Protein AF-0000000083319170 (afdb_homodimer)

Nearest PDB structures (foldseek):
  4gqa-assembly1_A-2  TM=8.552E-01  e=6.208E-28  Klebsiella pneumoniae 342
  4gqa-assembly2_C-3  TM=8.480E-01  e=1.986E-27  Klebsiella pneumoniae 342
  4gqa-assembly2_D  TM=8.342E-01  e=1.013E-27  Klebsiella pneumoniae 342
  6ktk-assembly1_A  TM=8.543E-01  e=5.975E-27  Paracoccus laeviglucosivorans
  5yab-assembly1_A  TM=8.602E-01  e=2.934E-26  Paracoccus laeviglucosivorans

Organism: Saccharibacillus brassicae (NCBI:txid2583377)

Structure (mmCIF, N/CA/C/O backbone):
data_AF-0000000083319170-model_v1
#
loop_
_entity.id
_entity.type
_entity.pdbx_description
1 polymer 'Gfo/Idh/MocA family oxidoreductase'
#
loop_
_atom_site.group_PDB
_atom_site.id
_atom_site.type_symbol
_atom_site.label_atom_id
_atom_site.label_alt_id
_atom_site.label_comp_id
_atom_site.label_asym_id
_atom_site.label_entity_id
_atom_site.label_seq_id
_atom_site.pdbx_PDB_ins_code
_atom_site.Cartn_x
_atom_site.Cartn_y
_atom_site.Cartn_z
_atom_site.occupancy
_atom_site.B_iso_or_equiv
_atom_site.auth_seq_id
_atom_site.auth_comp_id
_atom_site.auth_asym_id
_atom_site.auth_atom_id
_atom_site.pdbx_PDB_model_num
ATOM 1 N N . MET A 1 1 ? 14.461 -34.844 -33.906 1 46.66 1 MET A N 1
ATOM 2 C CA . MET A 1 1 ? 13.711 -34.281 -32.781 1 46.66 1 MET A CA 1
ATOM 3 C C . MET A 1 1 ? 13.539 -35.312 -31.688 1 46.66 1 MET A C 1
ATOM 5 O O . MET A 1 1 ? 13.281 -36.469 -31.969 1 46.66 1 MET A O 1
ATOM 9 N N . GLY A 1 2 ? 14.148 -35.031 -30.531 1 64.25 2 GLY A N 1
ATOM 10 C CA . GLY A 1 2 ? 14.102 -36.062 -29.531 1 64.25 2 GLY A CA 1
ATOM 11 C C . GLY A 1 2 ? 12.695 -36.562 -29.25 1 64.25 2 GLY A C 1
ATOM 12 O O . GLY A 1 2 ? 11.719 -36 -29.719 1 64.25 2 GLY A O 1
ATOM 13 N N . ARG A 1 3 ? 12.438 -37.719 -28.688 1 88.62 3 ARG A N 1
ATOM 14 C CA . ARG A 1 3 ? 11.148 -38.344 -28.375 1 88.62 3 ARG A CA 1
ATOM 15 C C . ARG A 1 3 ? 10.305 -37.406 -27.5 1 88.62 3 ARG A C 1
ATOM 17 O O . ARG A 1 3 ? 10.797 -36.812 -26.531 1 88.62 3 ARG A O 1
ATOM 24 N N . LYS A 1 4 ? 9.047 -37.156 -27.969 1 96.44 4 LYS A N 1
ATOM 25 C CA . LYS A 1 4 ? 8.117 -36.312 -27.234 1 96.44 4 LYS A CA 1
ATOM 26 C C . LYS A 1 4 ? 7.801 -36.906 -25.859 1 96.44 4 LYS A C 1
ATOM 28 O O . LYS A 1 4 ? 7.789 -38.125 -25.688 1 96.44 4 LYS A O 1
ATOM 33 N N . ILE A 1 5 ? 7.656 -36.062 -24.953 1 98.56 5 ILE A N 1
ATOM 34 C CA . ILE A 1 5 ? 7.199 -36.469 -23.625 1 98.56 5 ILE A CA 1
ATOM 35 C C . ILE A 1 5 ? 5.699 -36.781 -23.672 1 98.56 5 ILE A C 1
ATOM 37 O O . ILE A 1 5 ? 4.887 -35.844 -23.828 1 98.56 5 ILE A O 1
ATOM 41 N N . ARG A 1 6 ? 5.328 -38.031 -23.625 1 98.75 6 ARG A N 1
ATOM 42 C CA . ARG A 1 6 ? 3.922 -38.406 -23.594 1 98.75 6 ARG A CA 1
ATOM 43 C C . ARG A 1 6 ? 3.287 -38.031 -22.25 1 98.75 6 ARG A C 1
ATOM 45 O O . ARG A 1 6 ? 3.699 -38.531 -21.203 1 98.75 6 ARG A O 1
ATOM 52 N N . THR A 1 7 ? 2.262 -37.188 -22.375 1 98.81 7 THR A N 1
ATOM 53 C CA . THR A 1 7 ? 1.771 -36.531 -21.172 1 98.81 7 THR A CA 1
ATOM 54 C C . THR A 1 7 ? 0.342 -36.938 -20.859 1 98.81 7 THR A C 1
ATOM 56 O O . THR A 1 7 ? -0.513 -36.969 -21.734 1 98.81 7 THR A O 1
ATOM 59 N N . GLY A 1 8 ? 0.132 -37.344 -19.656 1 98.75 8 GLY A N 1
ATOM 60 C CA . GLY A 1 8 ? -1.208 -37.531 -19.125 1 98.75 8 GLY A CA 1
ATOM 61 C C . GLY A 1 8 ? -1.643 -36.438 -18.172 1 98.75 8 GLY A C 1
ATOM 62 O O . GLY A 1 8 ? -0.885 -36.031 -17.281 1 98.75 8 GLY A O 1
ATOM 63 N N . ILE A 1 9 ? -2.902 -35.969 -18.297 1 98.69 9 ILE A N 1
ATOM 64 C CA . ILE A 1 9 ? -3.402 -34.875 -17.453 1 98.69 9 ILE A CA 1
ATOM 65 C C . ILE A 1 9 ? -4.555 -35.406 -16.594 1 98.69 9 ILE A C 1
ATOM 67 O O . ILE A 1 9 ? -5.551 -35.906 -17.109 1 98.69 9 ILE A O 1
ATOM 71 N N . ILE A 1 10 ? -4.312 -35.375 -15.289 1 98.19 10 ILE A N 1
ATOM 72 C CA . ILE A 1 10 ? -5.375 -35.594 -14.32 1 98.19 10 ILE A CA 1
ATOM 73 C C . ILE A 1 10 ? -6.145 -34.281 -14.086 1 98.19 10 ILE A C 1
ATOM 75 O O . ILE A 1 10 ? -5.582 -33.312 -13.609 1 98.19 10 ILE A O 1
ATOM 79 N N . GLY A 1 11 ? -7.418 -34.281 -14.359 1 97.12 11 GLY A N 1
ATOM 80 C CA . GLY A 1 11 ? -8.211 -33.062 -14.375 1 97.12 11 GLY A CA 1
ATOM 81 C C . GLY A 1 11 ? -8.383 -32.469 -15.766 1 97.12 11 GLY A C 1
ATOM 82 O O . GLY A 1 11 ? -8.594 -31.281 -15.914 1 97.12 11 GLY A O 1
ATOM 83 N N . GLY A 1 12 ? -8.273 -33.281 -16.766 1 95.94 12 GLY A N 1
ATOM 84 C CA . GLY A 1 12 ? -8.375 -32.844 -18.141 1 95.94 12 GLY A CA 1
ATOM 85 C C . GLY A 1 12 ? -9.789 -32.906 -18.688 1 95.94 12 GLY A C 1
ATOM 86 O O . GLY A 1 12 ? -10 -33.312 -19.828 1 95.94 12 GLY A O 1
ATOM 87 N N . SER A 1 13 ? -10.742 -32.594 -17.828 1 94.12 13 SER A N 1
ATOM 88 C CA . SER A 1 13 ? -12.133 -32.625 -18.281 1 94.12 13 SER A CA 1
ATOM 89 C C . SER A 1 13 ? -12.43 -31.422 -19.172 1 94.12 13 SER A C 1
ATOM 91 O O . SER A 1 13 ? -11.945 -30.312 -18.938 1 94.12 13 SER A O 1
ATOM 93 N N . ILE A 1 14 ? -13.312 -31.609 -20.125 1 92.81 14 ILE A N 1
ATOM 94 C CA . ILE A 1 14 ? -13.781 -30.531 -21 1 92.81 14 ILE A CA 1
ATOM 95 C C . ILE A 1 14 ? -14.492 -29.469 -20.172 1 92.81 14 ILE A C 1
ATOM 97 O O . ILE A 1 14 ? -14.641 -28.312 -20.609 1 92.81 14 ILE A O 1
ATOM 101 N N . ASN A 1 15 ? -14.875 -29.844 -19 1 88.19 15 ASN A N 1
ATOM 102 C CA . ASN A 1 15 ? -15.594 -28.938 -18.109 1 88.19 15 ASN A CA 1
ATOM 103 C C . ASN A 1 15 ? -14.641 -28.203 -17.172 1 88.19 15 ASN A C 1
ATOM 105 O O . ASN A 1 15 ? -15.047 -27.281 -16.453 1 88.19 15 ASN A O 1
ATOM 109 N N . ASN A 1 16 ? -13.422 -28.719 -17.125 1 85.94 16 ASN A N 1
ATOM 110 C CA . ASN A 1 16 ? -12.414 -28 -16.344 1 85.94 16 ASN A CA 1
ATOM 111 C C . ASN A 1 16 ? -11.844 -26.812 -17.109 1 85.94 16 ASN A C 1
ATOM 113 O O . ASN A 1 16 ? -11.031 -27 -18.031 1 85.94 16 ASN A O 1
ATOM 117 N N . GLY A 1 17 ? -12.148 -25.609 -16.656 1 88.06 17 GLY A N 1
ATOM 118 C CA . GLY A 1 17 ? -11.82 -24.406 -17.391 1 88.06 17 GLY A CA 1
ATOM 119 C C . GLY A 1 17 ? -10.328 -24.109 -17.422 1 88.06 17 GLY A C 1
ATOM 120 O O . GLY A 1 17 ? -9.797 -23.672 -18.453 1 88.06 17 GLY A O 1
ATOM 121 N N . TRP A 1 18 ? -9.625 -24.438 -16.328 1 92.81 18 TRP A N 1
ATOM 122 C CA . TRP A 1 18 ? -8.211 -24.094 -16.25 1 92.81 18 TRP A CA 1
ATOM 123 C C . TRP A 1 18 ? -7.371 -24.984 -17.156 1 92.81 18 TRP A C 1
ATOM 125 O O . TRP A 1 18 ? -6.633 -24.484 -18.016 1 92.81 18 TRP A O 1
ATOM 135 N N . ALA A 1 19 ? -7.535 -26.281 -17.031 1 94.81 19 ALA A N 1
ATOM 136 C CA . ALA A 1 19 ? -6.75 -27.203 -17.859 1 94.81 19 ALA A CA 1
ATOM 137 C C . ALA A 1 19 ? -7.062 -27.016 -19.328 1 94.81 19 ALA A C 1
ATOM 139 O O . ALA A 1 19 ? -6.152 -26.984 -20.172 1 94.81 19 ALA A O 1
ATOM 140 N N . ARG A 1 20 ? -8.32 -26.875 -19.625 1 93.94 20 ARG A N 1
ATOM 141 C CA . ARG A 1 20 ? -8.766 -26.719 -21 1 93.94 20 ARG A CA 1
ATOM 142 C C . ARG A 1 20 ? -8.211 -25.438 -21.609 1 93.94 20 ARG A C 1
ATOM 144 O O . ARG A 1 20 ? -7.863 -25.391 -22.797 1 93.94 20 ARG A O 1
ATOM 151 N N . GLY A 1 21 ? -8.086 -24.453 -20.75 1 93.94 21 GLY A N 1
ATOM 152 C CA . GLY A 1 21 ? -7.738 -23.125 -21.25 1 93.94 21 GLY A CA 1
ATOM 153 C C . GLY A 1 21 ? -6.246 -22.859 -21.234 1 93.94 21 GLY A C 1
ATOM 154 O O . GLY A 1 21 ? -5.777 -21.891 -21.828 1 93.94 21 GLY A O 1
ATOM 155 N N . THR A 1 22 ? -5.473 -23.703 -20.531 1 95.81 22 THR A N 1
ATOM 156 C CA . THR A 1 22 ? -4.059 -23.375 -20.359 1 95.81 22 THR A CA 1
ATOM 157 C C . THR A 1 22 ? -3.184 -24.578 -20.672 1 95.81 22 THR A C 1
ATOM 159 O O . THR A 1 22 ? -2.523 -24.625 -21.703 1 95.81 22 THR A O 1
ATOM 162 N N . HIS A 1 23 ? -3.365 -25.703 -20.016 1 97.56 23 HIS A N 1
ATOM 163 C CA . HIS A 1 23 ? -2.492 -26.859 -20.141 1 97.56 23 HIS A CA 1
ATOM 164 C C . HIS A 1 23 ? -2.668 -27.547 -21.5 1 97.56 23 HIS A C 1
ATOM 166 O O . HIS A 1 23 ? -1.686 -27.859 -22.172 1 97.56 23 HIS A O 1
ATOM 172 N N . ILE A 1 24 ? -3.91 -27.766 -21.891 1 96.44 24 ILE A N 1
ATOM 173 C CA . ILE A 1 24 ? -4.191 -28.531 -23.094 1 96.44 24 ILE A CA 1
ATOM 174 C C . ILE A 1 24 ? -3.639 -27.797 -24.312 1 96.44 24 ILE A C 1
ATOM 176 O O . ILE A 1 24 ? -2.828 -28.359 -25.062 1 96.44 24 ILE A O 1
ATOM 180 N N . PRO A 1 25 ? -3.979 -26.547 -24.469 1 95.25 25 PRO A N 1
ATOM 181 C CA . PRO A 1 25 ? -3.41 -25.859 -25.625 1 95.25 25 PRO A CA 1
ATOM 182 C C . PRO A 1 25 ? -1.889 -25.75 -25.562 1 95.25 25 PRO A C 1
ATOM 184 O O . PRO A 1 25 ? -1.216 -25.812 -26.594 1 95.25 25 PRO A O 1
ATOM 187 N N . ALA A 1 26 ? -1.278 -25.578 -24.406 1 96.5 26 ALA A N 1
ATOM 188 C CA . ALA A 1 26 ? 0.175 -25.516 -24.281 1 96.5 26 ALA A CA 1
ATOM 189 C C . ALA A 1 26 ? 0.814 -26.828 -24.734 1 96.5 26 ALA A C 1
ATOM 191 O O . ALA A 1 26 ? 1.734 -26.812 -25.562 1 96.5 26 ALA A O 1
ATOM 192 N N . LEU A 1 27 ? 0.281 -27.953 -24.281 1 96.62 27 LEU A N 1
ATOM 193 C CA . LEU A 1 27 ? 0.817 -29.266 -24.609 1 96.62 27 LEU A CA 1
ATOM 194 C C . LEU A 1 27 ? 0.673 -29.562 -26.094 1 96.62 27 LEU A C 1
ATOM 196 O O . LEU A 1 27 ? 1.542 -30.203 -26.688 1 96.62 27 LEU A O 1
ATOM 200 N N . GLN A 1 28 ? -0.372 -29.047 -26.641 1 94.69 28 GLN A N 1
ATOM 201 C CA . GLN A 1 28 ? -0.668 -29.344 -28.047 1 94.69 28 GLN A CA 1
ATOM 202 C C . GLN A 1 28 ? 0.205 -28.5 -28.969 1 94.69 28 GLN A C 1
ATOM 204 O O . GLN A 1 28 ? 0.434 -28.875 -30.125 1 94.69 28 GLN A O 1
ATOM 209 N N . GLN A 1 29 ? 0.731 -27.438 -28.469 1 94.62 29 GLN A N 1
ATOM 210 C CA . GLN A 1 29 ? 1.466 -26.516 -29.328 1 94.62 29 GLN A CA 1
ATOM 211 C C . GLN A 1 29 ? 2.973 -26.656 -29.125 1 94.62 29 GLN A C 1
ATOM 213 O O . GLN A 1 29 ? 3.762 -26.156 -29.922 1 94.62 29 GLN A O 1
ATOM 218 N N . LEU A 1 30 ? 3.369 -27.312 -28.109 1 96.25 30 LEU A N 1
ATOM 219 C CA . LEU A 1 30 ? 4.785 -27.531 -27.844 1 96.25 30 LEU A CA 1
ATOM 220 C C . LEU A 1 30 ? 5.273 -28.812 -28.5 1 96.25 30 LEU A C 1
ATOM 222 O O . LEU A 1 30 ? 4.648 -29.859 -28.375 1 96.25 30 LEU A O 1
ATOM 226 N N . GLU A 1 31 ? 6.383 -28.75 -29.172 1 95.12 31 GLU A N 1
ATOM 227 C CA . GLU A 1 31 ? 6.91 -29.875 -29.922 1 95.12 31 GLU A CA 1
ATOM 228 C C . GLU A 1 31 ? 7.488 -30.938 -28.984 1 95.12 31 GLU A C 1
ATOM 230 O O . GLU A 1 31 ? 7.629 -32.094 -29.359 1 95.12 31 GLU A O 1
ATOM 235 N N . GLU A 1 32 ? 7.816 -30.516 -27.75 1 96.69 32 GLU A N 1
ATOM 236 C CA . GLU A 1 32 ? 8.445 -31.406 -26.797 1 96.69 32 GLU A CA 1
ATOM 237 C C . GLU A 1 32 ? 7.422 -32.375 -26.188 1 96.69 32 GLU A C 1
ATOM 239 O O . GLU A 1 32 ? 7.793 -33.375 -25.562 1 96.69 32 GLU A O 1
ATOM 244 N N . TYR A 1 33 ? 6.121 -32.031 -26.422 1 98.06 33 TYR A N 1
ATOM 245 C CA . TYR A 1 33 ? 5.113 -32.781 -25.672 1 98.06 33 TYR A CA 1
ATOM 246 C C . TYR A 1 33 ? 4.078 -33.375 -26.609 1 98.06 33 TYR A C 1
ATOM 248 O O . TYR A 1 33 ? 3.92 -32.938 -27.75 1 98.06 33 TYR A O 1
ATOM 256 N N . GLU A 1 34 ? 3.434 -34.406 -26.109 1 98.06 34 GLU A N 1
ATOM 257 C CA . GLU A 1 34 ? 2.252 -35.031 -26.719 1 98.06 34 GLU A CA 1
ATOM 258 C C . GLU A 1 34 ? 1.229 -35.406 -25.656 1 98.06 34 GLU A C 1
ATOM 260 O O . GLU A 1 34 ? 1.561 -36.094 -24.688 1 98.06 34 GLU A O 1
ATOM 265 N N . LEU A 1 35 ? 0.024 -34.906 -25.812 1 98.31 35 LEU A N 1
ATOM 266 C CA . LEU A 1 35 ? -1.045 -35.312 -24.906 1 98.31 35 LEU A CA 1
ATOM 267 C C . LEU A 1 35 ? -1.526 -36.719 -25.266 1 98.31 35 LEU A C 1
ATOM 269 O O . LEU A 1 35 ? -2.182 -36.938 -26.281 1 98.31 35 LEU A O 1
ATOM 273 N N . THR A 1 36 ? -1.273 -37.688 -24.391 1 98.56 36 THR A N 1
ATOM 274 C CA . THR A 1 36 ? -1.595 -39.062 -24.734 1 98.56 36 THR A CA 1
ATOM 275 C C . THR A 1 36 ? -2.727 -39.594 -23.859 1 98.56 36 THR A C 1
ATOM 277 O O . THR A 1 36 ? -3.363 -40.594 -24.203 1 98.56 36 THR A O 1
ATOM 280 N N . ALA A 1 37 ? -2.959 -38.938 -22.719 1 98.69 37 ALA A N 1
ATOM 281 C CA . ALA A 1 37 ? -3.953 -39.469 -21.797 1 98.69 37 ALA A CA 1
ATOM 282 C C . ALA A 1 37 ? -4.66 -38.344 -21.031 1 98.69 37 ALA A C 1
ATOM 284 O O . ALA A 1 37 ? -4.047 -37.312 -20.703 1 98.69 37 ALA A O 1
ATOM 285 N N . VAL A 1 38 ? -5.949 -38.625 -20.75 1 98.31 38 VAL A N 1
ATOM 286 C CA . VAL A 1 38 ? -6.777 -37.719 -19.953 1 98.31 38 VAL A CA 1
ATOM 287 C C . VAL A 1 38 ? -7.426 -38.469 -18.797 1 98.31 38 VAL A C 1
ATOM 289 O O . VAL A 1 38 ? -7.914 -39.594 -18.984 1 98.31 38 VAL A O 1
ATOM 292 N N . GLY A 1 39 ? -7.316 -37.875 -17.625 1 97.94 39 GLY A N 1
ATOM 293 C CA . GLY A 1 39 ? -7.961 -38.438 -16.453 1 97.94 39 GLY A CA 1
ATOM 294 C C . GLY A 1 39 ? -9.008 -37.531 -15.852 1 97.94 39 GLY A C 1
ATOM 295 O O . GLY A 1 39 ? -8.789 -36.312 -15.727 1 97.94 39 GLY A O 1
ATOM 296 N N . THR A 1 40 ? -10.211 -38.031 -15.562 1 96.81 40 THR A N 1
ATOM 297 C CA . THR A 1 40 ? -11.258 -37.375 -14.797 1 96.81 40 THR A CA 1
ATOM 298 C C . THR A 1 40 ? -11.805 -38.312 -13.719 1 96.81 40 THR A C 1
ATOM 300 O O . THR A 1 40 ? -11.297 -39.406 -13.531 1 96.81 40 THR A O 1
ATOM 303 N N . SER A 1 41 ? -12.734 -37.781 -12.938 1 94.5 41 SER A N 1
ATOM 304 C CA . SER A 1 41 ? -13.273 -38.594 -11.836 1 94.5 41 SER A CA 1
ATOM 305 C C . SER A 1 41 ? -14.203 -39.688 -12.352 1 94.5 41 SER A C 1
ATOM 307 O O . SER A 1 41 ? -14.539 -40.625 -11.617 1 94.5 41 SER A O 1
ATOM 309 N N . ARG A 1 42 ? -14.711 -39.562 -13.625 1 96.44 42 ARG A N 1
ATOM 310 C CA . ARG A 1 42 ? -15.609 -40.562 -14.211 1 96.44 42 ARG A CA 1
ATOM 311 C C . ARG A 1 42 ? -15.125 -41 -15.594 1 96.44 42 ARG A C 1
ATOM 313 O O . ARG A 1 42 ? -14.719 -40.156 -16.406 1 96.44 42 ARG A O 1
ATOM 320 N N . MET A 1 43 ? -15.195 -42.312 -15.867 1 97.62 43 MET A N 1
ATOM 321 C CA . MET A 1 43 ? -14.68 -42.844 -17.109 1 97.62 43 MET A CA 1
ATOM 322 C C . MET A 1 43 ? -15.398 -42.25 -18.312 1 97.62 43 MET A C 1
ATOM 324 O O . MET A 1 43 ? -14.773 -41.938 -19.328 1 97.62 43 MET A O 1
ATOM 328 N N . GLU A 1 44 ? -16.656 -42.031 -18.172 1 97.5 44 GLU A N 1
ATOM 329 C CA . GLU A 1 44 ? -17.438 -41.438 -19.266 1 97.5 44 GLU A CA 1
ATOM 330 C C . GLU A 1 44 ? -16.922 -40.062 -19.625 1 97.5 44 GLU A C 1
ATOM 332 O O . GLU A 1 44 ? -16.672 -39.781 -20.797 1 97.5 44 GLU A O 1
ATOM 337 N N . SER A 1 45 ? -16.734 -39.219 -18.641 1 96.75 45 SER A N 1
ATOM 338 C CA . SER A 1 45 ? -16.219 -37.875 -18.875 1 96.75 45 SER A CA 1
ATOM 339 C C . SER A 1 45 ? -14.781 -37.906 -19.406 1 96.75 45 SER A C 1
ATOM 341 O O . SER A 1 45 ? -14.398 -37.062 -20.234 1 96.75 45 SER A O 1
ATOM 343 N N . ALA A 1 46 ? -13.992 -38.906 -18.922 1 98 46 ALA A N 1
ATOM 344 C CA . ALA A 1 46 ? -12.617 -39.062 -19.375 1 98 46 ALA A CA 1
ATOM 345 C C . ALA A 1 46 ? -12.562 -39.406 -20.859 1 98 46 ALA A C 1
ATOM 347 O O . ALA A 1 46 ? -11.773 -38.812 -21.609 1 98 46 ALA A O 1
ATOM 348 N N . ARG A 1 47 ? -13.43 -40.281 -21.25 1 98.19 47 ARG A N 1
ATOM 349 C CA . ARG A 1 47 ? -13.477 -40.688 -22.641 1 98.19 47 ARG A CA 1
ATOM 350 C C . ARG A 1 47 ? -13.906 -39.531 -23.547 1 98.19 47 ARG A C 1
ATOM 352 O O . ARG A 1 47 ? -13.297 -39.312 -24.594 1 98.19 47 ARG A O 1
ATOM 359 N N . GLN A 1 48 ? -14.914 -38.875 -23.125 1 98 48 GLN A N 1
ATOM 360 C CA . GLN A 1 48 ? -15.383 -37.719 -23.891 1 98 48 GLN A CA 1
ATOM 361 C C . GLN A 1 48 ? -14.281 -36.656 -24.016 1 98 48 GLN A C 1
ATOM 363 O O . GLN A 1 48 ? -14.086 -36.094 -25.094 1 98 48 GLN A O 1
ATOM 368 N N . SER A 1 49 ? -13.609 -36.438 -22.953 1 98.19 49 SER A N 1
ATOM 369 C CA . SER A 1 49 ? -12.547 -35.438 -22.938 1 98.19 49 SER A CA 1
ATOM 370 C C . SER A 1 49 ? -11.367 -35.875 -23.797 1 98.19 49 SER A C 1
ATOM 372 O O . SER A 1 49 ? -10.812 -35.062 -24.562 1 98.19 49 SER A O 1
ATOM 374 N N . ALA A 1 50 ? -10.977 -37.125 -23.656 1 98.12 50 ALA A N 1
ATOM 375 C CA . ALA A 1 50 ? -9.883 -37.656 -24.469 1 98.12 50 ALA A CA 1
ATOM 376 C C . ALA A 1 50 ? -10.18 -37.5 -25.953 1 98.12 50 ALA A C 1
ATOM 378 O O . ALA A 1 50 ? -9.312 -37.094 -26.734 1 98.12 50 ALA A O 1
ATOM 379 N N . GLU A 1 51 ? -11.383 -37.844 -26.297 1 97.88 51 GLU A N 1
ATOM 380 C CA . GLU A 1 51 ? -11.805 -37.688 -27.688 1 97.88 51 GLU A CA 1
ATOM 381 C C . GLU A 1 51 ? -11.742 -36.219 -28.125 1 97.88 51 GLU A C 1
ATOM 383 O O . GLU A 1 51 ? -11.211 -35.906 -29.203 1 97.88 51 GLU A O 1
ATOM 388 N N . ALA A 1 52 ? -12.25 -35.406 -27.328 1 97.44 52 ALA A N 1
ATOM 389 C CA . ALA A 1 52 ? -12.312 -34 -27.641 1 97.44 52 ALA A CA 1
ATOM 390 C C . ALA A 1 52 ? -10.914 -33.406 -27.812 1 97.44 52 ALA A C 1
ATOM 392 O O . ALA A 1 52 ? -10.703 -32.531 -28.656 1 97.44 52 ALA A O 1
ATOM 393 N N . PHE A 1 53 ? -9.938 -33.875 -27.016 1 97.75 53 PHE A N 1
ATOM 394 C CA . PHE A 1 53 ? -8.617 -33.281 -27 1 97.75 53 PHE A CA 1
ATOM 395 C C . PHE A 1 53 ? -7.625 -34.094 -27.812 1 97.75 53 PHE A C 1
ATOM 397 O O . PHE A 1 53 ? -6.449 -33.719 -27.906 1 97.75 53 PHE A O 1
ATOM 404 N N . GLY A 1 54 ? -8.055 -35.188 -28.375 1 97.25 54 GLY A N 1
ATOM 405 C CA . GLY A 1 54 ? -7.211 -36 -29.234 1 97.25 54 GLY A CA 1
ATOM 406 C C . GLY A 1 54 ? -6.219 -36.844 -28.469 1 97.25 54 GLY A C 1
ATOM 407 O O . GLY A 1 54 ? -5.105 -37.094 -28.938 1 97.25 54 GLY A O 1
ATOM 408 N N . ALA A 1 55 ? -6.543 -37.25 -27.266 1 98.25 55 ALA A N 1
ATOM 409 C CA . ALA A 1 55 ? -5.711 -38.156 -26.469 1 98.25 55 ALA A CA 1
ATOM 410 C C . ALA A 1 55 ? -6.09 -39.594 -26.703 1 98.25 55 ALA A C 1
ATOM 412 O O . ALA A 1 55 ? -7.273 -39.938 -26.828 1 98.25 55 ALA A O 1
ATOM 413 N N . ALA A 1 56 ? -5.18 -40.469 -26.703 1 98.38 56 ALA A N 1
ATOM 414 C CA . ALA A 1 56 ? -5.379 -41.844 -27.047 1 98.38 56 ALA A CA 1
ATOM 415 C C . ALA A 1 56 ? -6.027 -42.625 -25.891 1 98.38 56 ALA A C 1
ATOM 417 O O . ALA A 1 56 ? -6.73 -43.594 -26.109 1 98.38 56 ALA A O 1
ATOM 418 N N . HIS A 1 57 ? -5.816 -42.156 -24.688 1 98.69 57 HIS A N 1
ATOM 419 C CA . HIS A 1 57 ? -6.227 -42.938 -23.531 1 98.69 57 HIS A CA 1
ATOM 420 C C . HIS A 1 57 ? -7.055 -42.094 -22.547 1 98.69 57 HIS A C 1
ATOM 422 O O . HIS A 1 57 ? -6.832 -40.906 -22.406 1 98.69 57 HIS A O 1
ATOM 428 N N . ALA A 1 58 ? -8 -42.719 -21.922 1 98.69 58 ALA A N 1
ATOM 429 C CA . ALA A 1 58 ? -8.852 -42.156 -20.891 1 98.69 58 ALA A CA 1
ATOM 430 C C . ALA A 1 58 ? -8.789 -42.969 -19.594 1 98.69 58 ALA A C 1
ATOM 432 O O . ALA A 1 58 ? -8.766 -44.188 -19.641 1 98.69 58 ALA A O 1
ATOM 433 N N . PHE A 1 59 ? -8.734 -42.281 -18.484 1 98.62 59 PHE A N 1
ATOM 434 C CA . PHE A 1 59 ? -8.656 -42.969 -17.203 1 98.62 59 PHE A CA 1
ATOM 435 C C . PHE A 1 59 ? -9.57 -42.312 -16.188 1 98.62 59 PHE A C 1
ATOM 437 O O . PHE A 1 59 ? -9.883 -41.125 -16.297 1 98.62 59 PHE A O 1
ATOM 444 N N . ASP A 1 60 ? -9.977 -43.031 -15.148 1 97.88 60 ASP A N 1
ATOM 445 C CA . ASP A 1 60 ? -10.734 -42.438 -14.039 1 97.88 60 ASP A CA 1
ATOM 446 C C . ASP A 1 60 ? -10.008 -42.656 -12.711 1 97.88 60 ASP A C 1
ATOM 448 O O . ASP A 1 60 ? -10.57 -42.375 -11.648 1 97.88 60 ASP A O 1
ATOM 452 N N . ARG A 1 61 ? -8.805 -43.219 -12.812 1 97.44 61 ARG A N 1
ATOM 453 C CA . ARG A 1 61 ? -7.922 -43.344 -11.656 1 97.44 61 ARG A CA 1
ATOM 454 C C . ARG A 1 61 ? -6.539 -42.781 -11.969 1 97.44 61 ARG A C 1
ATOM 456 O O . ARG A 1 61 ? -5.922 -43.156 -12.961 1 97.44 61 ARG A O 1
ATOM 463 N N . ALA A 1 62 ? -6.043 -41.938 -11.062 1 97.88 62 ALA A N 1
ATOM 464 C CA . ALA A 1 62 ? -4.766 -41.281 -11.242 1 97.88 62 ALA A CA 1
ATOM 465 C C . ALA A 1 62 ? -3.621 -42.281 -11.352 1 97.88 62 ALA A C 1
ATOM 467 O O . ALA A 1 62 ? -2.721 -42.125 -12.18 1 97.88 62 ALA A O 1
ATOM 468 N N . ALA A 1 63 ? -3.633 -43.312 -10.57 1 98.12 63 ALA A N 1
ATOM 469 C CA . ALA A 1 63 ? -2.576 -44.344 -10.547 1 98.12 63 ALA A CA 1
ATOM 470 C C . ALA A 1 63 ? -2.471 -45.062 -11.891 1 98.12 63 ALA A C 1
ATOM 472 O O . ALA A 1 63 ? -1.368 -45.312 -12.375 1 98.12 63 ALA A O 1
ATOM 473 N N . ASP A 1 64 ? -3.656 -45.344 -12.5 1 98.56 64 ASP A N 1
ATOM 474 C CA . ASP A 1 64 ? -3.676 -46.031 -13.789 1 98.56 64 ASP A CA 1
ATOM 475 C C . ASP A 1 64 ? -3.115 -45.156 -14.891 1 98.56 64 ASP A C 1
ATOM 477 O O . ASP A 1 64 ? -2.373 -45.625 -15.758 1 98.56 64 ASP A O 1
ATOM 481 N N . LEU A 1 65 ? -3.535 -43.906 -14.844 1 98.62 65 LEU A N 1
ATOM 482 C CA . LEU A 1 65 ? -3.016 -42.938 -15.828 1 98.62 65 LEU A CA 1
ATOM 483 C C . LEU A 1 65 ? -1.496 -42.844 -15.727 1 98.62 65 LEU A C 1
ATOM 485 O O . LEU A 1 65 ? -0.794 -43 -16.734 1 98.62 65 LEU A O 1
ATOM 489 N N . ALA A 1 66 ? -0.982 -42.656 -14.523 1 98 66 ALA A N 1
ATOM 490 C CA . ALA A 1 66 ? 0.447 -42.438 -14.305 1 98 66 ALA A CA 1
ATOM 491 C C . ALA A 1 66 ? 1.241 -43.688 -14.641 1 98 66 ALA A C 1
ATOM 493 O O . ALA A 1 66 ? 2.379 -43.625 -15.109 1 98 66 ALA A O 1
ATOM 494 N N . GLY A 1 67 ? 0.652 -44.844 -14.445 1 98.06 67 GLY A N 1
ATOM 495 C CA . GLY A 1 67 ? 1.354 -46.094 -14.641 1 98.06 67 GLY A CA 1
ATOM 496 C C . GLY A 1 67 ? 1.333 -46.594 -16.078 1 98.06 67 GLY A C 1
ATOM 497 O O . GLY A 1 67 ? 2.035 -47.531 -16.438 1 98.06 67 GLY A O 1
ATOM 498 N N . HIS A 1 68 ? 0.541 -45.969 -16.891 1 98.5 68 HIS A N 1
ATOM 499 C CA . HIS A 1 68 ? 0.391 -46.438 -18.266 1 98.5 68 HIS A CA 1
ATOM 500 C C . HIS A 1 68 ? 1.689 -46.25 -19.047 1 98.5 68 HIS A C 1
ATOM 502 O O . HIS A 1 68 ? 2.379 -45.25 -18.906 1 98.5 68 HIS A O 1
ATOM 508 N N . PRO A 1 69 ? 2.057 -47.188 -19.938 1 98.19 69 PRO A N 1
ATOM 509 C CA . PRO A 1 69 ? 3.33 -47.125 -20.656 1 98.19 69 PRO A CA 1
ATOM 510 C C . PRO A 1 69 ? 3.406 -45.969 -21.641 1 98.19 69 PRO A C 1
ATOM 512 O O . PRO A 1 69 ? 4.5 -45.531 -21.984 1 98.19 69 PRO A O 1
ATOM 515 N N . ASP A 1 70 ? 2.234 -45.438 -22.031 1 98.38 70 ASP A N 1
ATOM 516 C CA . ASP A 1 70 ? 2.207 -44.344 -23 1 98.38 70 ASP A CA 1
ATOM 517 C C . ASP A 1 70 ? 2.182 -43 -22.297 1 98.38 70 ASP A C 1
ATOM 519 O O . ASP A 1 70 ? 1.838 -41.969 -22.906 1 98.38 70 ASP A O 1
ATOM 523 N N . VAL A 1 71 ? 2.484 -42.969 -21.016 1 98.62 71 VAL A N 1
ATOM 524 C CA . VAL A 1 71 ? 2.576 -41.75 -20.266 1 98.62 71 VAL A CA 1
ATOM 525 C C . VAL A 1 71 ? 3.969 -41.625 -19.641 1 98.62 71 VAL A C 1
ATOM 527 O O . VAL A 1 71 ? 4.422 -42.5 -18.922 1 98.62 71 VAL A O 1
ATOM 530 N N . ASP A 1 72 ? 4.609 -40.5 -19.969 1 98.44 72 ASP A N 1
ATOM 531 C CA . ASP A 1 72 ? 5.941 -40.219 -19.438 1 98.44 72 ASP A CA 1
ATOM 532 C C . ASP A 1 72 ? 5.883 -39.188 -18.328 1 98.44 72 ASP A C 1
ATOM 534 O O . ASP A 1 72 ? 6.785 -39.094 -17.5 1 98.44 72 ASP A O 1
ATOM 538 N N . LEU A 1 73 ? 4.879 -38.344 -18.312 1 98.75 73 LEU A N 1
ATOM 539 C CA . LEU A 1 73 ? 4.672 -37.25 -17.391 1 98.75 73 LEU A CA 1
ATOM 540 C C . LEU A 1 73 ? 3.217 -37.156 -16.953 1 98.75 73 LEU A C 1
ATOM 542 O O . LEU A 1 73 ? 2.305 -37.25 -17.766 1 98.75 73 LEU A O 1
ATOM 546 N N . ALA A 1 74 ? 3.029 -37.062 -15.695 1 98.81 74 ALA A N 1
ATOM 547 C CA . ALA A 1 74 ? 1.687 -36.844 -15.156 1 98.81 74 ALA A CA 1
ATOM 548 C C . ALA A 1 74 ? 1.495 -35.406 -14.711 1 98.81 74 ALA A C 1
ATOM 550 O O . ALA A 1 74 ? 2.312 -34.844 -13.953 1 98.81 74 ALA A O 1
ATOM 551 N N . VAL A 1 75 ? 0.439 -34.719 -15.156 1 98.81 75 VAL A N 1
ATOM 552 C CA . VAL A 1 75 ? 0.059 -33.375 -14.773 1 98.81 75 VAL A CA 1
ATOM 553 C C . VAL A 1 75 ? -1.172 -33.438 -13.867 1 98.81 75 VAL A C 1
ATOM 555 O O . VAL A 1 75 ? -2.166 -34.062 -14.195 1 98.81 75 VAL A O 1
ATOM 558 N N . VAL A 1 76 ? -1.065 -32.812 -12.727 1 98.75 76 VAL A N 1
ATOM 559 C CA . VAL A 1 76 ? -2.172 -32.75 -11.781 1 98.75 76 VAL A CA 1
ATOM 560 C C . VAL A 1 76 ? -2.826 -31.375 -11.836 1 98.75 76 VAL A C 1
ATOM 562 O O . VAL A 1 76 ? -2.273 -30.391 -11.32 1 98.75 76 VAL A O 1
ATOM 565 N N . SER A 1 77 ? -3.986 -31.25 -12.422 1 97.94 77 SER A N 1
ATOM 566 C CA . SER A 1 77 ? -4.746 -30.016 -12.586 1 97.94 77 SER A CA 1
ATOM 567 C C . SER A 1 77 ? -6.195 -30.203 -12.148 1 97.94 77 SER A C 1
ATOM 569 O O . SER A 1 77 ? -7.113 -30.094 -12.961 1 97.94 77 SER A O 1
ATOM 571 N N . ILE A 1 78 ? -6.395 -30.484 -10.875 1 96.94 78 ILE A N 1
ATOM 572 C CA . ILE A 1 78 ? -7.695 -30.656 -10.234 1 96.94 78 ILE A CA 1
ATOM 573 C C . ILE A 1 78 ? -7.797 -29.734 -9.016 1 96.94 78 ILE A C 1
ATOM 575 O O . ILE A 1 78 ? -6.898 -28.922 -8.773 1 96.94 78 ILE A O 1
ATOM 579 N N . ASN A 1 79 ? -8.938 -29.812 -8.328 1 95.88 79 ASN A N 1
ATOM 580 C CA . ASN A 1 79 ? -9.109 -29 -7.133 1 95.88 79 ASN A CA 1
ATOM 581 C C . ASN A 1 79 ? -8.023 -29.281 -6.098 1 95.88 79 ASN A C 1
ATOM 583 O O . ASN A 1 79 ? -7.664 -30.438 -5.875 1 95.88 79 ASN A O 1
ATOM 587 N N . VAL A 1 80 ? -7.543 -28.297 -5.457 1 98 80 VAL A N 1
ATOM 588 C CA . VAL A 1 80 ? -6.391 -28.375 -4.566 1 98 80 VAL A CA 1
ATOM 589 C C . VAL A 1 80 ? -6.645 -29.422 -3.486 1 98 80 VAL A C 1
ATOM 591 O O . VAL A 1 80 ? -5.719 -30.109 -3.059 1 98 80 VAL A O 1
ATOM 594 N N . LYS A 1 81 ? -7.848 -29.594 -3.064 1 97.12 81 LYS A N 1
ATOM 595 C CA . LYS A 1 81 ? -8.156 -30.531 -1.986 1 97.12 81 LYS A CA 1
ATOM 596 C C . LYS A 1 81 ? -7.832 -31.969 -2.389 1 97.12 81 LYS A C 1
ATOM 598 O O . LYS A 1 81 ? -7.738 -32.844 -1.536 1 97.12 81 LYS A O 1
ATOM 603 N N . GLU A 1 82 ? -7.668 -32.156 -3.729 1 97.62 82 GLU A N 1
ATOM 604 C CA . GLU A 1 82 ? -7.441 -33.5 -4.242 1 97.62 82 GLU A CA 1
ATOM 605 C C . GLU A 1 82 ? -5.973 -33.719 -4.605 1 97.62 82 GLU A C 1
ATOM 607 O O . GLU A 1 82 ? -5.578 -34.812 -5 1 97.62 82 GLU A O 1
ATOM 612 N N . HIS A 1 83 ? -5.133 -32.719 -4.5 1 98.81 83 HIS A N 1
ATOM 613 C CA . HIS A 1 83 ? -3.746 -32.781 -4.945 1 98.81 83 HIS A CA 1
ATOM 614 C C . HIS A 1 83 ? -2.973 -33.844 -4.168 1 98.81 83 HIS A C 1
ATOM 616 O O . HIS A 1 83 ? -2.232 -34.625 -4.758 1 98.81 83 HIS A O 1
ATOM 622 N N . HIS A 1 84 ? -3.17 -33.844 -2.877 1 98.81 84 HIS A N 1
ATOM 623 C CA . HIS A 1 84 ? -2.43 -34.75 -2.016 1 98.81 84 HIS A CA 1
ATOM 624 C C . HIS A 1 84 ? -2.67 -36.188 -2.422 1 98.81 84 HIS A C 1
ATOM 626 O O . HIS A 1 84 ? -1.718 -36.938 -2.654 1 98.81 84 HIS A O 1
ATOM 632 N N . ALA A 1 85 ? -3.926 -36.562 -2.551 1 98.5 85 ALA A N 1
ATOM 633 C CA . ALA A 1 85 ? -4.301 -37.906 -2.922 1 98.5 85 ALA A CA 1
ATOM 634 C C . ALA A 1 85 ? -3.797 -38.281 -4.32 1 98.5 85 ALA A C 1
ATOM 636 O O . ALA A 1 85 ? -3.324 -39.375 -4.555 1 98.5 85 ALA A O 1
ATOM 637 N N . ALA A 1 86 ? -3.9 -37.312 -5.234 1 98.62 86 ALA A N 1
ATOM 638 C CA . ALA A 1 86 ? -3.461 -37.531 -6.605 1 98.62 86 ALA A CA 1
ATOM 639 C C . ALA A 1 86 ? -1.956 -37.781 -6.668 1 98.62 86 ALA A C 1
ATOM 641 O O . ALA A 1 86 ? -1.505 -38.75 -7.293 1 98.62 86 ALA A O 1
ATOM 642 N N . VAL A 1 87 ? -1.188 -36.969 -6.008 1 98.81 87 VAL A N 1
ATOM 643 C CA . VAL A 1 87 ? 0.265 -37.094 -6.031 1 98.81 87 VAL A CA 1
ATOM 644 C C . VAL A 1 87 ? 0.684 -38.375 -5.363 1 98.81 87 VAL A C 1
ATOM 646 O O . VAL A 1 87 ? 1.572 -39.094 -5.855 1 98.81 87 VAL A O 1
ATOM 649 N N . ARG A 1 88 ? 0.017 -38.719 -4.277 1 98.38 88 ARG A N 1
ATOM 650 C CA . ARG A 1 88 ? 0.3 -39.969 -3.611 1 98.38 88 ARG A CA 1
ATOM 651 C C . ARG A 1 88 ? 0.106 -41.156 -4.562 1 98.38 88 ARG A C 1
ATOM 653 O O . ARG A 1 88 ? 0.9 -42.094 -4.562 1 98.38 88 ARG A O 1
ATOM 660 N N . ALA A 1 89 ? -0.909 -41.062 -5.332 1 97.94 89 ALA A N 1
ATOM 661 C CA . ALA A 1 89 ? -1.289 -42.156 -6.234 1 97.94 89 ALA A CA 1
ATOM 662 C C . ALA A 1 89 ? -0.312 -42.25 -7.402 1 97.94 89 ALA A C 1
ATOM 664 O O . ALA A 1 89 ? -0.12 -43.344 -7.957 1 97.94 89 ALA A O 1
ATOM 665 N N . ILE A 1 90 ? 0.348 -41.188 -7.789 1 97.44 90 ILE A N 1
ATOM 666 C CA . ILE A 1 90 ? 1.088 -41.219 -9.047 1 97.44 90 ILE A CA 1
ATOM 667 C C . ILE A 1 90 ? 2.574 -41.438 -8.766 1 97.44 90 ILE A C 1
ATOM 669 O O . ILE A 1 90 ? 3.314 -41.875 -9.641 1 97.44 90 ILE A O 1
ATOM 673 N N . VAL A 1 91 ? 3.057 -41.188 -7.555 1 98.19 91 VAL A N 1
ATOM 674 C CA . VAL A 1 91 ? 4.469 -41.188 -7.195 1 98.19 91 VAL A CA 1
ATOM 675 C C . VAL A 1 91 ? 5.055 -42.594 -7.434 1 98.19 91 VAL A C 1
ATOM 677 O O . VAL A 1 91 ? 6.164 -42.719 -7.953 1 98.19 91 VAL A O 1
ATOM 680 N N . PRO A 1 92 ? 4.301 -43.688 -7.172 1 97.5 92 PRO A N 1
ATOM 681 C CA . PRO A 1 92 ? 4.855 -45.031 -7.344 1 97.5 92 PRO A CA 1
ATOM 682 C C . PRO A 1 92 ? 5.207 -45.344 -8.797 1 97.5 92 PRO A C 1
ATOM 684 O O . PRO A 1 92 ? 6.035 -46.219 -9.062 1 97.5 92 PRO A O 1
ATOM 687 N N . ALA A 1 93 ? 4.566 -44.625 -9.734 1 97.88 93 ALA A N 1
ATOM 688 C CA . ALA A 1 93 ? 4.848 -44.844 -11.156 1 97.88 93 ALA A CA 1
ATOM 689 C C . ALA A 1 93 ? 6.27 -44.438 -11.5 1 97.88 93 ALA A C 1
ATOM 691 O O . ALA A 1 93 ? 6.797 -44.812 -12.555 1 97.88 93 ALA A O 1
ATOM 692 N N . GLY A 1 94 ? 6.883 -43.531 -10.656 1 98 94 GLY A N 1
ATOM 693 C CA . GLY A 1 94 ? 8.266 -43.125 -10.828 1 98 94 GLY A CA 1
ATOM 694 C C . GLY A 1 94 ? 8.469 -42.156 -11.984 1 98 94 GLY A C 1
ATOM 695 O O . GLY A 1 94 ? 9.57 -42.094 -12.539 1 98 94 GLY A O 1
ATOM 696 N N . LYS A 1 95 ? 7.473 -41.5 -12.383 1 98 95 LYS A N 1
ATOM 697 C CA . LYS A 1 95 ? 7.516 -40.625 -13.539 1 98 95 LYS A CA 1
ATOM 698 C C . LYS A 1 95 ? 7.445 -39.156 -13.102 1 98 95 LYS A C 1
ATOM 700 O O . LYS A 1 95 ? 6.949 -38.844 -12.016 1 98 95 LYS A O 1
ATOM 705 N N . PRO A 1 96 ? 7.961 -38.219 -13.922 1 98.62 96 PRO A N 1
ATOM 706 C CA . PRO A 1 96 ? 7.879 -36.781 -13.625 1 98.62 96 PRO A CA 1
ATOM 707 C C . PRO A 1 96 ? 6.453 -36.312 -13.328 1 98.62 96 PRO A C 1
ATOM 709 O O . PRO A 1 96 ? 5.496 -36.844 -13.898 1 98.62 96 PRO A O 1
ATOM 712 N N . ILE A 1 97 ? 6.352 -35.312 -12.438 1 98.81 97 ILE A N 1
ATOM 713 C CA . ILE A 1 97 ? 5.055 -34.781 -12.023 1 98.81 97 ILE A CA 1
ATOM 714 C C . ILE A 1 97 ? 5.043 -33.25 -12.18 1 98.81 97 ILE A C 1
ATOM 716 O O . ILE A 1 97 ? 5.992 -32.594 -11.781 1 98.81 97 ILE A O 1
ATOM 720 N N . TYR A 1 98 ? 4.059 -32.688 -12.82 1 98.81 98 TYR A N 1
ATOM 721 C CA . TYR A 1 98 ? 3.68 -31.281 -12.758 1 98.81 98 TYR A CA 1
ATOM 722 C C . TYR A 1 98 ? 2.393 -31.094 -11.961 1 98.81 98 TYR A C 1
ATOM 724 O O . TYR A 1 98 ? 1.341 -31.609 -12.344 1 98.81 98 TYR A O 1
ATOM 732 N N . CYS A 1 99 ? 2.447 -30.438 -10.867 1 98.88 99 CYS A N 1
ATOM 733 C CA . CYS A 1 99 ? 1.259 -30.188 -10.055 1 98.88 99 CYS A CA 1
ATOM 734 C C . CYS A 1 99 ? 0.905 -28.719 -10.023 1 98.88 99 CYS A C 1
ATOM 736 O O . CYS A 1 99 ? 1.787 -27.859 -9.891 1 98.88 99 CYS A O 1
ATOM 738 N N . GLU A 1 100 ? -0.32 -28.406 -10.094 1 98.5 100 GLU A N 1
ATOM 739 C CA . GLU A 1 100 ? -0.797 -27.031 -9.992 1 98.5 100 GLU A CA 1
ATOM 740 C C . GLU A 1 100 ? -0.59 -26.484 -8.586 1 98.5 100 GLU A C 1
ATOM 742 O O . GLU A 1 100 ? -0.567 -27.234 -7.613 1 98.5 100 GLU A O 1
ATOM 747 N N . TRP A 1 101 ? -0.392 -25.203 -8.57 1 98.69 101 TRP A N 1
ATOM 748 C CA . TRP A 1 101 ? -0.427 -24.484 -7.305 1 98.69 101 TRP A CA 1
ATOM 749 C C . TRP A 1 101 ? -1.863 -24.234 -6.852 1 98.69 101 TRP A C 1
ATOM 751 O O . TRP A 1 101 ? -2.717 -23.859 -7.648 1 98.69 101 TRP A O 1
ATOM 761 N N . PRO A 1 102 ? -2.121 -24.344 -5.547 1 98.75 102 PRO A N 1
ATOM 762 C CA . PRO A 1 102 ? -1.282 -24.719 -4.41 1 98.75 102 PRO A CA 1
ATOM 763 C C . PRO A 1 102 ? -0.923 -26.203 -4.41 1 98.75 102 PRO A C 1
ATOM 765 O O . PRO A 1 102 ? -1.692 -27.031 -4.914 1 98.75 102 PRO A O 1
ATOM 768 N N . LEU A 1 103 ? 0.239 -26.5 -3.795 1 98.88 103 LEU A N 1
ATOM 769 C CA . LEU A 1 103 ? 0.675 -27.891 -3.84 1 98.88 103 LEU A CA 1
ATOM 770 C C . LEU A 1 103 ? -0.283 -28.797 -3.062 1 98.88 103 LEU A C 1
ATOM 772 O O . LEU A 1 103 ? -0.631 -29.875 -3.521 1 98.88 103 LEU A O 1
ATOM 776 N N . GLY A 1 104 ? -0.702 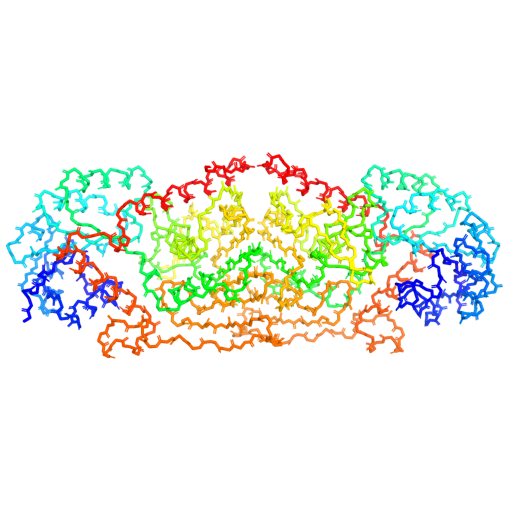-28.391 -1.925 1 98.81 104 GLY A N 1
ATOM 777 C CA . GLY A 1 104 ? -1.688 -29.047 -1.082 1 98.81 104 GLY A CA 1
ATOM 778 C C . GLY A 1 104 ? -2.592 -28.078 -0.352 1 98.81 104 GLY A C 1
ATOM 779 O O . GLY A 1 104 ? -2.469 -26.859 -0.519 1 98.81 104 GLY A O 1
ATOM 780 N N . SER A 1 105 ? -3.479 -28.609 0.465 1 98.62 105 SER A N 1
ATOM 781 C CA . SER A 1 105 ? -4.441 -27.781 1.18 1 98.62 105 SER A CA 1
ATOM 782 C C . SER A 1 105 ? -3.77 -26.984 2.301 1 98.62 105 SER A C 1
ATOM 784 O O . SER A 1 105 ? -4.336 -26.031 2.82 1 98.62 105 SER A O 1
ATOM 786 N N . ASN A 1 106 ? -2.639 -27.453 2.744 1 98.5 106 ASN A N 1
ATOM 787 C CA . ASN A 1 106 ? -1.864 -26.812 3.801 1 98.5 106 ASN A CA 1
ATOM 788 C C . ASN A 1 106 ? -0.392 -27.219 3.736 1 98.5 106 ASN A C 1
ATOM 790 O O . ASN A 1 106 ? 0.001 -28.031 2.9 1 98.5 106 ASN A O 1
ATOM 794 N N . THR A 1 107 ? 0.367 -26.656 4.609 1 98.81 107 THR A N 1
ATOM 795 C CA . THR A 1 107 ? 1.812 -26.859 4.594 1 98.81 107 THR A CA 1
ATOM 796 C C . THR A 1 107 ? 2.164 -28.297 4.934 1 98.81 107 THR A C 1
ATOM 798 O O . THR A 1 107 ? 3.123 -28.859 4.395 1 98.81 107 THR A O 1
ATOM 801 N N . ALA A 1 108 ? 1.426 -28.906 5.797 1 98.81 108 ALA A N 1
ATOM 802 C CA . ALA A 1 108 ? 1.686 -30.297 6.152 1 98.81 108 ALA A CA 1
ATOM 803 C C . ALA A 1 108 ? 1.578 -31.219 4.93 1 98.81 108 ALA A C 1
ATOM 805 O O . ALA A 1 108 ? 2.461 -32.031 4.684 1 98.81 108 ALA A O 1
ATOM 806 N N . GLU A 1 109 ? 0.521 -31.047 4.145 1 98.88 109 GLU A N 1
ATOM 807 C CA . GLU A 1 109 ? 0.363 -31.812 2.92 1 98.88 109 GLU A CA 1
ATOM 808 C C . GLU A 1 109 ? 1.492 -31.531 1.935 1 98.88 109 GLU A C 1
ATOM 810 O O . GLU A 1 109 ? 2.027 -32.438 1.309 1 98.88 109 GLU A O 1
ATOM 815 N N . ALA A 1 110 ? 1.822 -30.266 1.812 1 98.94 110 ALA A N 1
ATOM 816 C CA . ALA A 1 110 ? 2.895 -29.875 0.9 1 98.94 110 ALA A CA 1
ATOM 817 C C . ALA A 1 110 ? 4.211 -30.562 1.279 1 98.94 110 ALA A C 1
ATOM 819 O O . ALA A 1 110 ? 4.934 -31.047 0.411 1 98.94 110 ALA A O 1
ATOM 820 N N . LEU A 1 111 ? 4.508 -30.562 2.557 1 98.88 111 LEU A N 1
ATOM 821 C CA . LEU A 1 111 ? 5.734 -31.188 3.055 1 98.88 111 LEU A CA 1
ATOM 822 C C . LEU A 1 111 ? 5.75 -32.688 2.762 1 98.88 111 LEU A C 1
ATOM 824 O O . LEU A 1 111 ? 6.781 -33.219 2.361 1 98.88 111 LEU A O 1
ATOM 828 N N . GLU A 1 112 ? 4.668 -33.344 2.947 1 98.88 112 GLU A N 1
ATOM 829 C CA . GLU A 1 112 ? 4.574 -34.781 2.65 1 98.88 112 GLU A CA 1
ATOM 830 C C . GLU A 1 112 ? 4.816 -35.031 1.169 1 98.88 112 GLU A C 1
ATOM 832 O O . GLU A 1 112 ? 5.602 -35.938 0.816 1 98.88 112 GLU A O 1
ATOM 837 N N . MET A 1 113 ? 4.156 -34.312 0.356 1 98.94 113 MET A N 1
ATOM 838 C CA . MET A 1 113 ? 4.285 -34.5 -1.086 1 98.94 113 MET A CA 1
ATOM 839 C C . MET A 1 113 ? 5.715 -34.219 -1.544 1 98.94 113 MET A C 1
ATOM 841 O O . MET A 1 113 ? 6.242 -34.969 -2.395 1 98.94 113 MET A O 1
ATOM 845 N N . ARG A 1 114 ? 6.309 -33.156 -0.988 1 98.88 114 ARG A N 1
ATOM 846 C CA . ARG A 1 114 ? 7.711 -32.875 -1.283 1 98.88 114 ARG A CA 1
ATOM 847 C C . ARG A 1 114 ? 8.594 -34.062 -0.86 1 98.88 114 ARG A C 1
ATOM 849 O O . ARG A 1 114 ? 9.523 -34.406 -1.578 1 98.88 114 ARG A O 1
ATOM 856 N N . GLN A 1 115 ? 8.328 -34.594 0.272 1 98.69 115 GLN A N 1
ATOM 857 C CA . GLN A 1 115 ? 9.102 -35.75 0.763 1 98.69 115 GLN A CA 1
ATOM 858 C C . GLN A 1 115 ? 8.984 -36.938 -0.187 1 98.69 115 GLN A C 1
ATOM 860 O O . GLN A 1 115 ? 9.984 -37.594 -0.501 1 98.69 115 GLN A O 1
ATOM 865 N N . TRP A 1 116 ? 7.754 -37.25 -0.667 1 98.62 116 TRP A N 1
ATOM 866 C CA . TRP A 1 116 ? 7.527 -38.375 -1.564 1 98.62 116 TRP A CA 1
ATOM 867 C C . TRP A 1 116 ? 8.359 -38.25 -2.832 1 98.62 116 TRP A C 1
ATOM 869 O O . TRP A 1 116 ? 9.008 -39.188 -3.262 1 98.62 116 TRP A O 1
ATOM 879 N N . VAL A 1 117 ? 8.391 -37.031 -3.424 1 98.12 117 VAL A N 1
ATOM 880 C CA . VAL A 1 117 ? 9.086 -36.875 -4.695 1 98.12 117 VAL A CA 1
ATOM 881 C C . VAL A 1 117 ? 10.594 -36.844 -4.457 1 98.12 117 VAL A C 1
ATOM 883 O O . VAL A 1 117 ? 11.367 -37.312 -5.305 1 98.12 117 VAL A O 1
ATOM 886 N N . THR A 1 118 ? 11.031 -36.312 -3.311 1 97.44 118 THR A N 1
ATOM 887 C CA . THR A 1 118 ? 12.453 -36.312 -2.969 1 97.44 118 THR A CA 1
ATOM 888 C C . THR A 1 118 ? 12.977 -37.719 -2.787 1 97.44 118 THR A C 1
ATOM 890 O O . THR A 1 118 ? 14.031 -38.062 -3.328 1 97.44 118 THR A O 1
ATOM 893 N N . GLU A 1 119 ? 12.25 -38.531 -2.146 1 97.62 119 GLU A N 1
ATOM 894 C CA . GLU A 1 119 ? 12.648 -39.906 -1.88 1 97.62 119 GLU A CA 1
ATOM 895 C C . GLU A 1 119 ? 12.672 -40.75 -3.162 1 97.62 119 GLU A C 1
ATOM 897 O O . GLU A 1 119 ? 13.523 -41.625 -3.326 1 97.62 119 GLU A O 1
ATOM 902 N N . SER A 1 120 ? 11.797 -40.469 -4.074 1 96.44 120 SER A N 1
ATOM 903 C CA . SER A 1 120 ? 11.688 -41.25 -5.312 1 96.44 120 SER A CA 1
ATOM 904 C C . SER A 1 120 ? 12.641 -40.719 -6.375 1 96.44 120 SER A C 1
ATOM 906 O O . SER A 1 120 ? 12.891 -41.375 -7.379 1 96.44 120 SER A O 1
ATOM 908 N N . GLY A 1 121 ? 13.078 -39.5 -6.16 1 96.38 121 GLY A N 1
ATOM 909 C CA . GLY A 1 121 ? 13.992 -38.875 -7.105 1 96.38 121 GLY A CA 1
ATOM 910 C C . GLY A 1 121 ? 13.328 -38.469 -8.406 1 96.38 121 GLY A C 1
ATOM 911 O O . GLY A 1 121 ? 13.992 -38.344 -9.438 1 96.38 121 GLY A O 1
ATOM 912 N N . ILE A 1 122 ? 12.023 -38.312 -8.414 1 96.56 122 ILE A N 1
ATOM 913 C CA . ILE A 1 122 ? 11.266 -38 -9.625 1 96.56 122 ILE A CA 1
ATOM 914 C C . ILE A 1 122 ? 11.344 -36.5 -9.906 1 96.56 122 ILE A C 1
ATOM 916 O O . ILE A 1 122 ? 11.203 -35.688 -8.992 1 96.56 122 ILE A O 1
ATOM 920 N N . PRO A 1 123 ? 11.617 -36.094 -11.203 1 98.12 123 PRO A N 1
ATOM 921 C CA . PRO A 1 123 ? 11.492 -34.688 -11.539 1 98.12 123 PRO A CA 1
ATOM 922 C C . PRO A 1 123 ? 10.094 -34.125 -11.25 1 98.12 123 PRO A C 1
ATOM 924 O O . PRO A 1 123 ? 9.094 -34.844 -11.445 1 98.12 123 PRO A O 1
ATOM 927 N N . ASN A 1 124 ? 10.039 -32.969 -10.719 1 98.75 124 ASN A N 1
ATOM 928 C CA . ASN A 1 124 ? 8.758 -32.375 -10.367 1 98.75 124 ASN A CA 1
ATOM 929 C C . ASN A 1 124 ? 8.742 -30.875 -10.617 1 98.75 124 ASN A C 1
ATOM 931 O O . ASN A 1 124 ? 9.789 -30.234 -10.562 1 98.75 124 ASN A O 1
ATOM 935 N N . ALA A 1 125 ? 7.582 -30.359 -10.914 1 98.81 125 ALA A N 1
ATOM 936 C CA . ALA A 1 125 ? 7.348 -28.938 -11.141 1 98.81 125 ALA A CA 1
ATOM 937 C C . ALA A 1 125 ? 6.039 -28.484 -10.5 1 98.81 125 ALA A C 1
ATOM 939 O O . ALA A 1 125 ? 5.121 -29.297 -10.312 1 98.81 125 ALA A O 1
ATOM 940 N N . ILE A 1 126 ? 5.988 -27.266 -10.047 1 98.88 126 ILE A N 1
ATOM 941 C CA . ILE A 1 126 ? 4.805 -26.641 -9.461 1 98.88 126 ILE A CA 1
ATOM 942 C C . ILE A 1 126 ? 4.316 -25.516 -10.352 1 98.88 126 ILE A C 1
ATOM 944 O O . ILE A 1 126 ? 5.121 -24.766 -10.922 1 98.88 126 ILE A O 1
ATOM 948 N N . GLY A 1 127 ? 3.012 -25.406 -10.484 1 98.44 127 GLY A N 1
ATOM 949 C CA . GLY A 1 127 ? 2.381 -24.438 -11.367 1 98.44 127 GLY A CA 1
ATOM 950 C C . GLY A 1 127 ? 2.492 -23.016 -10.867 1 98.44 127 GLY A C 1
ATOM 951 O O . GLY A 1 127 ? 1.479 -22.344 -10.648 1 98.44 127 GLY A O 1
ATOM 952 N N . LEU A 1 128 ? 3.654 -22.453 -10.719 1 98.5 128 LEU A N 1
ATOM 953 C CA . LEU A 1 128 ? 3.951 -21.047 -10.438 1 98.5 128 LEU A CA 1
ATOM 954 C C . LEU A 1 128 ? 4.41 -20.328 -11.695 1 98.5 128 LEU A C 1
ATOM 956 O O . LEU A 1 128 ? 5.516 -19.781 -11.742 1 98.5 128 LEU A O 1
ATOM 960 N N . GLN A 1 129 ? 3.467 -20.25 -12.633 1 96.94 129 GLN A N 1
ATOM 961 C CA . GLN A 1 129 ? 3.764 -19.891 -14.016 1 96.94 129 GLN A CA 1
ATOM 962 C C . GLN A 1 129 ? 4.066 -18.391 -14.133 1 96.94 129 GLN A C 1
ATOM 964 O O . GLN A 1 129 ? 4.57 -17.938 -15.164 1 96.94 129 GLN A O 1
ATOM 969 N N . ALA A 1 130 ? 3.824 -17.641 -13.086 1 97.69 130 ALA A N 1
ATOM 970 C CA . ALA A 1 130 ? 4.172 -16.219 -13.125 1 97.69 130 ALA A CA 1
ATOM 971 C C . ALA A 1 130 ? 5.672 -16.016 -13.305 1 97.69 130 ALA A C 1
ATOM 973 O O . ALA A 1 130 ? 6.109 -15.062 -13.945 1 97.69 130 ALA A O 1
ATOM 974 N N . ARG A 1 131 ? 6.457 -16.953 -12.773 1 97.88 131 ARG A N 1
ATOM 975 C CA . ARG A 1 131 ? 7.91 -16.875 -12.898 1 97.88 131 ARG A CA 1
ATOM 976 C C . ARG A 1 131 ? 8.336 -16.969 -14.359 1 97.88 131 ARG A C 1
ATOM 978 O O . ARG A 1 131 ? 9.477 -16.641 -14.695 1 97.88 131 ARG A O 1
ATOM 985 N N . GLN A 1 132 ? 7.41 -17.453 -15.172 1 96.69 132 GLN A N 1
ATOM 986 C CA . GLN A 1 132 ? 7.766 -17.672 -16.562 1 96.69 132 GLN A CA 1
ATOM 987 C C . GLN A 1 132 ? 7.32 -16.5 -17.438 1 96.69 132 GLN A C 1
ATOM 989 O O . GLN A 1 132 ? 7.602 -16.484 -18.641 1 96.69 132 GLN A O 1
ATOM 994 N N . ALA A 1 133 ? 6.559 -15.578 -16.906 1 96.88 133 ALA A N 1
ATOM 995 C CA . ALA A 1 133 ? 6.09 -14.422 -17.672 1 96.88 133 ALA A CA 1
ATOM 996 C C . ALA A 1 133 ? 7.266 -13.594 -18.188 1 96.88 133 ALA A C 1
ATOM 998 O O . ALA A 1 133 ? 8.141 -13.203 -17.406 1 96.88 133 ALA A O 1
ATOM 999 N N . PRO A 1 134 ? 7.277 -13.266 -19.469 1 96.69 134 PRO A N 1
ATOM 1000 C CA . PRO A 1 134 ? 8.375 -12.469 -20.031 1 96.69 134 PRO A CA 1
ATOM 1001 C C . PRO A 1 134 ? 8.609 -11.164 -19.266 1 96.69 134 PRO A C 1
ATOM 1003 O O . PRO A 1 134 ? 9.75 -10.82 -18.969 1 96.69 134 PRO A O 1
ATOM 1006 N N . ALA A 1 135 ? 7.59 -10.477 -18.938 1 97.44 135 ALA A N 1
ATOM 1007 C CA . ALA A 1 135 ? 7.711 -9.195 -18.25 1 97.44 135 ALA A CA 1
ATOM 1008 C C . ALA A 1 135 ? 8.328 -9.375 -16.859 1 97.44 135 ALA A C 1
ATOM 1010 O O . ALA A 1 135 ? 9.141 -8.562 -16.438 1 97.44 135 ALA A O 1
ATOM 1011 N N . VAL A 1 136 ? 7.949 -10.422 -16.109 1 98.31 136 VAL A N 1
ATOM 1012 C CA . VAL A 1 136 ? 8.461 -10.703 -14.773 1 98.31 136 VAL A CA 1
ATOM 1013 C C . VAL A 1 136 ? 9.961 -10.977 -14.836 1 98.31 136 VAL A C 1
ATOM 1015 O O . VAL A 1 136 ? 10.734 -10.438 -14.039 1 98.31 136 VAL A O 1
ATOM 1018 N N . ASN A 1 137 ? 10.359 -11.781 -15.82 1 98.38 137 ASN A N 1
ATOM 1019 C CA . ASN A 1 137 ? 11.773 -12.086 -15.984 1 98.38 137 ASN A CA 1
ATOM 1020 C C . ASN A 1 137 ? 12.562 -10.859 -16.438 1 98.38 137 ASN A C 1
ATOM 1022 O O . ASN A 1 137 ? 13.719 -10.68 -16.047 1 98.38 137 ASN A O 1
ATOM 1026 N N . TYR A 1 138 ? 11.914 -10.055 -17.297 1 98.69 138 TYR A N 1
ATOM 1027 C CA . TYR A 1 138 ? 12.57 -8.82 -17.734 1 98.69 138 TYR A CA 1
ATOM 1028 C C . TYR A 1 138 ? 12.781 -7.879 -16.547 1 98.69 138 TYR A C 1
ATOM 1030 O O . TYR A 1 138 ? 13.867 -7.32 -16.375 1 98.69 138 TYR A O 1
ATOM 1038 N N . VAL A 1 139 ? 11.82 -7.695 -15.695 1 98.88 139 VAL A N 1
ATOM 1039 C CA . VAL A 1 139 ? 11.953 -6.871 -14.5 1 98.88 139 VAL A CA 1
ATOM 1040 C C . VAL A 1 139 ? 13.086 -7.402 -13.625 1 98.88 139 VAL A C 1
ATOM 1042 O O . VAL A 1 139 ? 13.922 -6.633 -13.156 1 98.88 139 VAL A O 1
ATOM 1045 N N . LYS A 1 140 ? 13.078 -8.711 -13.398 1 98.81 140 LYS A N 1
ATOM 1046 C CA . LYS A 1 140 ? 14.125 -9.328 -12.586 1 98.81 140 LYS A CA 1
ATOM 1047 C C . LYS A 1 140 ? 15.516 -8.984 -13.125 1 98.81 140 LYS A C 1
ATOM 1049 O O . LYS A 1 140 ? 16.422 -8.641 -12.359 1 98.81 140 LYS A O 1
ATOM 1054 N N . ASP A 1 141 ? 15.656 -9.086 -14.445 1 98.81 141 ASP A N 1
ATOM 1055 C CA . ASP A 1 141 ? 16.938 -8.789 -15.07 1 98.81 141 ASP A CA 1
ATOM 1056 C C . ASP A 1 141 ? 17.281 -7.301 -14.945 1 98.81 141 ASP A C 1
ATOM 1058 O O . ASP A 1 141 ? 18.438 -6.941 -14.719 1 98.81 141 ASP A O 1
ATOM 1062 N N . LEU A 1 142 ? 16.281 -6.43 -15.164 1 98.75 142 LEU A N 1
ATOM 1063 C CA . LEU A 1 142 ? 16.5 -4.996 -15.016 1 98.75 142 LEU A CA 1
ATOM 1064 C C . LEU A 1 142 ? 17 -4.664 -13.617 1 98.75 142 LEU A C 1
ATOM 1066 O O . LEU A 1 142 ? 17.906 -3.836 -13.453 1 98.75 142 LEU A O 1
ATOM 1070 N N . LEU A 1 143 ? 16.453 -5.281 -12.609 1 98.81 143 LEU A N 1
ATOM 1071 C CA . LEU A 1 143 ? 16.859 -5.066 -11.227 1 98.81 143 LEU A CA 1
ATOM 1072 C C . LEU A 1 143 ? 18.281 -5.555 -11.008 1 98.81 143 LEU A C 1
ATOM 1074 O O . LEU A 1 143 ? 19.094 -4.863 -10.375 1 98.81 143 LEU A O 1
ATOM 1078 N N . LYS A 1 144 ? 18.578 -6.711 -11.523 1 98.31 144 LYS A N 1
ATOM 1079 C CA . LYS A 1 144 ? 19.922 -7.273 -11.406 1 98.31 144 LYS A CA 1
ATOM 1080 C C . LYS A 1 144 ? 20.953 -6.371 -12.07 1 98.31 144 LYS A C 1
ATOM 1082 O O . LYS A 1 144 ? 22.094 -6.25 -11.586 1 98.31 144 LYS A O 1
ATOM 1087 N N . GLN A 1 145 ? 20.547 -5.762 -13.172 1 98 145 GLN A N 1
ATOM 1088 C CA . GLN A 1 145 ? 21.453 -4.902 -13.938 1 98 145 GLN A CA 1
ATOM 1089 C C . GLN A 1 145 ? 21.547 -3.516 -13.312 1 98 145 GLN A C 1
ATOM 1091 O O . GLN A 1 145 ? 22.312 -2.67 -13.789 1 98 145 GLN A O 1
ATOM 1096 N N . GLY A 1 146 ? 20.781 -3.25 -12.297 1 98 146 GLY A N 1
ATOM 1097 C CA . GLY A 1 146 ? 20.891 -2.004 -11.555 1 98 146 GLY A CA 1
ATOM 1098 C C . GLY A 1 146 ? 20.078 -0.875 -12.164 1 98 146 GLY A C 1
ATOM 1099 O O . GLY A 1 146 ? 20.406 0.298 -12 1 98 146 GLY A O 1
ATOM 1100 N N . PHE A 1 147 ? 19.016 -1.201 -12.922 1 98.12 147 PHE A N 1
ATOM 1101 C CA . PHE A 1 147 ? 18.203 -0.207 -13.617 1 98.12 147 PHE A CA 1
ATOM 1102 C C . PHE A 1 147 ? 17.688 0.843 -12.641 1 98.12 147 PHE A C 1
ATOM 1104 O O . PHE A 1 147 ? 17.625 2.027 -12.977 1 98.12 147 PHE A O 1
ATOM 1111 N N . VAL A 1 148 ? 17.375 0.427 -11.383 1 98.38 148 VAL A N 1
ATOM 1112 C CA . VAL A 1 148 ? 16.812 1.368 -10.422 1 98.38 148 VAL A CA 1
ATOM 1113 C C . VAL A 1 148 ? 17.812 1.636 -9.312 1 98.38 148 VAL A C 1
ATOM 1115 O O . VAL A 1 148 ? 17.469 2.197 -8.266 1 98.38 148 VAL A O 1
ATOM 1118 N N . GLY A 1 149 ? 19.031 1.217 -9.438 1 97.88 149 GLY A N 1
ATOM 1119 C CA . GLY A 1 149 ? 19.984 1.282 -8.352 1 97.88 149 GLY A CA 1
ATOM 1120 C C . GLY A 1 149 ? 19.641 0.37 -7.188 1 97.88 149 GLY A C 1
ATOM 1121 O O . GLY A 1 149 ? 19.25 -0.78 -7.395 1 97.88 149 GLY A O 1
ATOM 1122 N N . LYS A 1 150 ? 19.922 0.894 -5.996 1 97.69 150 LYS A N 1
ATOM 1123 C CA . LYS A 1 150 ? 19.5 0.164 -4.805 1 97.69 150 LYS A CA 1
ATOM 1124 C C . LYS A 1 150 ? 17.984 0.197 -4.645 1 97.69 150 LYS A C 1
ATOM 1126 O O . LYS A 1 150 ? 17.391 1.271 -4.613 1 97.69 150 LYS A O 1
ATOM 1131 N N . VAL A 1 151 ? 17.375 -0.978 -4.559 1 98.75 151 VAL A N 1
ATOM 1132 C CA . VAL A 1 151 ? 15.93 -1.018 -4.305 1 98.75 151 VAL A CA 1
ATOM 1133 C C . VAL A 1 151 ? 15.641 -0.542 -2.885 1 98.75 151 VAL A C 1
ATOM 1135 O O . VAL A 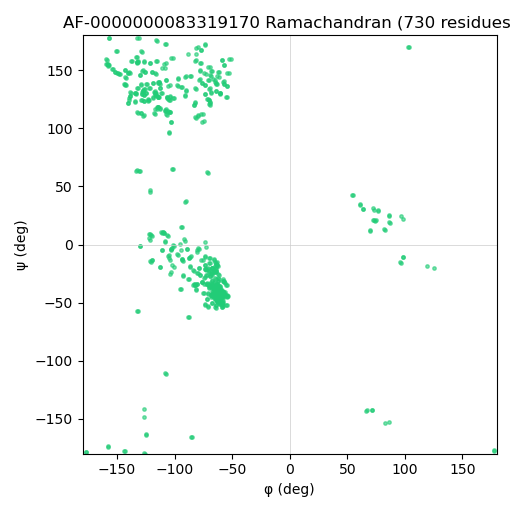1 151 ? 16.188 -1.09 -1.919 1 98.75 151 VAL A O 1
ATOM 1138 N N . LEU A 1 152 ? 14.82 0.499 -2.771 1 98.69 152 LEU A N 1
ATOM 1139 C CA . LEU A 1 152 ? 14.469 1.067 -1.474 1 98.69 152 LEU A CA 1
ATOM 1140 C C . LEU A 1 152 ? 13.156 0.482 -0.96 1 98.69 152 LEU A C 1
ATOM 1142 O O . LEU A 1 152 ? 13 0.263 0.243 1 98.69 152 LEU A O 1
ATOM 1146 N N . SER A 1 153 ? 12.25 0.285 -1.877 1 98.81 153 SER A N 1
ATOM 1147 C CA . SER A 1 153 ? 10.953 -0.272 -1.504 1 98.81 153 SER A CA 1
ATOM 1148 C C . SER A 1 153 ? 10.25 -0.893 -2.707 1 98.81 153 SER A C 1
ATOM 1150 O O . SER A 1 153 ? 10.602 -0.603 -3.854 1 98.81 153 SER A O 1
ATOM 1152 N N . ALA A 1 154 ? 9.344 -1.759 -2.451 1 98.88 154 ALA A N 1
ATOM 1153 C CA . ALA A 1 154 ? 8.461 -2.344 -3.451 1 98.88 154 ALA A CA 1
ATOM 1154 C C . ALA A 1 154 ? 7.051 -2.531 -2.893 1 98.88 154 ALA A C 1
ATOM 1156 O O . ALA A 1 154 ? 6.883 -2.941 -1.743 1 98.88 154 ALA A O 1
ATOM 1157 N N . LYS A 1 155 ? 6.059 -2.195 -3.693 1 98.44 155 LYS A N 1
ATOM 1158 C CA . LYS A 1 155 ? 4.656 -2.283 -3.299 1 98.44 155 LYS A CA 1
ATOM 1159 C C . LYS A 1 155 ? 3.859 -3.133 -4.285 1 98.44 155 LYS A C 1
ATOM 1161 O O . LYS A 1 155 ? 3.943 -2.93 -5.496 1 98.44 155 LYS A O 1
ATOM 1166 N N . LEU A 1 156 ? 3.121 -4.059 -3.771 1 98.81 156 LEU A N 1
ATOM 1167 C CA . LEU A 1 156 ? 2.205 -4.875 -4.559 1 98.81 156 LEU A CA 1
ATOM 1168 C C . LEU A 1 156 ? 0.757 -4.598 -4.168 1 98.81 156 LEU A C 1
ATOM 1170 O O . LEU A 1 156 ? 0.374 -4.781 -3.012 1 98.81 156 LEU A O 1
ATOM 1174 N N . ASN A 1 157 ? -0.036 -4.109 -5.105 1 98.5 157 ASN A N 1
ATOM 1175 C CA . ASN A 1 157 ? -1.468 -3.891 -4.93 1 98.5 157 ASN A CA 1
ATOM 1176 C C . ASN A 1 157 ? -2.289 -4.719 -5.914 1 98.5 157 ASN A C 1
ATOM 1178 O O . ASN A 1 157 ? -2.035 -4.684 -7.121 1 98.5 157 ASN A O 1
ATOM 1182 N N . LEU A 1 158 ? -3.18 -5.441 -5.379 1 98.62 158 LEU A N 1
ATOM 1183 C CA . LEU A 1 158 ? -4.098 -6.199 -6.219 1 98.62 158 LEU A CA 1
ATOM 1184 C C . LEU A 1 158 ? -5.535 -6.055 -5.723 1 98.62 158 LEU A C 1
ATOM 1186 O O . LEU A 1 158 ? -5.824 -6.344 -4.559 1 98.62 158 LEU A O 1
ATOM 1190 N N . SER A 1 159 ? -6.426 -5.602 -6.566 1 98 159 SER A N 1
ATOM 1191 C CA . SER A 1 159 ? -7.844 -5.465 -6.258 1 98 159 SER A CA 1
ATOM 1192 C C . SER A 1 159 ? -8.711 -6.117 -7.332 1 98 159 SER A C 1
ATOM 1194 O O . SER A 1 159 ? -8.602 -5.781 -8.516 1 98 159 SER A O 1
ATOM 1196 N N . ILE A 1 160 ? -9.547 -7.008 -6.93 1 96.19 160 ILE A N 1
ATOM 1197 C CA . ILE A 1 160 ? -10.406 -7.684 -7.895 1 96.19 160 ILE A CA 1
ATOM 1198 C C . ILE A 1 160 ? -11.844 -7.691 -7.383 1 96.19 160 ILE A C 1
ATOM 1200 O O . ILE A 1 160 ? -12.078 -7.59 -6.176 1 96.19 160 ILE A O 1
ATOM 1204 N N . GLU A 1 161 ? -12.75 -7.824 -8.281 1 94.19 161 GLU A N 1
ATOM 1205 C CA . GLU A 1 161 ? -14.164 -7.832 -7.926 1 94.19 161 GLU A CA 1
ATOM 1206 C C . GLU A 1 161 ? -14.57 -9.172 -7.305 1 94.19 161 GLU A C 1
ATOM 1208 O O . GLU A 1 161 ? -15.445 -9.219 -6.438 1 94.19 161 GLU A O 1
ATOM 1213 N N . GLY A 1 162 ? -13.945 -10.203 -7.746 1 95.38 162 GLY A N 1
ATOM 1214 C CA . GLY A 1 162 ? -14.258 -11.531 -7.238 1 95.38 162 GLY A CA 1
ATOM 1215 C C . GLY A 1 162 ? -13.727 -11.773 -5.836 1 95.38 162 GLY A C 1
ATOM 1216 O O . GLY A 1 162 ? -13.117 -10.891 -5.234 1 95.38 162 GLY A O 1
ATOM 1217 N N . MET A 1 163 ? -14.156 -12.953 -5.293 1 96.75 163 MET A N 1
ATOM 1218 C CA . MET A 1 163 ? -13.68 -13.461 -4.012 1 96.75 163 MET A CA 1
ATOM 1219 C C . MET A 1 163 ? -14.07 -12.531 -2.873 1 96.75 163 MET A C 1
ATOM 1221 O O . MET A 1 163 ? -13.297 -12.32 -1.941 1 96.75 163 MET A O 1
ATOM 1225 N N . GLY A 1 164 ? -15.148 -11.891 -3.049 1 96.75 164 GLY A N 1
ATOM 1226 C CA . GLY A 1 164 ? -15.82 -11.117 -2.018 1 96.75 164 GLY A CA 1
ATOM 1227 C C . GLY A 1 164 ? -17.094 -11.766 -1.517 1 96.75 164 GLY A C 1
ATOM 1228 O O . GLY A 1 164 ? -17.062 -12.867 -0.972 1 96.75 164 GLY A O 1
ATOM 1229 N N . GLY A 1 165 ? -18.234 -11.133 -1.843 1 96.62 165 GLY A N 1
ATOM 1230 C CA . GLY A 1 165 ? -19.484 -11.578 -1.276 1 96.62 165 GLY A CA 1
ATOM 1231 C C . GLY A 1 165 ? -20.359 -12.32 -2.271 1 96.62 165 GLY A C 1
ATOM 1232 O O . GLY A 1 165 ? -21.516 -12.656 -1.972 1 96.62 165 GLY A O 1
ATOM 1233 N N . GLU A 1 166 ? -19.797 -12.594 -3.445 1 96.56 166 GLU A N 1
ATOM 1234 C CA . GLU A 1 166 ? -20.562 -13.32 -4.461 1 96.56 166 GLU A CA 1
ATOM 1235 C C . GLU A 1 166 ? -19.672 -14.328 -5.191 1 96.56 166 GLU A C 1
ATOM 1237 O O . GLU A 1 166 ? -18.469 -14.141 -5.301 1 96.56 166 GLU A O 1
ATOM 1242 N N . SER A 1 167 ? -20.328 -15.414 -5.582 1 96.94 167 SER A N 1
ATOM 1243 C CA . SER A 1 167 ? -19.641 -16.438 -6.359 1 96.94 167 SER A CA 1
ATOM 1244 C C . SER A 1 167 ? -20.625 -17.297 -7.145 1 96.94 167 SER A C 1
ATOM 1246 O O . SER A 1 167 ? -21.812 -17.312 -6.824 1 96.94 167 SER A O 1
ATOM 1248 N N . ASP A 1 168 ? -20.188 -17.875 -8.25 1 95.38 168 ASP A N 1
ATOM 1249 C CA . ASP A 1 168 ? -20.969 -18.969 -8.844 1 95.38 168 ASP A CA 1
ATOM 1250 C C . ASP A 1 168 ? -20.719 -20.281 -8.117 1 95.38 168 ASP A C 1
ATOM 1252 O O . ASP A 1 168 ? -19.812 -20.375 -7.277 1 95.38 168 ASP A O 1
ATOM 1256 N N . LYS A 1 169 ? -21.453 -21.234 -8.383 1 93.69 169 LYS A N 1
ATOM 1257 C CA . LYS A 1 169 ? -21.391 -22.531 -7.691 1 93.69 169 LYS A CA 1
ATOM 1258 C C . LYS A 1 169 ? -20.047 -23.203 -7.934 1 93.69 169 LYS A C 1
ATOM 1260 O O . LYS A 1 169 ? -19.453 -23.781 -7.016 1 93.69 169 LYS A O 1
ATOM 1265 N N . ALA A 1 170 ? -19.516 -23.188 -9.102 1 91.12 170 ALA A N 1
ATOM 1266 C CA . ALA A 1 170 ? -18.297 -23.891 -9.5 1 91.12 170 ALA A CA 1
ATOM 1267 C C . ALA A 1 170 ? -17.094 -23.375 -8.703 1 91.12 170 ALA A C 1
ATOM 1269 O O . ALA A 1 170 ? -16.156 -24.125 -8.453 1 91.12 170 ALA A O 1
ATOM 1270 N N . ASN A 1 171 ? -17.156 -22.141 -8.219 1 94.44 171 ASN A N 1
ATOM 1271 C CA . ASN A 1 171 ? -16.031 -21.516 -7.527 1 94.44 171 ASN A CA 1
ATOM 1272 C C . ASN A 1 171 ? -16.328 -21.344 -6.035 1 94.44 171 ASN A C 1
ATOM 1274 O O . ASN A 1 171 ? -15.562 -20.688 -5.324 1 94.44 171 ASN A O 1
ATOM 1278 N N . SER A 1 172 ? -17.375 -21.938 -5.574 1 95.12 172 SER A N 1
ATOM 1279 C CA . SER A 1 172 ? -17.797 -21.766 -4.191 1 95.12 172 SER A CA 1
ATOM 1280 C C . SER A 1 172 ? -16.781 -22.344 -3.215 1 95.12 172 SER A C 1
ATOM 1282 O O . SER A 1 172 ? -16.703 -21.906 -2.064 1 95.12 172 SER A O 1
ATOM 1284 N N . TYR A 1 173 ? -15.977 -23.297 -3.695 1 94.31 173 TYR A N 1
ATOM 1285 C CA . TYR A 1 173 ? -14.984 -23.938 -2.834 1 94.31 173 TYR A CA 1
ATOM 1286 C C . TYR A 1 173 ? -13.938 -22.938 -2.367 1 94.31 173 TYR A C 1
ATOM 1288 O O . TYR A 1 173 ? -13.273 -23.156 -1.354 1 94.31 173 TYR A O 1
ATOM 1296 N N . LEU A 1 174 ? -13.789 -21.828 -3.023 1 97.38 174 LEU A N 1
ATOM 1297 C CA . LEU A 1 174 ? -12.773 -20.812 -2.762 1 97.38 174 LEU A CA 1
ATOM 1298 C C . LEU A 1 174 ? -13.039 -20.109 -1.438 1 97.38 174 LEU A C 1
ATOM 1300 O O . LEU A 1 174 ? -12.18 -19.375 -0.94 1 97.38 174 LEU A O 1
ATOM 1304 N N . PHE A 1 175 ? -14.219 -20.328 -0.878 1 98 175 PHE A N 1
ATOM 1305 C CA . PHE A 1 175 ? -14.633 -19.547 0.285 1 98 175 PHE A CA 1
ATOM 1306 C C . PHE A 1 175 ? -14.625 -20.406 1.541 1 98 175 PHE A C 1
ATOM 1308 O O . PHE A 1 175 ? -15.008 -19.953 2.619 1 98 175 PHE A O 1
ATOM 1315 N N . ASP A 1 176 ? -14.203 -21.656 1.399 1 97.31 176 ASP A N 1
ATOM 1316 C CA . ASP A 1 176 ? -14.008 -22.578 2.508 1 97.31 176 ASP A CA 1
ATOM 1317 C C . ASP A 1 176 ? -12.516 -22.766 2.801 1 97.31 176 ASP A C 1
ATOM 1319 O O . ASP A 1 176 ? -11.805 -23.406 2.029 1 97.31 176 ASP A O 1
ATOM 1323 N N . ARG A 1 177 ? -12.07 -22.359 3.932 1 96.81 177 ARG A N 1
ATOM 1324 C CA . ARG A 1 177 ? -10.656 -22.344 4.293 1 96.81 177 ARG A CA 1
ATOM 1325 C C . ARG A 1 177 ? -10.078 -23.766 4.305 1 96.81 177 ARG A C 1
ATOM 1327 O O . ARG A 1 177 ? -8.898 -23.953 4.027 1 96.81 177 ARG A O 1
ATOM 1334 N N . GLU A 1 178 ? -10.875 -24.734 4.57 1 96.31 178 GLU A N 1
ATOM 1335 C CA . GLU A 1 178 ? -10.414 -26.109 4.707 1 96.31 178 GLU A CA 1
ATOM 1336 C C . GLU A 1 178 ? -10.008 -26.688 3.357 1 96.31 178 GLU A C 1
ATOM 1338 O O . GLU A 1 178 ? -9.219 -27.641 3.293 1 96.31 178 GLU A O 1
ATOM 1343 N N . VAL A 1 179 ? -10.516 -26.094 2.281 1 96.88 179 VAL A N 1
ATOM 1344 C CA . VAL A 1 179 ? -10.227 -26.578 0.936 1 96.88 179 VAL A CA 1
ATOM 1345 C C . VAL A 1 179 ? -8.781 -26.25 0.569 1 96.88 179 VAL A C 1
ATOM 1347 O O . VAL A 1 179 ? -8.148 -27 -0.189 1 96.88 179 VAL A O 1
ATOM 1350 N N . GLY A 1 180 ? -8.281 -25.141 1.068 1 97.75 180 GLY A N 1
ATOM 1351 C CA . GLY A 1 180 ? -6.895 -24.781 0.826 1 97.75 180 GLY A CA 1
ATOM 1352 C C . GLY A 1 180 ? -6.719 -23.828 -0.345 1 97.75 180 GLY A C 1
ATOM 1353 O O . GLY A 1 180 ? -5.645 -23.25 -0.528 1 97.75 180 GLY A O 1
ATOM 1354 N N . GLY A 1 181 ? -7.762 -23.719 -1.143 1 97.81 181 GLY A N 1
ATOM 1355 C CA . GLY A 1 181 ? -7.754 -22.734 -2.215 1 97.81 181 GLY A CA 1
ATOM 1356 C C . GLY A 1 181 ? -8.609 -21.516 -1.915 1 97.81 181 GLY A C 1
ATOM 1357 O O . GLY A 1 181 ? -9.828 -21.625 -1.761 1 97.81 181 GLY A O 1
ATOM 1358 N N . ASN A 1 182 ? -8.039 -20.391 -1.777 1 98.25 182 ASN A N 1
ATOM 1359 C CA . ASN A 1 182 ? -8.703 -19.156 -1.425 1 98.25 182 ASN A CA 1
ATOM 1360 C C . ASN A 1 182 ? -7.891 -17.938 -1.856 1 98.25 182 ASN A C 1
ATOM 1362 O O . ASN A 1 182 ? -6.902 -18.078 -2.578 1 98.25 182 ASN A O 1
ATOM 1366 N N . LEU A 1 183 ? -8.289 -16.734 -1.498 1 98.5 183 LEU A N 1
ATOM 1367 C CA . LEU A 1 183 ? -7.602 -15.516 -1.896 1 98.5 183 LEU A CA 1
ATOM 1368 C C . LEU A 1 183 ? -6.156 -15.516 -1.404 1 98.5 183 LEU A C 1
ATOM 1370 O O . LEU A 1 183 ? -5.25 -15.094 -2.125 1 98.5 183 LEU A O 1
ATOM 1374 N N . LEU A 1 184 ? -5.906 -15.945 -0.232 1 98.69 184 LEU A N 1
ATOM 1375 C CA . LEU A 1 184 ? -4.559 -15.969 0.329 1 98.69 184 LEU A CA 1
ATOM 1376 C C . LEU A 1 184 ? -3.682 -16.984 -0.403 1 98.69 184 LEU A C 1
ATOM 1378 O O . LEU A 1 184 ? -2.609 -16.625 -0.903 1 98.69 184 LEU A O 1
ATOM 1382 N N . THR A 1 185 ? -4.188 -18.188 -0.543 1 98.75 185 THR A N 1
ATOM 1383 C CA . THR A 1 185 ? -3.309 -19.25 -1.001 1 98.75 185 THR A CA 1
ATOM 1384 C C . THR A 1 185 ? -3.156 -19.219 -2.52 1 98.75 185 THR A C 1
ATOM 1386 O O . THR A 1 185 ? -2.064 -19.438 -3.043 1 98.75 185 THR A O 1
ATOM 1389 N N . ILE A 1 186 ? -4.195 -18.938 -3.24 1 98.44 186 ILE A N 1
ATOM 1390 C CA . ILE A 1 186 ? -4.102 -18.984 -4.695 1 98.44 186 ILE A CA 1
ATOM 1391 C C . ILE A 1 186 ? -3.633 -17.625 -5.219 1 98.44 186 ILE A C 1
ATOM 1393 O O . ILE A 1 186 ? -2.508 -17.5 -5.703 1 98.44 186 ILE A O 1
ATOM 1397 N N . VAL A 1 187 ? -4.445 -16.578 -4.973 1 98.31 187 VAL A N 1
ATOM 1398 C CA . VAL A 1 187 ? -4.191 -15.281 -5.598 1 98.31 187 VAL A CA 1
ATOM 1399 C C . VAL A 1 187 ? -2.949 -14.648 -4.977 1 98.31 187 VAL A C 1
ATOM 1401 O O . VAL A 1 187 ? -2 -14.305 -5.684 1 98.31 187 VAL A O 1
ATOM 1404 N N . THR A 1 188 ? -2.959 -14.547 -3.674 1 98.81 188 THR A N 1
ATOM 1405 C CA . THR A 1 188 ? -1.809 -13.961 -2.994 1 98.81 188 THR A CA 1
ATOM 1406 C C . THR A 1 188 ? -0.569 -14.828 -3.184 1 98.81 188 THR A C 1
ATOM 1408 O O . THR A 1 188 ? 0.535 -14.312 -3.367 1 98.81 188 THR A O 1
ATOM 1411 N N . GLY A 1 189 ? -0.754 -16.109 -3.137 1 98.88 189 GLY A N 1
ATOM 1412 C CA . GLY A 1 189 ? 0.36 -17.016 -3.35 1 98.88 189 GLY A CA 1
ATOM 1413 C C . GLY A 1 189 ? 1.085 -16.781 -4.66 1 98.88 189 GLY A C 1
ATOM 1414 O O . GLY A 1 189 ? 2.305 -16.609 -4.68 1 98.88 189 GLY A O 1
ATOM 1415 N N . HIS A 1 190 ? 0.35 -16.734 -5.793 1 98.75 190 HIS A N 1
ATOM 1416 C CA . HIS A 1 190 ? 0.96 -16.469 -7.094 1 98.75 190 HIS A CA 1
ATOM 1417 C C . HIS A 1 190 ? 1.688 -15.125 -7.094 1 98.75 190 HIS A C 1
ATOM 1419 O O . HIS A 1 190 ? 2.793 -15.008 -7.629 1 98.75 190 HIS A O 1
ATOM 1425 N N . ASN A 1 191 ? 1.114 -14.156 -6.496 1 98.81 191 ASN A N 1
ATOM 1426 C CA . ASN A 1 191 ? 1.67 -12.805 -6.539 1 98.81 191 ASN A CA 1
ATOM 1427 C C . ASN A 1 191 ? 2.893 -12.672 -5.637 1 98.81 191 ASN A C 1
ATOM 1429 O O . ASN A 1 191 ? 3.887 -12.055 -6.016 1 98.81 191 ASN A O 1
ATOM 1433 N N . LEU A 1 192 ? 2.828 -13.25 -4.445 1 98.88 192 LEU A N 1
ATOM 1434 C CA . LEU A 1 192 ? 3.977 -13.203 -3.549 1 98.88 192 LEU A CA 1
ATOM 1435 C C . LEU A 1 192 ? 5.152 -13.992 -4.121 1 98.88 192 LEU A C 1
ATOM 1437 O O . LEU A 1 192 ? 6.309 -13.594 -3.951 1 98.88 192 LEU A O 1
ATOM 1441 N N . ASP A 1 193 ? 4.852 -15.086 -4.746 1 98.88 193 ASP A N 1
ATOM 1442 C CA . ASP A 1 193 ? 5.906 -15.867 -5.379 1 98.88 193 ASP A CA 1
ATOM 1443 C C . ASP A 1 193 ? 6.652 -15.039 -6.422 1 98.88 193 ASP A C 1
ATOM 1445 O O . ASP A 1 193 ? 7.883 -14.953 -6.391 1 98.88 193 ASP A O 1
ATOM 1449 N N . ALA A 1 194 ? 5.895 -14.453 -7.363 1 98.75 194 ALA A N 1
ATOM 1450 C CA . ALA A 1 194 ? 6.512 -13.617 -8.391 1 98.75 194 ALA A CA 1
ATOM 1451 C C . ALA A 1 194 ? 7.246 -12.438 -7.77 1 98.75 194 ALA A C 1
ATOM 1453 O O . ALA A 1 194 ? 8.328 -12.062 -8.227 1 98.75 194 ALA A O 1
ATOM 1454 N N . PHE A 1 195 ? 6.656 -11.875 -6.734 1 98.88 195 PHE A N 1
ATOM 1455 C CA . PHE A 1 195 ? 7.215 -10.727 -6.031 1 98.88 195 PHE A CA 1
ATOM 1456 C C . PHE A 1 195 ? 8.578 -11.062 -5.441 1 98.88 195 PHE A C 1
ATOM 1458 O O . PHE A 1 195 ? 9.562 -10.367 -5.703 1 98.88 195 PHE A O 1
ATOM 1465 N N . THR A 1 196 ? 8.68 -12.148 -4.711 1 98.88 196 THR A N 1
ATOM 1466 C CA . THR A 1 196 ? 9.938 -12.523 -4.082 1 98.88 196 THR A CA 1
ATOM 1467 C C . THR A 1 196 ? 10.922 -13.07 -5.113 1 98.88 196 THR A C 1
ATOM 1469 O O . THR A 1 196 ? 12.141 -12.93 -4.957 1 98.88 196 THR A O 1
ATOM 1472 N N . TYR A 1 197 ? 10.375 -13.672 -6.191 1 98.81 197 TYR A N 1
ATOM 1473 C CA . TYR A 1 197 ? 11.219 -14.117 -7.293 1 98.81 197 TYR A CA 1
ATOM 1474 C C . TYR A 1 197 ? 11.977 -12.945 -7.91 1 98.81 197 TYR A C 1
ATOM 1476 O O . TYR A 1 197 ? 13.156 -13.07 -8.242 1 98.81 197 TYR A O 1
ATOM 1484 N N . MET A 1 198 ? 11.32 -11.844 -8.039 1 98.81 198 MET A N 1
ATOM 1485 C CA . MET A 1 198 ? 11.93 -10.664 -8.648 1 98.81 198 MET A CA 1
ATOM 1486 C C . MET A 1 198 ? 12.812 -9.922 -7.648 1 98.81 198 MET A C 1
ATOM 1488 O O . MET A 1 198 ? 13.875 -9.422 -8.008 1 98.81 198 MET A O 1
ATOM 1492 N N . LEU A 1 199 ? 12.414 -9.914 -6.312 1 98.81 199 LEU A N 1
ATOM 1493 C CA . LEU A 1 199 ? 12.938 -8.875 -5.43 1 98.81 199 LEU A CA 1
ATOM 1494 C C . LEU A 1 199 ? 13.719 -9.492 -4.273 1 98.81 199 LEU A C 1
ATOM 1496 O O . LEU A 1 199 ? 14.438 -8.789 -3.564 1 98.81 199 LEU A O 1
ATOM 1500 N N . GLY A 1 200 ? 13.586 -10.789 -4.078 1 98.69 200 GLY A N 1
ATOM 1501 C CA . GLY A 1 200 ? 14.211 -11.453 -2.947 1 98.69 200 GLY A CA 1
ATOM 1502 C C . GLY A 1 200 ? 13.227 -11.781 -1.834 1 98.69 200 GLY A C 1
ATOM 1503 O O . GLY A 1 200 ? 12.109 -11.273 -1.819 1 98.69 200 GLY A O 1
ATOM 1504 N N . GLU A 1 201 ? 13.656 -12.547 -0.876 1 98.69 201 GLU A N 1
ATOM 1505 C CA . GLU A 1 201 ? 12.797 -13.094 0.168 1 98.69 201 GLU A CA 1
ATOM 1506 C C . GLU A 1 201 ? 12.562 -12.078 1.28 1 98.69 201 GLU A C 1
ATOM 1508 O O . GLU A 1 201 ? 13.359 -11.156 1.468 1 98.69 201 GLU A O 1
ATOM 1513 N N . PHE A 1 202 ? 11.5 -12.281 2.004 1 98.88 202 PHE A N 1
ATOM 1514 C CA . PHE A 1 202 ? 11.25 -11.5 3.211 1 98.88 202 PHE A CA 1
ATOM 1515 C C . PHE A 1 202 ? 12.242 -11.867 4.309 1 98.88 202 PHE A C 1
ATOM 1517 O O . PHE A 1 202 ? 12.539 -13.047 4.52 1 98.88 202 PHE A O 1
ATOM 1524 N N . LYS A 1 203 ? 12.805 -10.891 4.953 1 98.81 203 LYS A N 1
ATOM 1525 C CA . LYS A 1 203 ? 13.531 -11.078 6.203 1 98.81 203 LYS A CA 1
ATOM 1526 C C . LYS A 1 203 ? 12.586 -11.117 7.398 1 98.81 203 LYS A C 1
ATOM 1528 O O . LYS A 1 203 ? 12.805 -11.867 8.352 1 98.81 203 LYS A O 1
ATOM 1533 N N . GLU A 1 204 ? 11.555 -10.344 7.301 1 98.88 204 GLU A N 1
ATOM 1534 C CA . GLU A 1 204 ? 10.523 -10.219 8.328 1 98.88 204 GLU A CA 1
ATOM 1535 C C . GLU A 1 204 ? 9.227 -9.656 7.742 1 98.88 204 GLU A C 1
ATOM 1537 O O . GLU A 1 204 ? 9.25 -8.961 6.727 1 98.88 204 GLU A O 1
ATOM 1542 N N . LEU A 1 205 ? 8.062 -9.953 8.398 1 98.81 205 LEU A N 1
ATOM 1543 C CA . LEU A 1 205 ? 6.797 -9.398 7.934 1 98.81 205 LEU A CA 1
ATOM 1544 C C . LEU A 1 205 ? 5.797 -9.297 9.078 1 98.81 205 LEU A C 1
ATOM 1546 O O . LEU A 1 205 ? 5.934 -9.992 10.094 1 98.81 205 LEU A O 1
ATOM 1550 N N . SER A 1 206 ? 4.918 -8.359 9.008 1 98.75 206 SER A N 1
ATOM 1551 C CA . SER A 1 206 ? 3.699 -8.219 9.797 1 98.75 206 SER A CA 1
ATOM 1552 C C . SER A 1 206 ? 2.463 -8.164 8.906 1 98.75 206 SER A C 1
ATOM 1554 O O . SER A 1 206 ? 2.475 -7.512 7.863 1 98.75 206 SER A O 1
ATOM 1556 N N . ALA A 1 207 ? 1.461 -8.93 9.336 1 98.81 207 ALA A N 1
ATOM 1557 C CA . ALA A 1 207 ? 0.296 -9.031 8.453 1 98.81 207 ALA A CA 1
ATOM 1558 C C . ALA A 1 207 ? -0.99 -8.719 9.219 1 98.81 207 ALA A C 1
ATOM 1560 O O . ALA A 1 207 ? -1.054 -8.883 10.438 1 98.81 207 ALA A O 1
ATOM 1561 N N . VAL A 1 208 ? -1.929 -8.188 8.516 1 98.56 208 VAL A N 1
ATOM 1562 C CA . VAL A 1 208 ? -3.322 -8.039 8.914 1 98.56 208 VAL A CA 1
ATOM 1563 C C . VAL A 1 208 ? -4.238 -8.648 7.859 1 98.56 208 VAL A C 1
ATOM 1565 O O . VAL A 1 208 ? -4.055 -8.414 6.66 1 98.56 208 VAL A O 1
ATOM 1568 N N . THR A 1 209 ? -5.133 -9.484 8.266 1 98.44 209 THR A N 1
ATOM 1569 C CA . THR A 1 209 ? -6.16 -10 7.367 1 98.44 209 THR A CA 1
ATOM 1570 C C . THR A 1 209 ? -7.555 -9.664 7.895 1 98.44 209 THR A C 1
ATOM 1572 O O . THR A 1 209 ? -7.723 -9.359 9.078 1 98.44 209 THR A O 1
ATOM 1575 N N . ALA A 1 210 ? -8.5 -9.625 7.012 1 98.5 210 ALA A N 1
ATOM 1576 C CA . ALA A 1 210 ? -9.875 -9.359 7.43 1 98.5 210 ALA A CA 1
ATOM 1577 C C . ALA A 1 210 ? -10.875 -10.047 6.504 1 98.5 210 ALA A C 1
ATOM 1579 O O . ALA A 1 210 ? -10.578 -10.281 5.332 1 98.5 210 ALA A O 1
ATOM 1580 N N . GLN A 1 211 ? -11.945 -10.438 7.047 1 98.19 211 GLN A N 1
ATOM 1581 C CA . GLN A 1 211 ? -13.109 -10.953 6.34 1 98.19 211 GLN A CA 1
ATOM 1582 C C . GLN A 1 211 ? -14.234 -9.922 6.301 1 98.19 211 GLN A C 1
ATOM 1584 O O . GLN A 1 211 ? -15.055 -9.859 7.215 1 98.19 211 GLN A O 1
ATOM 1589 N N . GLN A 1 212 ? -14.305 -9.18 5.195 1 98.19 212 GLN A N 1
ATOM 1590 C CA . GLN A 1 212 ? -15.273 -8.094 5.098 1 98.19 212 GLN A CA 1
ATOM 1591 C C . GLN A 1 212 ? -16.672 -8.625 4.75 1 98.19 212 GLN A C 1
ATOM 1593 O O . GLN A 1 212 ? -17.672 -7.949 4.98 1 98.19 212 GLN A O 1
ATOM 1598 N N . PHE A 1 213 ? -16.688 -9.773 4.125 1 97.94 213 PHE A N 1
ATOM 1599 C CA . PHE A 1 213 ? -17.938 -10.469 3.785 1 97.94 213 PHE A CA 1
ATOM 1600 C C . PHE A 1 213 ? -18.062 -11.758 4.582 1 97.94 213 PHE A C 1
ATOM 1602 O O . PHE A 1 213 ? -17.281 -12.695 4.391 1 97.94 213 PHE A O 1
ATOM 1609 N N . ALA A 1 214 ? -19.047 -11.875 5.406 1 96.81 214 ALA A N 1
ATOM 1610 C CA . ALA A 1 214 ? -19.234 -13.062 6.242 1 96.81 214 ALA A CA 1
ATOM 1611 C C . ALA A 1 214 ? -19.938 -14.172 5.477 1 96.81 214 ALA A C 1
ATOM 1613 O O . ALA A 1 214 ? -19.859 -15.344 5.848 1 96.81 214 ALA A O 1
ATOM 1614 N N . GLU A 1 215 ? -20.656 -13.75 4.434 1 97.75 215 GLU A N 1
ATOM 1615 C CA . GLU A 1 215 ? -21.406 -14.688 3.605 1 97.75 215 GLU A CA 1
ATOM 1616 C C . GLU A 1 215 ? -21.156 -14.445 2.121 1 97.75 215 GLU A C 1
ATOM 1618 O O . GLU A 1 215 ? -20.75 -13.344 1.73 1 97.75 215 GLU A O 1
ATOM 1623 N N . VAL A 1 216 ? -21.391 -15.461 1.369 1 97.88 216 VAL A N 1
ATOM 1624 C CA . VAL A 1 216 ? -21.281 -15.398 -0.084 1 97.88 216 VAL A CA 1
ATOM 1625 C C . VAL A 1 216 ? -22.594 -15.805 -0.727 1 97.88 216 VAL A C 1
ATOM 1627 O O . VAL A 1 216 ? -23.188 -16.828 -0.37 1 97.88 216 VAL A O 1
ATOM 1630 N N . ARG A 1 217 ? -23.094 -14.977 -1.531 1 97.62 217 ARG A N 1
ATOM 1631 C CA . ARG A 1 217 ? -24.266 -15.32 -2.322 1 97.62 217 ARG A CA 1
ATOM 1632 C C . ARG A 1 217 ? -23.875 -16.109 -3.568 1 97.62 217 ARG A C 1
ATOM 1634 O O . ARG A 1 217 ? -23.078 -15.648 -4.379 1 97.62 217 ARG A O 1
ATOM 1641 N N . ILE A 1 218 ? -24.391 -17.25 -3.707 1 97.44 218 ILE A N 1
ATOM 1642 C CA . ILE A 1 218 ? -24.188 -18.062 -4.898 1 97.44 218 ILE A CA 1
ATOM 1643 C C . ILE A 1 218 ? -25.141 -17.609 -6.008 1 97.44 218 ILE A C 1
ATOM 1645 O O . ILE A 1 218 ? -26.344 -17.875 -5.945 1 97.44 218 ILE A O 1
ATOM 1649 N N . THR A 1 219 ? -24.594 -17 -7.004 1 95.56 219 THR A N 1
ATOM 1650 C CA . THR A 1 219 ? -25.375 -16.25 -7.996 1 95.56 219 THR A CA 1
ATOM 1651 C C . THR A 1 219 ? -26.234 -17.203 -8.82 1 95.56 219 THR A C 1
ATOM 1653 O O . THR A 1 219 ? -27.312 -16.828 -9.289 1 95.56 219 THR A O 1
ATOM 1656 N N . ASP A 1 220 ? -25.766 -18.453 -8.906 1 95.12 220 ASP A N 1
ATOM 1657 C CA . ASP A 1 220 ? -26.484 -19.453 -9.688 1 95.12 220 ASP A CA 1
ATOM 1658 C C . ASP A 1 220 ? -27.797 -19.844 -9.016 1 95.12 220 ASP A C 1
ATOM 1660 O O . ASP A 1 220 ? -28.797 -20.125 -9.695 1 95.12 220 ASP A O 1
ATOM 1664 N N . THR A 1 221 ? -27.859 -19.922 -7.777 1 95.06 221 THR A N 1
ATOM 1665 C CA . THR A 1 221 ? -28.984 -20.484 -7.031 1 95.06 221 THR A CA 1
ATOM 1666 C C . THR A 1 221 ? -29.562 -19.438 -6.082 1 95.06 221 THR A C 1
ATOM 1668 O O . THR A 1 221 ? -30.641 -19.641 -5.523 1 95.06 221 THR A O 1
ATOM 1671 N N . ASN A 1 222 ? -28.891 -18.344 -5.812 1 95 222 ASN A N 1
ATOM 1672 C CA . ASN A 1 222 ? -29.266 -17.297 -4.879 1 95 222 ASN A CA 1
ATOM 1673 C C . ASN A 1 222 ? -29.172 -17.766 -3.432 1 95 222 ASN A C 1
ATOM 1675 O O . ASN A 1 222 ? -29.672 -17.094 -2.525 1 95 222 ASN A O 1
ATOM 1679 N N . GLU A 1 223 ? -28.547 -18.891 -3.277 1 96.06 223 GLU A N 1
ATOM 1680 C CA . GLU A 1 223 ? -28.281 -19.375 -1.928 1 96.06 223 GLU A CA 1
ATOM 1681 C C . GLU A 1 223 ? -27.094 -18.656 -1.296 1 96.06 223 GLU A C 1
ATOM 1683 O O . GLU A 1 223 ? -26.297 -18.031 -2 1 96.06 223 GLU A O 1
ATOM 1688 N N . ARG A 1 224 ? -27.141 -18.688 0.026 1 96.94 224 ARG A N 1
ATOM 1689 C CA . ARG A 1 224 ? -26.047 -18.062 0.758 1 96.94 224 ARG A CA 1
ATOM 1690 C C . ARG A 1 224 ? -25.234 -19.125 1.515 1 96.94 224 ARG A C 1
ATOM 1692 O O . ARG A 1 224 ? -25.797 -20.078 2.047 1 96.94 224 ARG A O 1
ATOM 1699 N N . MET A 1 225 ? -24.016 -18.969 1.48 1 96.25 225 MET A N 1
ATOM 1700 C CA . MET A 1 225 ? -23.141 -19.844 2.262 1 96.25 225 MET A CA 1
ATOM 1701 C C . MET A 1 225 ? -22.219 -19.031 3.168 1 96.25 225 MET A C 1
ATOM 1703 O O . MET A 1 225 ? -21.906 -17.875 2.857 1 96.25 225 MET A O 1
ATOM 1707 N N . THR A 1 226 ? -21.906 -19.609 4.281 1 97.62 226 THR A N 1
ATOM 1708 C CA . THR A 1 226 ? -20.969 -18.969 5.199 1 97.62 226 THR A CA 1
ATOM 1709 C C . THR A 1 226 ? -19.562 -18.953 4.602 1 97.62 226 THR A C 1
ATOM 1711 O O . THR A 1 226 ? -19.094 -19.953 4.043 1 97.62 226 THR A O 1
ATOM 1714 N N . LYS A 1 227 ? -18.922 -17.859 4.621 1 98 227 LYS A N 1
ATOM 1715 C CA . LYS A 1 227 ? -17.531 -17.703 4.18 1 98 227 LYS A CA 1
ATOM 1716 C C . LYS A 1 227 ? -16.562 -17.812 5.355 1 98 227 LYS A C 1
ATOM 1718 O O . LYS A 1 227 ? -16.781 -17.203 6.406 1 98 227 LYS A O 1
ATOM 1723 N N . THR A 1 228 ? -15.453 -18.562 5.18 1 98.12 228 THR A N 1
ATOM 1724 C CA . THR A 1 228 ? -14.492 -18.734 6.266 1 98.12 228 THR A CA 1
ATOM 1725 C C . THR A 1 228 ? -13.117 -18.219 5.859 1 98.12 228 THR A C 1
ATOM 1727 O O . THR A 1 228 ? -12.141 -18.406 6.59 1 98.12 228 THR A O 1
ATOM 1730 N N . THR A 1 229 ? -13.023 -17.562 4.715 1 98.06 229 THR A N 1
ATOM 1731 C CA . THR A 1 229 ? -11.758 -17.078 4.199 1 98.06 229 THR A CA 1
ATOM 1732 C C . THR A 1 229 ? -11.711 -15.547 4.258 1 98.06 229 THR A C 1
ATOM 1734 O O . THR A 1 229 ? -12.75 -14.891 4.219 1 98.06 229 THR A O 1
ATOM 1737 N N . ASP A 1 230 ? -10.562 -15.047 4.379 1 98.44 230 ASP A N 1
ATOM 1738 C CA . ASP A 1 230 ? -10.367 -13.602 4.379 1 98.44 230 ASP A CA 1
ATOM 1739 C C . ASP A 1 230 ? -10.43 -13.039 2.963 1 98.44 230 ASP A C 1
ATOM 1741 O O . ASP A 1 230 ? -10.148 -13.75 1.994 1 98.44 230 ASP A O 1
ATOM 1745 N N . ASP A 1 231 ? -10.883 -11.773 2.861 1 98.69 231 ASP A N 1
ATOM 1746 C CA . ASP A 1 231 ? -10.922 -11.117 1.558 1 98.69 231 ASP A CA 1
ATOM 1747 C C . ASP A 1 231 ? -10.102 -9.828 1.566 1 98.69 231 ASP A C 1
ATOM 1749 O O . ASP A 1 231 ? -10.203 -9.016 0.644 1 98.69 231 ASP A O 1
ATOM 1753 N N . GLN A 1 232 ? -9.359 -9.602 2.648 1 98.69 232 GLN A N 1
ATOM 1754 C CA . GLN A 1 232 ? -8.305 -8.602 2.797 1 98.69 232 GLN A CA 1
ATOM 1755 C C . GLN A 1 232 ? -7.004 -9.242 3.281 1 98.69 232 GLN A C 1
ATOM 1757 O O . GLN A 1 232 ? -6.98 -9.898 4.324 1 98.69 232 GLN A O 1
ATOM 1762 N N . ILE A 1 233 ? -5.949 -9.055 2.537 1 98.88 233 ILE A N 1
ATOM 1763 C CA . ILE A 1 233 ? -4.629 -9.523 2.938 1 98.88 233 ILE A CA 1
ATOM 1764 C C . ILE A 1 233 ? -3.631 -8.367 2.873 1 98.88 233 ILE A C 1
ATOM 1766 O O . ILE A 1 233 ? -3.318 -7.867 1.788 1 98.88 233 ILE A O 1
ATOM 1770 N N . LEU A 1 234 ? -3.146 -7.898 4.008 1 98.94 234 LEU A N 1
ATOM 1771 C CA . LEU A 1 234 ? -2.172 -6.816 4.098 1 98.94 234 LEU A CA 1
ATOM 1772 C C . LEU A 1 234 ? -0.869 -7.312 4.719 1 98.94 234 LEU A C 1
ATOM 1774 O O . LEU A 1 234 ? -0.881 -7.949 5.773 1 98.94 234 LEU A O 1
ATOM 1778 N N . ILE A 1 235 ? 0.24 -7.008 4.051 1 98.94 235 ILE A N 1
ATOM 1779 C CA . ILE A 1 235 ? 1.556 -7.414 4.531 1 98.94 235 ILE A CA 1
ATOM 1780 C C . ILE A 1 235 ? 2.518 -6.227 4.461 1 98.94 235 ILE A C 1
ATOM 1782 O O . ILE A 1 235 ? 2.594 -5.543 3.439 1 98.94 235 ILE A O 1
ATOM 1786 N N . ASN A 1 236 ? 3.219 -5.945 5.531 1 98.75 236 ASN A N 1
ATOM 1787 C CA . ASN A 1 236 ? 4.41 -5.105 5.566 1 98.75 236 ASN A CA 1
ATOM 1788 C C . ASN A 1 236 ? 5.645 -5.898 5.996 1 98.75 236 ASN A C 1
ATOM 1790 O O . ASN A 1 236 ? 5.539 -6.824 6.805 1 98.75 236 ASN A O 1
ATOM 1794 N N . GLY A 1 237 ? 6.754 -5.5 5.441 1 98.81 237 GLY A N 1
ATOM 1795 C CA . GLY A 1 237 ? 7.969 -6.152 5.91 1 98.81 237 GLY A CA 1
ATOM 1796 C C . GLY A 1 237 ? 9.227 -5.586 5.285 1 98.81 237 GLY A C 1
ATOM 1797 O O . GLY A 1 237 ? 9.18 -4.562 4.598 1 98.81 237 GLY A O 1
ATOM 1798 N N . LEU A 1 238 ? 10.336 -6.191 5.676 1 98.88 238 LEU A N 1
ATOM 1799 C CA . LEU A 1 238 ? 11.625 -5.953 5.039 1 98.88 238 LEU A CA 1
ATOM 1800 C C . LEU A 1 238 ? 12.102 -7.199 4.297 1 98.88 238 LEU A C 1
ATOM 1802 O O . LEU A 1 238 ? 11.945 -8.32 4.785 1 98.88 238 LEU A O 1
ATOM 1806 N N . LEU A 1 239 ? 12.57 -6.957 3.082 1 98.88 239 LEU A N 1
ATOM 1807 C CA . LEU A 1 239 ? 13.219 -8.039 2.346 1 98.88 239 LEU A CA 1
ATOM 1808 C C . LEU A 1 239 ? 14.633 -8.273 2.859 1 98.88 239 LEU A C 1
ATOM 1810 O O . LEU A 1 239 ? 15.164 -7.469 3.635 1 98.88 239 LEU A O 1
ATOM 1814 N N . GLU A 1 240 ? 15.242 -9.367 2.475 1 98.75 240 GLU A N 1
ATOM 1815 C CA . GLU A 1 240 ? 16.609 -9.68 2.891 1 98.75 240 GLU A CA 1
ATOM 1816 C C . GLU A 1 240 ? 17.578 -8.578 2.473 1 98.75 240 GLU A C 1
ATOM 1818 O O . GLU A 1 240 ? 18.562 -8.312 3.168 1 98.75 240 GLU A O 1
ATOM 1823 N N . SER A 1 241 ? 17.312 -7.914 1.377 1 98.38 241 SER A N 1
ATOM 1824 C CA . SER A 1 241 ? 18.141 -6.82 0.867 1 98.38 241 SER A CA 1
ATOM 1825 C C . SER A 1 241 ? 18.031 -5.59 1.761 1 98.38 241 SER A C 1
ATOM 1827 O O . SER A 1 241 ? 18.844 -4.66 1.639 1 98.38 241 SER A O 1
ATOM 1829 N N . GLY A 1 242 ? 17.031 -5.551 2.617 1 98.38 242 GLY A N 1
ATOM 1830 C CA . GLY A 1 242 ? 16.734 -4.379 3.428 1 98.38 242 GLY A CA 1
ATOM 1831 C C . GLY A 1 242 ? 15.625 -3.521 2.85 1 98.38 242 GLY A C 1
ATOM 1832 O O . GLY A 1 242 ? 15.133 -2.605 3.512 1 98.38 242 GLY A O 1
ATOM 1833 N N . ALA A 1 243 ? 15.195 -3.777 1.614 1 98.81 243 ALA A N 1
ATOM 1834 C CA . ALA A 1 243 ? 14.125 -3.012 0.98 1 98.81 243 ALA A CA 1
ATOM 1835 C C . ALA A 1 243 ? 12.805 -3.193 1.724 1 98.81 243 ALA A C 1
ATOM 1837 O O . ALA A 1 243 ? 12.484 -4.297 2.174 1 98.81 243 ALA A O 1
ATOM 1838 N N . ALA A 1 244 ? 12.086 -2.094 1.878 1 98.88 244 ALA A N 1
ATOM 1839 C CA . ALA A 1 244 ? 10.75 -2.174 2.467 1 98.88 244 ALA A CA 1
ATOM 1840 C C . ALA A 1 244 ? 9.75 -2.783 1.486 1 98.88 244 ALA A C 1
ATOM 1842 O O . ALA A 1 244 ? 9.789 -2.488 0.29 1 98.88 244 ALA A O 1
ATOM 1843 N N . ALA A 1 245 ? 8.906 -3.664 1.953 1 98.94 245 ALA A N 1
ATOM 1844 C CA . ALA A 1 245 ? 7.918 -4.336 1.113 1 98.94 245 ALA A CA 1
ATOM 1845 C C . ALA A 1 245 ? 6.512 -4.168 1.68 1 98.94 245 ALA A C 1
ATOM 1847 O O . ALA A 1 245 ? 6.293 -4.344 2.881 1 98.94 245 ALA A O 1
ATOM 1848 N N . GLN A 1 246 ? 5.602 -3.83 0.847 1 98.81 246 GLN A N 1
ATOM 1849 C CA . GLN A 1 246 ? 4.195 -3.713 1.215 1 98.81 246 GLN A CA 1
ATOM 1850 C C . GLN A 1 246 ? 3.301 -4.434 0.208 1 98.81 246 GLN A C 1
ATOM 1852 O O . GLN A 1 246 ? 3.48 -4.289 -1.003 1 98.81 246 GLN A O 1
ATOM 1857 N N . VAL A 1 247 ? 2.35 -5.184 0.725 1 98.88 247 VAL A N 1
ATOM 1858 C CA . VAL A 1 247 ? 1.464 -5.977 -0.125 1 98.88 247 VAL A CA 1
ATOM 1859 C C . VAL A 1 247 ? 0.018 -5.805 0.336 1 98.88 247 VAL A C 1
ATOM 1861 O O . VAL A 1 247 ? -0.273 -5.898 1.531 1 98.88 247 VAL A O 1
ATOM 1864 N N . HIS A 1 248 ? -0.854 -5.512 -0.579 1 98.88 248 HIS A N 1
ATOM 1865 C CA . HIS A 1 248 ? -2.289 -5.543 -0.317 1 98.88 248 HIS A CA 1
ATOM 1866 C C . HIS A 1 248 ? -3.033 -6.289 -1.418 1 98.88 248 HIS A C 1
ATOM 1868 O O . HIS A 1 248 ? -3.041 -5.859 -2.572 1 98.88 248 HIS A O 1
ATOM 1874 N N . VAL A 1 249 ? -3.596 -7.391 -1.072 1 98.81 249 VAL A N 1
ATOM 1875 C CA . VAL A 1 249 ? -4.461 -8.172 -1.952 1 98.81 249 VAL A CA 1
ATOM 1876 C C . VAL A 1 249 ? -5.887 -8.18 -1.399 1 98.81 249 VAL A C 1
ATOM 1878 O O . VAL A 1 249 ? -6.105 -8.523 -0.237 1 98.81 249 VAL A O 1
ATOM 1881 N N . GLN A 1 250 ? -6.84 -7.789 -2.311 1 98.62 250 GLN A N 1
ATOM 1882 C CA . GLN A 1 250 ? -8.203 -7.691 -1.797 1 98.62 250 GLN A CA 1
ATOM 1883 C C . GLN A 1 250 ? -9.211 -8.156 -2.84 1 98.62 250 GLN A C 1
ATOM 1885 O O . GLN A 1 250 ? -9.016 -7.953 -4.039 1 98.62 250 GLN A O 1
ATOM 1890 N N . GLY A 1 251 ? -10.234 -8.789 -2.328 1 97.75 251 GLY A N 1
ATOM 1891 C CA . GLY A 1 251 ? -11.344 -9.219 -3.154 1 97.75 251 GLY A CA 1
ATOM 1892 C C . GLY A 1 251 ? -12.656 -8.547 -2.795 1 97.75 251 GLY A C 1
ATOM 1893 O O . GLY A 1 251 ? -12.797 -7.996 -1.701 1 97.75 251 GLY A O 1
ATOM 1894 N N . GLY A 1 252 ? -13.578 -8.516 -3.727 1 96.62 252 GLY A N 1
ATOM 1895 C CA . GLY A 1 252 ? -14.93 -8.062 -3.477 1 96.62 252 GLY A CA 1
ATOM 1896 C C . GLY A 1 252 ? -15.094 -6.559 -3.629 1 96.62 252 GLY A C 1
ATOM 1897 O O . GLY A 1 252 ? -16.031 -5.973 -3.086 1 96.62 252 GLY A O 1
ATOM 1898 N N . VAL A 1 253 ? -14.125 -5.898 -4.332 1 96.94 253 VAL A N 1
ATOM 1899 C CA . VAL A 1 253 ? -14.203 -4.445 -4.453 1 96.94 253 VAL A CA 1
ATOM 1900 C C . VAL A 1 253 ? -14.742 -4.07 -5.832 1 96.94 253 VAL A C 1
ATOM 1902 O O . VAL A 1 253 ? -14.711 -4.879 -6.762 1 96.94 253 VAL A O 1
ATOM 1905 N N . LYS A 1 254 ? -15.234 -2.848 -5.926 1 95.56 254 LYS A N 1
ATOM 1906 C CA . LYS A 1 254 ? -15.734 -2.322 -7.195 1 95.56 254 LYS A CA 1
ATOM 1907 C C . LYS A 1 254 ? -14.672 -1.477 -7.895 1 95.56 254 LYS A C 1
ATOM 1909 O O . LYS A 1 254 ? -13.898 -0.778 -7.238 1 95.56 254 LYS A O 1
ATOM 1914 N N . HIS A 1 255 ? -14.609 -1.579 -9.242 1 96 255 HIS A N 1
ATOM 1915 C CA . HIS A 1 255 ? -13.734 -0.767 -10.078 1 96 255 HIS A CA 1
ATOM 1916 C C . HIS A 1 255 ? -12.266 -1.004 -9.727 1 96 255 HIS A C 1
ATOM 1918 O O . HIS A 1 255 ? -11.469 -0.063 -9.703 1 96 255 HIS A O 1
ATOM 1924 N N . GLY A 1 256 ? -11.977 -2.26 -9.352 1 91.44 256 GLY A N 1
ATOM 1925 C CA . GLY A 1 256 ? -10.578 -2.596 -9.102 1 91.44 256 GLY A CA 1
ATOM 1926 C C . GLY A 1 256 ? -9.68 -2.363 -10.305 1 91.44 256 GLY A C 1
ATOM 1927 O O . GLY A 1 256 ? -10.164 -2.26 -11.43 1 91.44 256 GLY A O 1
ATOM 1928 N N . THR A 1 257 ? -8.375 -2.217 -10.016 1 89.12 257 THR A N 1
ATOM 1929 C CA . THR A 1 257 ? -7.438 -1.861 -11.078 1 89.12 257 THR A CA 1
ATOM 1930 C C . THR A 1 257 ? -6.531 -3.041 -11.414 1 89.12 257 THR A C 1
ATOM 1932 O O . THR A 1 257 ? -5.547 -2.885 -12.141 1 89.12 257 THR A O 1
ATOM 1935 N N . GLY A 1 258 ? -6.844 -4.191 -10.891 1 96.25 258 GLY A N 1
ATOM 1936 C CA . GLY A 1 258 ? -5.941 -5.312 -11.102 1 96.25 258 GLY A CA 1
ATOM 1937 C C . GLY A 1 258 ? -4.652 -5.195 -10.32 1 96.25 258 GLY A C 1
ATOM 1938 O O . GLY A 1 258 ? -4.664 -4.801 -9.148 1 96.25 258 GLY A O 1
ATOM 1939 N N . LEU A 1 259 ? -3.609 -5.633 -10.977 1 98 259 LEU A N 1
ATOM 1940 C CA . LEU A 1 259 ? -2.311 -5.734 -10.32 1 98 259 LEU A CA 1
ATOM 1941 C C . LEU A 1 259 ? -1.443 -4.52 -10.641 1 98 259 LEU A C 1
ATOM 1943 O O . LEU A 1 259 ? -1.39 -4.074 -11.789 1 98 259 LEU A O 1
ATOM 1947 N N . THR A 1 260 ? -0.779 -4.012 -9.641 1 98.25 260 THR A N 1
ATOM 1948 C CA . THR A 1 260 ? 0.335 -3.086 -9.82 1 98.25 260 THR A CA 1
ATOM 1949 C C . THR A 1 260 ? 1.471 -3.416 -8.852 1 98.25 260 THR A C 1
ATOM 1951 O O . THR A 1 260 ? 1.238 -3.635 -7.664 1 98.25 260 THR A O 1
ATOM 1954 N N . ILE A 1 261 ? 2.633 -3.557 -9.359 1 98.69 261 ILE A N 1
ATOM 1955 C CA . ILE A 1 261 ? 3.855 -3.629 -8.562 1 98.69 261 ILE A CA 1
ATOM 1956 C C . ILE A 1 261 ? 4.734 -2.414 -8.859 1 98.69 261 ILE A C 1
ATOM 1958 O O . ILE A 1 261 ? 5.145 -2.197 -10 1 98.69 261 ILE A O 1
ATOM 1962 N N . GLU A 1 262 ? 5 -1.61 -7.871 1 98.75 262 GLU A N 1
ATOM 1963 C CA . GLU A 1 262 ? 5.902 -0.467 -7.969 1 98.75 262 GLU A CA 1
ATOM 1964 C C . GLU A 1 262 ? 7.223 -0.743 -7.258 1 98.75 262 GLU A C 1
ATOM 1966 O O . GLU A 1 262 ? 7.234 -1.118 -6.082 1 98.75 262 GLU A O 1
ATOM 1971 N N . ILE A 1 263 ? 8.266 -0.58 -7.941 1 98.88 263 ILE A N 1
ATOM 1972 C CA . ILE A 1 263 ? 9.602 -0.79 -7.402 1 98.88 263 ILE A CA 1
ATOM 1973 C C . ILE A 1 263 ? 10.383 0.522 -7.434 1 98.88 263 ILE A C 1
ATOM 1975 O O . ILE A 1 263 ? 10.719 1.022 -8.508 1 98.88 263 ILE A O 1
ATOM 1979 N N . PHE A 1 264 ? 10.68 1.057 -6.266 1 98.69 264 PHE A N 1
ATOM 1980 C CA . PHE A 1 264 ? 11.391 2.326 -6.137 1 98.69 264 PHE A CA 1
ATOM 1981 C C . PHE A 1 264 ? 12.844 2.102 -5.75 1 98.69 264 PHE A C 1
ATOM 1983 O O . PHE A 1 264 ? 13.133 1.404 -4.773 1 98.69 264 PHE A O 1
ATOM 1990 N N . GLY A 1 265 ? 13.695 2.605 -6.504 1 98 265 GLY A N 1
ATOM 1991 C CA . GLY A 1 265 ? 15.109 2.631 -6.176 1 98 265 GLY A CA 1
ATOM 1992 C C . GLY A 1 265 ? 15.656 4.035 -6 1 98 265 GLY A C 1
ATOM 1993 O O . GLY A 1 265 ? 14.922 5.016 -6.145 1 98 265 GLY A O 1
ATOM 1994 N N . ASP A 1 266 ? 16.938 4.137 -5.605 1 96.31 266 ASP A N 1
ATOM 1995 C CA . ASP A 1 266 ? 17.578 5.441 -5.414 1 96.31 266 ASP A CA 1
ATOM 1996 C C . ASP A 1 266 ? 18.016 6.039 -6.75 1 96.31 266 ASP A C 1
ATOM 1998 O O . ASP A 1 266 ? 18.422 7.195 -6.812 1 96.31 266 ASP A O 1
ATOM 2002 N N . GLN A 1 267 ? 17.812 5.238 -7.91 1 96.81 267 GLN A N 1
ATOM 2003 C CA . GLN A 1 267 ? 18.234 5.754 -9.211 1 96.81 267 GLN A CA 1
ATOM 2004 C C . GLN A 1 267 ? 17.109 5.637 -10.234 1 96.81 267 GLN A C 1
ATOM 2006 O O . GLN A 1 267 ? 17.281 6.008 -11.398 1 96.81 267 GLN A O 1
ATOM 2011 N N . GLY A 1 268 ? 16.031 5.109 -9.836 1 98.19 268 GLY A N 1
ATOM 2012 C CA . GLY A 1 268 ? 14.945 4.934 -10.797 1 98.19 268 GLY A CA 1
ATOM 2013 C C . GLY A 1 268 ? 13.734 4.23 -10.211 1 98.19 268 GLY A C 1
ATOM 2014 O O . GLY A 1 268 ? 13.688 3.975 -9.008 1 98.19 268 GLY A O 1
ATOM 2015 N N . THR A 1 269 ? 12.742 3.988 -11.102 1 98.75 269 THR A N 1
ATOM 2016 C CA . THR A 1 269 ? 11.477 3.367 -10.719 1 98.75 269 THR A CA 1
ATOM 2017 C C . THR A 1 269 ? 10.969 2.441 -11.82 1 98.75 269 THR A C 1
ATOM 2019 O O . THR A 1 269 ? 11.102 2.754 -13.008 1 98.75 269 THR A O 1
ATOM 2022 N N . LEU A 1 270 ? 10.461 1.27 -11.438 1 98.88 270 LEU A N 1
ATOM 2023 C CA . LEU A 1 270 ? 9.75 0.357 -12.328 1 98.88 270 LEU A CA 1
ATOM 2024 C C . LEU A 1 270 ? 8.32 0.138 -11.852 1 98.88 270 LEU A C 1
ATOM 2026 O O . LEU A 1 270 ? 8.07 0.016 -10.648 1 98.88 270 LEU A O 1
ATOM 2030 N N . VAL A 1 271 ? 7.387 0.106 -12.781 1 98.75 271 VAL A N 1
ATOM 2031 C CA . VAL A 1 271 ? 5.988 -0.184 -12.477 1 98.75 271 VAL A CA 1
ATOM 2032 C C . VAL A 1 271 ? 5.477 -1.288 -13.398 1 98.75 271 VAL A C 1
ATOM 2034 O O . VAL A 1 271 ? 5.43 -1.113 -14.617 1 98.75 271 VAL A O 1
ATOM 2037 N N . LEU A 1 272 ? 5.188 -2.426 -12.812 1 98.69 272 LEU A N 1
ATOM 2038 C CA . LEU A 1 272 ? 4.559 -3.539 -13.516 1 98.69 272 LEU A CA 1
ATOM 2039 C C . LEU A 1 272 ? 3.068 -3.605 -13.211 1 98.69 272 LEU A C 1
ATOM 2041 O O . LEU A 1 272 ? 2.67 -3.6 -12.039 1 98.69 272 LEU A O 1
ATOM 2045 N N . SER A 1 273 ? 2.211 -3.623 -14.242 1 98 273 SER A N 1
ATOM 2046 C CA . SER A 1 273 ? 0.771 -3.689 -14.023 1 98 273 SER A CA 1
ATOM 2047 C C . SER A 1 273 ? 0.126 -4.746 -14.914 1 98 273 SER A C 1
ATOM 2049 O O . SER A 1 273 ? 0.722 -5.18 -15.906 1 98 273 SER A O 1
ATOM 2051 N N . ALA A 1 274 ? -0.976 -5.223 -14.531 1 96.62 274 ALA A N 1
ATOM 2052 C CA . ALA A 1 274 ? -1.814 -6.148 -15.289 1 96.62 274 ALA A CA 1
ATOM 2053 C C . ALA A 1 274 ? -3.285 -5.992 -14.906 1 96.62 274 ALA A C 1
ATOM 2055 O O . ALA A 1 274 ? -3.605 -5.645 -13.773 1 96.62 274 ALA A O 1
ATOM 2056 N N . PRO A 1 275 ? -4.207 -6.23 -15.867 1 94 275 PRO A N 1
ATOM 2057 C CA . PRO A 1 275 ? -5.629 -6.051 -15.562 1 94 275 PRO A CA 1
ATOM 2058 C C . PRO A 1 275 ? -6.152 -7.078 -14.562 1 94 275 PRO A C 1
ATOM 2060 O O . PRO A 1 275 ? -7.203 -6.863 -13.953 1 94 275 PRO A O 1
ATOM 2063 N N . ALA A 1 276 ? -5.426 -8.164 -14.453 1 92.69 276 ALA A N 1
ATOM 2064 C CA . ALA A 1 276 ? -5.785 -9.227 -13.516 1 92.69 276 ALA A CA 1
ATOM 2065 C C . ALA A 1 276 ? -4.613 -9.57 -12.602 1 92.69 276 ALA A C 1
ATOM 2067 O O . ALA A 1 276 ? -3.842 -8.688 -12.211 1 92.69 276 ALA A O 1
ATOM 2068 N N . THR A 1 277 ? -4.504 -10.789 -12.18 1 95.19 277 THR A N 1
ATOM 2069 C CA . THR A 1 277 ? -3.451 -11.258 -11.289 1 95.19 277 THR A CA 1
ATOM 2070 C C . THR A 1 277 ? -2.172 -11.555 -12.062 1 95.19 277 THR A C 1
ATOM 2072 O O . THR A 1 277 ? -2.199 -11.672 -13.289 1 95.19 277 THR A O 1
ATOM 2075 N N . ILE A 1 278 ? -1.074 -11.68 -11.477 1 96.62 278 ILE A N 1
ATOM 2076 C CA . ILE A 1 278 ? 0.271 -11.633 -12.031 1 96.62 278 ILE A CA 1
ATOM 2077 C C . ILE A 1 278 ? 0.498 -12.859 -12.922 1 96.62 278 ILE A C 1
ATOM 2079 O O . ILE A 1 278 ? 1.279 -12.805 -13.875 1 96.62 278 ILE A O 1
ATOM 2083 N N . GLN A 1 279 ? -0.221 -13.93 -12.711 1 93.75 279 GLN A N 1
ATOM 2084 C CA . GLN A 1 279 ? 0.056 -15.172 -13.438 1 93.75 279 GLN A CA 1
ATOM 2085 C C . GLN A 1 279 ? -0.691 -15.211 -14.766 1 93.75 279 GLN A C 1
ATOM 2087 O O . GLN A 1 279 ? -0.453 -16.094 -15.594 1 93.75 279 GLN A O 1
ATOM 2092 N N . PHE A 1 280 ? -1.726 -14.305 -15.141 1 90 280 PHE A N 1
ATOM 2093 C CA . PHE A 1 280 ? -2.57 -14.336 -16.328 1 90 280 PHE A CA 1
ATOM 2094 C C . PHE A 1 280 ? -2 -13.445 -17.422 1 90 280 PHE A C 1
ATOM 2096 O O . PHE A 1 280 ? -2.482 -13.469 -18.562 1 90 280 PHE A O 1
ATOM 2103 N N . GLY A 1 281 ? -1.044 -12.812 -17.391 1 87.62 281 GLY A N 1
ATOM 2104 C CA . GLY A 1 281 ? -0.372 -12.047 -18.422 1 87.62 281 GLY A CA 1
ATOM 2105 C C . GLY A 1 281 ? -0.969 -10.664 -18.625 1 87.62 281 GLY A C 1
ATOM 2106 O O . GLY A 1 281 ? -1.467 -10.055 -17.672 1 87.62 281 GLY A O 1
ATOM 2107 N N . SER A 1 282 ? -0.785 -10.102 -19.969 1 91.56 282 SER A N 1
ATOM 2108 C CA . SER A 1 282 ? -1.14 -8.734 -20.344 1 91.56 282 SER A CA 1
ATOM 2109 C C . SER A 1 282 ? -0.463 -7.719 -19.438 1 91.56 282 SER A C 1
ATOM 2111 O O . SER A 1 282 ? -1.104 -6.777 -18.953 1 91.56 282 SER A O 1
ATOM 2113 N N . HIS A 1 283 ? 0.765 -8.047 -19.219 1 95.94 283 HIS A N 1
ATOM 2114 C CA . HIS A 1 283 ? 1.564 -7.172 -18.375 1 95.94 283 HIS A CA 1
ATOM 2115 C C . HIS A 1 283 ? 1.993 -5.918 -19.125 1 95.94 283 HIS A C 1
ATOM 2117 O O . HIS A 1 283 ? 2.312 -5.984 -20.312 1 95.94 283 HIS A O 1
ATOM 2123 N N . ARG A 1 284 ? 1.952 -4.855 -18.516 1 97.19 284 ARG A N 1
ATOM 2124 C CA . ARG A 1 284 ? 2.523 -3.596 -18.984 1 97.19 284 ARG A CA 1
ATOM 2125 C C . ARG A 1 284 ? 3.639 -3.127 -18.047 1 97.19 284 ARG A C 1
ATOM 2127 O O . ARG A 1 284 ? 3.471 -3.115 -16.828 1 97.19 284 ARG A O 1
ATOM 2134 N N . LEU A 1 285 ? 4.77 -2.832 -18.641 1 98.44 285 LEU A N 1
ATOM 2135 C CA . LEU A 1 285 ? 5.922 -2.387 -17.859 1 98.44 285 LEU A CA 1
ATOM 2136 C C . LEU A 1 285 ? 6.281 -0.944 -18.188 1 98.44 285 LEU A C 1
ATOM 2138 O O . LEU A 1 285 ? 6.402 -0.589 -19.375 1 98.44 285 LEU A O 1
ATOM 2142 N N . ARG A 1 286 ? 6.375 -0.129 -17.203 1 98.69 286 ARG A N 1
ATOM 2143 C CA . ARG A 1 286 ? 6.883 1.234 -17.312 1 98.69 286 ARG A CA 1
ATOM 2144 C C . ARG A 1 286 ? 8.109 1.438 -16.438 1 98.69 286 ARG A C 1
ATOM 2146 O O . ARG A 1 286 ? 8.281 0.746 -15.43 1 98.69 286 ARG A O 1
ATOM 2153 N N . GLY A 1 287 ? 8.977 2.264 -16.859 1 98.62 287 GLY A N 1
ATOM 2154 C CA . GLY A 1 287 ? 10.18 2.521 -16.094 1 98.62 287 GLY A CA 1
ATOM 2155 C C . GLY A 1 287 ? 10.82 3.859 -16.406 1 98.62 287 GLY A C 1
ATOM 2156 O O . GLY A 1 287 ? 10.516 4.469 -17.438 1 98.62 287 GLY A O 1
ATOM 2157 N N . ALA A 1 288 ? 11.539 4.375 -15.469 1 98.5 288 ALA A N 1
ATOM 2158 C CA . ALA A 1 288 ? 12.398 5.551 -15.594 1 98.5 288 ALA A CA 1
ATOM 2159 C C . ALA A 1 288 ? 13.695 5.371 -14.82 1 98.5 288 ALA A C 1
ATOM 2161 O O . ALA A 1 288 ? 13.68 5.051 -13.633 1 98.5 288 ALA A O 1
ATOM 2162 N N . GLY A 1 289 ? 14.805 5.457 -15.492 1 96.5 289 GLY A N 1
ATOM 2163 C CA . GLY A 1 289 ? 16.109 5.434 -14.859 1 96.5 289 GLY A CA 1
ATOM 2164 C C . GLY A 1 289 ? 16.562 6.793 -14.367 1 96.5 289 GLY A C 1
ATOM 2165 O O . GLY A 1 289 ? 15.766 7.73 -14.297 1 96.5 289 GLY A O 1
ATOM 2166 N N . ALA A 1 290 ? 17.812 6.922 -14.047 1 92.88 290 ALA A N 1
ATOM 2167 C CA . ALA A 1 290 ? 18.375 8.094 -13.383 1 92.88 290 ALA A CA 1
ATOM 2168 C C . ALA A 1 290 ? 18.281 9.328 -14.273 1 92.88 290 ALA A C 1
ATOM 2170 O O . ALA A 1 290 ? 18.078 10.445 -13.773 1 92.88 290 ALA A O 1
ATOM 2171 N N . SER A 1 291 ? 18.297 9.125 -15.508 1 93.94 291 SER A N 1
ATOM 2172 C CA . SER A 1 291 ? 18.375 10.258 -16.422 1 93.94 291 SER A CA 1
ATOM 2173 C C . SER A 1 291 ? 17.016 10.562 -17.047 1 93.94 291 SER A C 1
ATOM 2175 O O . SER A 1 291 ? 16.875 11.516 -17.812 1 93.94 291 SER A O 1
ATOM 2177 N N . ASP A 1 292 ? 16 9.75 -16.75 1 95.62 292 ASP A N 1
ATOM 2178 C CA . ASP A 1 292 ? 14.688 9.922 -17.344 1 95.62 292 ASP A CA 1
ATOM 2179 C C . ASP A 1 292 ? 13.852 10.914 -16.531 1 95.62 292 ASP A C 1
ATOM 2181 O O . ASP A 1 292 ? 13.938 10.969 -15.312 1 95.62 292 ASP A O 1
ATOM 2185 N N . ALA A 1 293 ? 13.055 11.664 -17.203 1 93.5 293 ALA A N 1
ATOM 2186 C CA . ALA A 1 293 ? 12.219 12.672 -16.547 1 93.5 293 ALA A CA 1
ATOM 2187 C C . ALA A 1 293 ? 10.953 12.047 -15.977 1 93.5 293 ALA A C 1
ATOM 2189 O O . ALA A 1 293 ? 10.453 12.492 -14.945 1 93.5 293 ALA A O 1
ATOM 2190 N N . GLU A 1 294 ? 10.5 11.094 -16.688 1 95.5 294 GLU A N 1
ATOM 2191 C CA . GLU A 1 294 ? 9.242 10.461 -16.281 1 95.5 294 GLU A CA 1
ATOM 2192 C C . GLU A 1 294 ? 9.203 9 -16.719 1 95.5 294 GLU A C 1
ATOM 2194 O O . GLU A 1 294 ? 10.023 8.562 -17.516 1 95.5 294 GLU A O 1
ATOM 2199 N N . LEU A 1 295 ? 8.273 8.289 -16.188 1 97.5 295 LEU A N 1
ATOM 2200 C CA . LEU A 1 295 ? 8.07 6.891 -16.562 1 97.5 295 LEU A CA 1
ATOM 2201 C C . LEU A 1 295 ? 7.652 6.773 -18.031 1 97.5 295 LEU A C 1
ATOM 2203 O O . LEU A 1 295 ? 6.855 7.582 -18.516 1 97.5 295 LEU A O 1
ATOM 2207 N N . ARG A 1 296 ? 8.18 5.824 -18.672 1 97.94 296 ARG A N 1
ATOM 2208 C CA . ARG A 1 296 ? 7.781 5.488 -20.031 1 97.94 296 ARG A CA 1
ATOM 2209 C C . ARG A 1 296 ? 7.559 3.986 -20.172 1 97.94 296 ARG A C 1
ATOM 2211 O O . ARG A 1 296 ? 8.016 3.201 -19.344 1 97.94 296 ARG A O 1
ATOM 2218 N N . ASP A 1 297 ? 6.855 3.666 -21.203 1 98.38 297 ASP A N 1
ATOM 2219 C CA . ASP A 1 297 ? 6.66 2.25 -21.5 1 98.38 297 ASP A CA 1
ATOM 2220 C C . ASP A 1 297 ? 7.984 1.569 -21.844 1 98.38 297 ASP A C 1
ATOM 2222 O O . ASP A 1 297 ? 8.789 2.113 -22.594 1 98.38 297 ASP A O 1
ATOM 2226 N N . LEU A 1 298 ? 8.195 0.437 -21.219 1 98.31 298 LEU A N 1
ATOM 2227 C CA . LEU A 1 298 ? 9.336 -0.417 -21.547 1 98.31 298 LEU A CA 1
ATOM 2228 C C . LEU A 1 298 ? 8.875 -1.673 -22.281 1 98.31 298 LEU A C 1
ATOM 2230 O O . LEU A 1 298 ? 8.18 -2.514 -21.703 1 98.31 298 LEU A O 1
ATOM 2234 N N . ASP A 1 299 ? 9.281 -1.796 -23.516 1 97.5 299 ASP A N 1
ATOM 2235 C CA . ASP A 1 299 ? 8.938 -2.998 -24.266 1 97.5 299 ASP A CA 1
ATOM 2236 C C . ASP A 1 299 ? 9.758 -4.195 -23.797 1 97.5 299 ASP A C 1
ATOM 2238 O O . ASP A 1 299 ? 10.977 -4.109 -23.672 1 97.5 299 ASP A O 1
ATOM 2242 N N . VAL A 1 300 ? 9.047 -5.25 -23.531 1 96.44 300 VAL A N 1
ATOM 2243 C CA . VAL A 1 300 ? 9.742 -6.484 -23.172 1 96.44 300 VAL A CA 1
ATOM 2244 C C . VAL A 1 300 ? 10.43 -7.059 -24.406 1 96.44 300 VAL A C 1
ATOM 2246 O O . VAL A 1 300 ? 9.781 -7.316 -25.422 1 96.44 300 VAL A O 1
ATOM 2249 N N . PRO A 1 301 ? 11.719 -7.316 -24.391 1 97.12 301 PRO A N 1
ATOM 2250 C CA . PRO A 1 301 ? 12.422 -7.859 -25.562 1 97.12 301 PRO A CA 1
ATOM 2251 C C . PRO A 1 301 ? 11.898 -9.227 -25.984 1 97.12 301 PRO A C 1
ATOM 2253 O O . PRO A 1 301 ? 11.547 -10.047 -25.125 1 97.12 301 PRO A O 1
ATOM 2256 N N . ALA A 1 302 ? 11.953 -9.5 -27.219 1 94.25 302 ALA A N 1
ATOM 2257 C CA . ALA A 1 302 ? 11.438 -10.742 -27.797 1 94.25 302 ALA A CA 1
ATOM 2258 C C . ALA A 1 302 ? 12.211 -11.953 -27.281 1 94.25 302 ALA A C 1
ATOM 2260 O O . ALA A 1 302 ? 11.688 -13.07 -27.266 1 94.25 302 ALA A O 1
ATOM 2261 N N . SER A 1 303 ? 13.391 -11.727 -26.844 1 95.94 303 SER A N 1
ATOM 2262 C CA . SER A 1 303 ? 14.242 -12.812 -26.359 1 95.94 303 SER A CA 1
ATOM 2263 C C . SER A 1 303 ? 13.68 -13.445 -25.094 1 95.94 303 SER A C 1
ATOM 2265 O O . SER A 1 303 ? 14.094 -14.539 -24.703 1 95.94 303 SER A O 1
ATOM 2267 N N . TYR A 1 304 ? 12.711 -12.781 -24.5 1 96.31 304 TYR A N 1
ATOM 2268 C CA . TYR A 1 304 ? 12.125 -13.312 -23.266 1 96.31 304 TYR A CA 1
ATOM 2269 C C . TYR A 1 304 ? 10.961 -14.25 -23.578 1 96.31 304 TYR A C 1
ATOM 2271 O O . TYR A 1 304 ? 10.391 -14.852 -22.672 1 96.31 304 TYR A O 1
ATOM 2279 N N . VAL A 1 305 ? 10.648 -14.367 -24.781 1 94.31 305 VAL A N 1
ATOM 2280 C CA . VAL A 1 305 ? 9.602 -15.281 -25.219 1 94.31 305 VAL A CA 1
ATOM 2281 C C . VAL A 1 305 ? 10.227 -16.484 -25.922 1 94.31 305 VAL A C 1
ATOM 2283 O O . VAL A 1 305 ? 10.828 -16.344 -27 1 94.31 305 VAL A O 1
ATOM 2286 N N . ASP A 1 306 ? 10.086 -17.625 -25.25 1 91.81 306 ASP A N 1
ATOM 2287 C CA . ASP A 1 306 ? 10.75 -18.812 -25.766 1 91.81 306 ASP A CA 1
ATOM 2288 C C . ASP A 1 306 ? 9.734 -19.922 -26.047 1 91.81 306 ASP A C 1
ATOM 2290 O O . ASP A 1 306 ? 9.891 -21.047 -25.578 1 91.81 306 ASP A O 1
ATOM 2294 N N . VAL A 1 307 ? 8.617 -19.562 -26.688 1 93.19 307 VAL A N 1
ATOM 2295 C CA . VAL A 1 307 ? 7.594 -20.516 -27.094 1 93.19 307 VAL A CA 1
ATOM 2296 C C . VAL A 1 307 ? 7.281 -20.328 -28.578 1 93.19 307 VAL A C 1
ATOM 2298 O O . VAL A 1 307 ? 7.73 -19.359 -29.188 1 93.19 307 VAL A O 1
ATOM 2301 N N . PRO A 1 308 ? 6.598 -21.266 -29.188 1 91.75 308 PRO A N 1
ATOM 2302 C CA . PRO A 1 308 ? 6.266 -21.125 -30.609 1 91.75 308 PRO A CA 1
ATOM 2303 C C . PRO A 1 308 ? 5.488 -19.859 -30.922 1 91.75 308 PRO A C 1
ATOM 2305 O O . PRO A 1 308 ? 4.77 -19.344 -30.062 1 91.75 308 PRO A O 1
ATOM 2308 N N . ASP A 1 309 ? 5.582 -19.391 -32.125 1 89.62 309 ASP A N 1
ATOM 2309 C CA . ASP A 1 309 ? 4.969 -18.156 -32.594 1 89.62 309 ASP A CA 1
ATOM 2310 C C . ASP A 1 309 ? 3.457 -18.172 -32.375 1 89.62 309 ASP A C 1
ATOM 2312 O O . ASP A 1 309 ? 2.848 -17.141 -32.125 1 89.62 309 ASP A O 1
ATOM 2316 N N . SER A 1 310 ? 2.889 -19.344 -32.438 1 87.75 310 SER A N 1
ATOM 2317 C CA . SER A 1 310 ? 1.443 -19.5 -32.312 1 87.75 310 SER A CA 1
ATOM 2318 C C . SER A 1 310 ? 0.955 -19.062 -30.938 1 87.75 310 SER A C 1
ATOM 2320 O O . SER A 1 310 ? -0.23 -18.781 -30.766 1 87.75 310 SER A O 1
ATOM 2322 N N . LEU A 1 311 ? 1.899 -18.922 -30.016 1 88.19 311 LEU A N 1
ATOM 2323 C CA . LEU A 1 311 ? 1.518 -18.594 -28.656 1 88.19 311 LEU A CA 1
ATOM 2324 C C . LEU A 1 311 ? 1.943 -17.172 -28.281 1 88.19 311 LEU A C 1
ATOM 2326 O O . LEU A 1 311 ? 1.583 -16.656 -27.219 1 88.19 311 LEU A O 1
ATOM 2330 N N . GLN A 1 312 ? 2.613 -16.562 -29.141 1 81.06 312 GLN A N 1
ATOM 2331 C CA . GLN A 1 312 ? 3.229 -15.281 -28.812 1 81.06 312 GLN A CA 1
ATOM 2332 C C . GLN A 1 312 ? 2.172 -14.195 -28.625 1 81.06 312 GLN A C 1
ATOM 2334 O O . GLN A 1 312 ? 2.381 -13.242 -27.859 1 81.06 312 GLN A O 1
ATOM 2339 N N . SER A 1 313 ? 1.041 -14.391 -29.312 1 78 313 SER A N 1
ATOM 2340 C CA . SER A 1 313 ? -0.001 -13.375 -29.234 1 78 313 SER A CA 1
ATOM 2341 C C . SER A 1 313 ? -0.988 -13.672 -28.109 1 78 313 SER A C 1
ATOM 2343 O O . SER A 1 313 ? -1.975 -12.953 -27.938 1 78 313 SER A O 1
ATOM 2345 N N . ASP A 1 314 ? -0.661 -14.703 -27.375 1 80.5 314 ASP A N 1
ATOM 2346 C CA . ASP A 1 314 ? -1.521 -15.062 -26.25 1 80.5 314 ASP A CA 1
ATOM 2347 C C . ASP A 1 314 ? -1.442 -14.023 -25.141 1 80.5 314 ASP A C 1
ATOM 2349 O O . ASP A 1 314 ? -0.385 -13.43 -24.906 1 80.5 314 ASP A O 1
ATOM 2353 N N . SER A 1 315 ? -2.584 -13.789 -24.422 1 76.12 315 SER A N 1
ATOM 2354 C CA . SER A 1 315 ? -2.707 -12.773 -23.391 1 76.12 315 SER A CA 1
ATOM 2355 C C . SER A 1 315 ? -1.959 -13.18 -22.125 1 76.12 315 SER A C 1
ATOM 2357 O O . SER A 1 315 ? -1.981 -12.453 -21.125 1 76.12 315 SER A O 1
ATOM 2359 N N . GLY A 1 316 ? -1.314 -14.273 -22.109 1 80 316 GLY A N 1
ATOM 2360 C CA . GLY A 1 316 ? -0.463 -14.68 -21.016 1 80 316 GLY A CA 1
ATOM 2361 C C . GLY A 1 316 ? -0.908 -15.969 -20.359 1 80 316 GLY A C 1
ATOM 2362 O O . GLY A 1 316 ? -0.113 -16.641 -19.703 1 80 316 GLY A O 1
ATOM 2363 N N . PHE A 1 317 ? -2.148 -16.406 -20.531 1 87.31 317 PHE A N 1
ATOM 2364 C CA . PHE A 1 317 ? -2.68 -17.594 -19.875 1 87.31 317 PHE A CA 1
ATOM 2365 C C . PHE A 1 317 ? -1.959 -18.844 -20.344 1 87.31 317 PHE A C 1
ATOM 2367 O O . PHE A 1 317 ? -1.347 -19.562 -19.547 1 87.31 317 PHE A O 1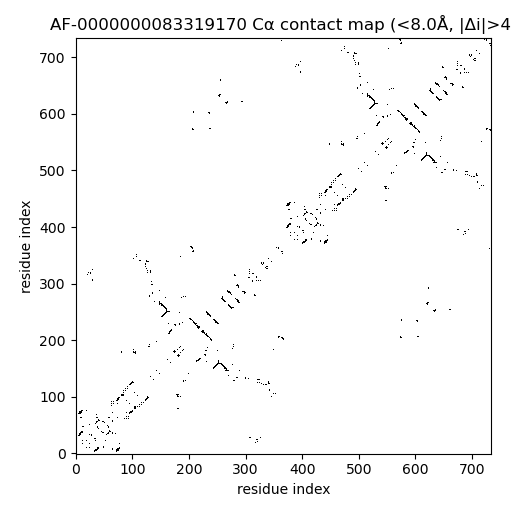
ATOM 2374 N N . VAL A 1 318 ? -1.957 -18.984 -21.656 1 95.06 318 VAL A N 1
ATOM 2375 C CA . VAL A 1 318 ? -1.331 -20.172 -22.234 1 95.06 318 VAL A CA 1
ATOM 2376 C C . VAL A 1 318 ? 0.178 -19.953 -22.328 1 95.06 318 VAL A C 1
ATOM 2378 O O . VAL A 1 318 ? 0.955 -20.891 -22.094 1 95.06 318 VAL A O 1
ATOM 2381 N N . LEU A 1 319 ? 0.57 -18.734 -22.578 1 95.38 319 LEU A N 1
ATOM 2382 C CA . LEU A 1 319 ? 1.971 -18.406 -22.797 1 95.38 319 LEU A CA 1
ATOM 2383 C C . LEU A 1 319 ? 2.82 -18.781 -21.594 1 95.38 319 LEU A C 1
ATOM 2385 O O . LEU A 1 319 ? 3.844 -19.453 -21.734 1 95.38 319 LEU A O 1
ATOM 2389 N N . ASN A 1 320 ? 2.449 -18.344 -20.422 1 96.5 320 ASN A N 1
ATOM 2390 C CA . ASN A 1 320 ? 3.213 -18.625 -19.203 1 96.5 320 ASN A CA 1
ATOM 2391 C C . ASN A 1 320 ? 3.268 -20.109 -18.891 1 96.5 320 ASN A C 1
ATOM 2393 O O . ASN A 1 320 ? 4.312 -20.625 -18.5 1 96.5 320 ASN A O 1
ATOM 2397 N N . VAL A 1 321 ? 2.156 -20.797 -19.094 1 97.31 321 VAL A N 1
ATOM 2398 C CA . VAL A 1 321 ? 2.088 -22.234 -18.844 1 97.31 321 VAL A CA 1
ATOM 2399 C C . VAL A 1 321 ? 2.967 -22.969 -19.844 1 97.31 321 VAL A C 1
ATOM 2401 O O . VAL A 1 321 ? 3.678 -23.922 -19.484 1 97.31 321 VAL A O 1
ATOM 2404 N N . ALA A 1 322 ? 2.961 -22.531 -21.125 1 97.5 322 ALA A N 1
ATOM 2405 C CA . ALA A 1 322 ? 3.805 -23.125 -22.156 1 97.5 322 ALA A CA 1
ATOM 2406 C C . ALA A 1 322 ? 5.285 -22.953 -21.812 1 97.5 322 ALA A C 1
ATOM 2408 O O . ALA A 1 322 ? 6.074 -23.891 -21.984 1 97.5 322 ALA A O 1
ATOM 2409 N N . HIS A 1 323 ? 5.621 -21.797 -21.328 1 97.12 323 HIS A N 1
ATOM 2410 C CA . HIS A 1 323 ? 6.996 -21.578 -20.891 1 97.12 323 HIS A CA 1
ATOM 2411 C C . HIS A 1 323 ? 7.375 -22.516 -19.75 1 97.12 323 HIS A C 1
ATOM 2413 O O . HIS A 1 323 ? 8.5 -23.031 -19.719 1 97.12 323 HIS A O 1
ATOM 2419 N N . ALA A 1 324 ? 6.477 -22.719 -18.844 1 97.75 324 ALA A N 1
ATOM 2420 C CA . ALA A 1 324 ? 6.73 -23.625 -17.719 1 97.75 324 ALA A CA 1
ATOM 2421 C C . ALA A 1 324 ? 6.992 -25.047 -18.219 1 97.75 324 ALA A C 1
ATOM 2423 O O . ALA A 1 324 ? 7.93 -25.703 -17.766 1 97.75 324 ALA A O 1
ATOM 2424 N N . TYR A 1 325 ? 6.176 -25.5 -19.188 1 98.06 325 TYR A N 1
ATOM 2425 C CA . TYR A 1 325 ? 6.336 -26.828 -19.75 1 98.06 325 TYR A CA 1
ATOM 2426 C C . TYR A 1 325 ? 7.668 -26.969 -20.484 1 98.06 325 TYR A C 1
ATOM 2428 O O . TYR A 1 325 ? 8.359 -27.984 -20.359 1 98.06 325 TYR A O 1
ATOM 2436 N N . ARG A 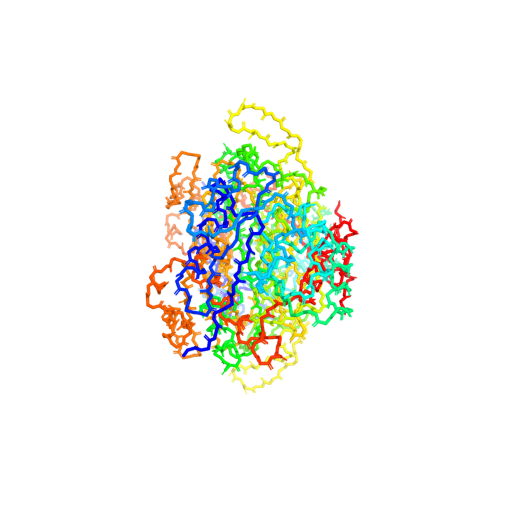1 326 ? 7.988 -25.984 -21.234 1 97.31 326 ARG A N 1
ATOM 2437 C CA . ARG A 1 326 ? 9.242 -26.031 -21.969 1 97.31 326 ARG A CA 1
ATOM 2438 C C . ARG A 1 326 ? 10.438 -26.125 -21.016 1 97.31 326 ARG A C 1
ATOM 2440 O O . ARG A 1 326 ? 11.352 -26.922 -21.234 1 97.31 326 ARG A O 1
ATOM 2447 N N . LYS A 1 327 ? 10.375 -25.312 -20.016 1 97.38 327 LYS A N 1
ATOM 2448 C CA . LYS A 1 327 ? 11.43 -25.344 -19.016 1 97.38 327 LYS A CA 1
ATOM 2449 C C . LYS A 1 327 ? 11.5 -26.719 -18.328 1 97.38 327 LYS A C 1
ATOM 2451 O O . LYS A 1 327 ? 12.594 -27.234 -18.094 1 97.38 327 LYS A O 1
ATOM 2456 N N . PHE A 1 328 ? 10.352 -27.266 -18.031 1 98.44 328 PHE A N 1
ATOM 2457 C CA . PHE A 1 328 ? 10.305 -28.547 -17.344 1 98.44 328 PHE A CA 1
ATOM 2458 C C . PHE A 1 328 ? 10.797 -29.656 -18.266 1 98.44 328 PHE A C 1
ATOM 2460 O O . PHE A 1 328 ? 11.469 -30.594 -17.812 1 98.44 328 PHE A O 1
ATOM 2467 N N . ALA A 1 329 ? 10.523 -29.609 -19.578 1 98.06 329 ALA A N 1
ATOM 2468 C CA . ALA A 1 329 ? 11.055 -30.578 -20.547 1 98.06 329 ALA A CA 1
ATOM 2469 C C . ALA A 1 329 ? 12.578 -30.578 -20.531 1 98.06 329 ALA A C 1
ATOM 2471 O O . ALA A 1 329 ? 13.195 -31.641 -20.547 1 98.06 329 ALA A O 1
ATOM 2472 N N . ALA A 1 330 ? 13.102 -29.391 -20.5 1 97.19 330 ALA A N 1
ATOM 2473 C CA . ALA A 1 330 ? 14.555 -29.266 -20.438 1 97.19 330 ALA A CA 1
ATOM 2474 C C . ALA A 1 330 ? 15.102 -29.875 -19.156 1 97.19 330 ALA A C 1
ATOM 2476 O O . ALA A 1 330 ? 16.125 -30.562 -19.156 1 97.19 330 ALA A O 1
ATOM 2477 N N . ASP A 1 331 ? 14.414 -29.609 -18.062 1 97.88 331 ASP A N 1
ATOM 2478 C CA . ASP A 1 331 ? 14.82 -30.172 -16.781 1 97.88 331 ASP A CA 1
ATOM 2479 C C . ASP A 1 331 ? 14.812 -31.688 -16.812 1 97.88 331 ASP A C 1
ATOM 2481 O O . ASP A 1 331 ? 15.742 -32.344 -16.312 1 97.88 331 ASP A O 1
ATOM 2485 N N . ILE A 1 332 ? 13.781 -32.25 -17.391 1 97.44 332 ILE A N 1
ATOM 2486 C CA . ILE A 1 332 ? 13.656 -33.719 -17.5 1 97.44 332 ILE A CA 1
ATOM 2487 C C . ILE A 1 332 ? 14.789 -34.281 -18.344 1 97.44 332 ILE A C 1
ATOM 2489 O O . ILE A 1 332 ? 15.398 -35.281 -17.984 1 97.44 332 ILE A O 1
ATOM 2493 N N . ALA A 1 333 ? 15.086 -33.656 -19.406 1 96.56 333 ALA A N 1
ATOM 2494 C CA . ALA A 1 333 ? 16.094 -34.125 -20.344 1 96.56 333 ALA A CA 1
ATOM 2495 C C . ALA A 1 333 ? 17.5 -33.969 -19.766 1 96.56 333 ALA A C 1
ATOM 2497 O O . ALA A 1 333 ? 18.359 -34.844 -19.984 1 96.56 333 ALA A O 1
ATOM 2498 N N . GLU A 1 334 ? 17.703 -32.938 -18.984 1 96.88 334 GLU A N 1
ATOM 2499 C CA . GLU A 1 334 ? 19.062 -32.562 -18.578 1 96.88 334 GLU A CA 1
ATOM 2500 C C . GLU A 1 334 ? 19.328 -32.938 -17.125 1 96.88 334 GLU A C 1
ATOM 2502 O O . GLU A 1 334 ? 20.453 -32.875 -16.656 1 96.88 334 GLU A O 1
ATOM 2507 N N . GLY A 1 335 ? 18.312 -33.312 -16.469 1 96.5 335 GLY A N 1
ATOM 2508 C CA . GLY A 1 335 ? 18.469 -33.656 -15.07 1 96.5 335 GLY A CA 1
ATOM 2509 C C . GLY A 1 335 ? 18.703 -32.438 -14.188 1 96.5 335 GLY A C 1
ATOM 2510 O O . GLY A 1 335 ? 19.484 -32.469 -13.242 1 96.5 335 GLY A O 1
ATOM 2511 N N . THR A 1 336 ? 18.141 -31.281 -14.562 1 96.75 336 THR A N 1
ATOM 2512 C CA . THR A 1 336 ? 18.219 -30.047 -13.789 1 96.75 336 THR A CA 1
ATOM 2513 C C . THR A 1 336 ? 16.859 -29.719 -13.156 1 96.75 336 THR A C 1
ATOM 2515 O O . THR A 1 336 ? 15.914 -30.5 -13.266 1 96.75 336 THR A O 1
ATOM 2518 N N . SER A 1 337 ? 16.797 -28.75 -12.328 1 96.62 337 SER A N 1
ATOM 2519 C CA . SER A 1 337 ? 15.578 -28.281 -11.656 1 96.62 337 SER A CA 1
ATOM 2520 C C . SER A 1 337 ? 15.445 -26.766 -11.734 1 96.62 337 SER A C 1
ATOM 2522 O O . SER A 1 337 ? 15.422 -26.094 -10.703 1 96.62 337 SER A O 1
ATOM 2524 N N . THR A 1 338 ? 15.305 -26.281 -12.977 1 96.56 338 THR A N 1
ATOM 2525 C CA . THR A 1 338 ? 15.234 -24.844 -13.18 1 96.56 338 THR A CA 1
ATOM 2526 C C . THR A 1 338 ? 13.797 -24.344 -13.07 1 96.56 338 THR A C 1
ATOM 2528 O O . THR A 1 338 ? 13.562 -23.188 -12.719 1 96.56 338 THR A O 1
ATOM 2531 N N . ALA A 1 339 ? 12.828 -25.156 -13.398 1 97.69 339 ALA A N 1
ATOM 2532 C CA . ALA A 1 339 ? 11.43 -24.828 -13.117 1 97.69 339 ALA A CA 1
ATOM 2533 C C . ALA A 1 339 ? 11.141 -24.906 -11.625 1 97.69 339 ALA A C 1
ATOM 2535 O O . ALA A 1 339 ? 11.703 -25.734 -10.914 1 97.69 339 ALA A O 1
ATOM 2536 N N . PRO A 1 340 ? 10.297 -23.938 -11.18 1 98.5 340 PRO A N 1
ATOM 2537 C CA . PRO A 1 340 ? 9.93 -24.109 -9.773 1 98.5 340 PRO A CA 1
ATOM 2538 C C . PRO A 1 340 ? 9.344 -25.484 -9.469 1 98.5 340 PRO A C 1
ATOM 2540 O O . PRO A 1 340 ? 8.562 -26.016 -10.266 1 98.5 340 PRO A O 1
ATOM 2543 N N . ASN A 1 341 ? 9.773 -26.047 -8.391 1 98.62 341 ASN A N 1
ATOM 2544 C CA . ASN A 1 341 ? 9.375 -27.406 -8.047 1 98.62 341 ASN A CA 1
ATOM 2545 C C . ASN A 1 341 ? 8.742 -27.469 -6.66 1 98.62 341 ASN A C 1
ATOM 2547 O O . ASN A 1 341 ? 8.289 -26.453 -6.129 1 98.62 341 ASN A O 1
ATOM 2551 N N . PHE A 1 342 ? 8.641 -28.672 -6.07 1 98.88 342 PHE A N 1
ATOM 2552 C CA . PHE A 1 342 ? 7.91 -28.844 -4.82 1 98.88 342 PHE A CA 1
ATOM 2553 C C . PHE A 1 342 ? 8.648 -28.203 -3.658 1 98.88 342 PHE A C 1
ATOM 2555 O O . PHE A 1 342 ? 8.039 -27.828 -2.654 1 98.88 342 PHE A O 1
ATOM 2562 N N . ASP A 1 343 ? 10.008 -28 -3.773 1 98.69 343 ASP A N 1
ATOM 2563 C CA . ASP A 1 343 ? 10.742 -27.25 -2.76 1 98.69 343 ASP A CA 1
ATOM 2564 C C . ASP A 1 343 ? 10.266 -25.812 -2.691 1 98.69 343 ASP A C 1
ATOM 2566 O O . ASP A 1 343 ? 10.023 -25.281 -1.604 1 98.69 343 ASP A O 1
ATOM 2570 N N . GLU A 1 344 ? 10.18 -25.188 -3.859 1 98.62 344 GLU A N 1
ATOM 2571 C CA . GLU A 1 344 ? 9.688 -23.812 -3.916 1 98.62 344 GLU A CA 1
ATOM 2572 C C . GLU A 1 344 ? 8.25 -23.703 -3.418 1 98.62 344 GLU A C 1
ATOM 2574 O O . GLU A 1 344 ? 7.867 -22.719 -2.803 1 98.62 344 GLU A O 1
ATOM 2579 N N . ALA A 1 345 ? 7.504 -24.75 -3.717 1 98.88 345 ALA A N 1
ATOM 2580 C CA . ALA A 1 345 ? 6.117 -24.766 -3.264 1 98.88 345 ALA A CA 1
ATOM 2581 C C . ALA A 1 345 ? 6.039 -24.781 -1.739 1 98.88 345 ALA A C 1
ATOM 2583 O O . ALA A 1 345 ? 5.242 -24.047 -1.146 1 98.88 345 ALA A O 1
ATOM 2584 N N . VAL A 1 346 ? 6.824 -25.641 -1.114 1 98.88 346 VAL A N 1
ATOM 2585 C CA . VAL A 1 346 ? 6.836 -25.719 0.342 1 98.88 346 VAL A CA 1
ATOM 2586 C C . VAL A 1 346 ? 7.238 -24.375 0.941 1 98.88 346 VAL A C 1
ATOM 2588 O O . VAL A 1 346 ? 6.617 -23.906 1.896 1 98.88 346 VAL A O 1
ATOM 2591 N N . LYS A 1 347 ? 8.258 -23.766 0.36 1 98.81 347 LYS A N 1
ATOM 2592 C CA . LYS A 1 347 ? 8.703 -22.453 0.828 1 98.81 347 LYS A CA 1
ATOM 2593 C C . LYS A 1 347 ? 7.582 -21.422 0.75 1 98.81 347 LYS A C 1
ATOM 2595 O O . LYS A 1 347 ? 7.395 -20.625 1.674 1 98.81 347 LYS A O 1
ATOM 2600 N N . LEU A 1 348 ? 6.859 -21.438 -0.294 1 98.88 348 LEU A N 1
ATOM 2601 C CA . LEU A 1 348 ? 5.758 -20.484 -0.46 1 98.88 348 LEU A CA 1
ATOM 2602 C C . LEU A 1 348 ? 4.645 -20.781 0.541 1 98.88 348 LEU A C 1
ATOM 2604 O O . LEU A 1 348 ? 4.074 -19.844 1.123 1 98.88 348 LEU A O 1
ATOM 2608 N N . HIS A 1 349 ? 4.309 -22.078 0.719 1 98.94 349 HIS A N 1
ATOM 2609 C CA . HIS A 1 349 ? 3.338 -22.438 1.748 1 98.94 349 HIS A CA 1
ATOM 2610 C C . HIS A 1 349 ? 3.76 -21.891 3.111 1 98.94 349 HIS A C 1
ATOM 2612 O O . HIS A 1 349 ? 2.934 -21.359 3.855 1 98.94 349 HIS A O 1
ATOM 2618 N N . GLN A 1 350 ? 4.996 -22.016 3.42 1 98.88 350 GLN A N 1
ATOM 2619 C CA . GLN A 1 350 ? 5.516 -21.562 4.703 1 98.88 350 GLN A CA 1
ATOM 2620 C C . GLN A 1 350 ? 5.43 -20.047 4.816 1 98.88 350 GLN A C 1
ATOM 2622 O O . GLN A 1 350 ? 5.156 -19.5 5.891 1 98.88 350 GLN A O 1
ATOM 2627 N N . LEU A 1 351 ? 5.68 -19.344 3.766 1 98.94 351 LEU A N 1
ATOM 2628 C CA . LEU A 1 351 ? 5.512 -17.891 3.746 1 98.94 351 LEU A CA 1
ATOM 2629 C C . LEU A 1 351 ? 4.062 -17.516 4.035 1 98.94 351 LEU A C 1
ATOM 2631 O O . LEU A 1 351 ? 3.801 -16.594 4.828 1 98.94 351 LEU A O 1
ATOM 2635 N N . LEU A 1 352 ? 3.125 -18.188 3.426 1 98.88 352 LEU A N 1
ATOM 2636 C CA . LEU A 1 352 ? 1.71 -17.906 3.631 1 98.88 352 LEU A CA 1
ATOM 2637 C C . LEU A 1 352 ? 1.293 -18.219 5.062 1 98.88 352 LEU A C 1
ATOM 2639 O O . LEU A 1 352 ? 0.474 -17.516 5.648 1 98.88 352 LEU A O 1
ATOM 2643 N N . ASP A 1 353 ? 1.878 -19.312 5.609 1 98.81 353 ASP A N 1
ATOM 2644 C CA . ASP A 1 353 ? 1.645 -19.609 7.016 1 98.81 353 ASP A CA 1
ATOM 2645 C C . ASP A 1 353 ? 2.133 -18.484 7.918 1 98.81 353 ASP A C 1
ATOM 2647 O O . ASP A 1 353 ? 1.482 -18.141 8.906 1 98.81 353 ASP A O 1
ATOM 2651 N N . ALA A 1 354 ? 3.295 -17.969 7.582 1 98.88 354 ALA A N 1
ATOM 2652 C CA . ALA A 1 354 ? 3.838 -16.844 8.352 1 98.88 354 ALA A CA 1
ATOM 2653 C C . ALA A 1 354 ? 2.896 -15.648 8.312 1 98.88 354 ALA A C 1
ATOM 2655 O O . ALA A 1 354 ? 2.719 -14.961 9.32 1 98.88 354 ALA A O 1
ATOM 2656 N N . VAL A 1 355 ? 2.309 -15.391 7.188 1 98.88 355 VAL A N 1
ATOM 2657 C CA . VAL A 1 355 ? 1.339 -14.312 7.039 1 98.88 355 VAL A CA 1
ATOM 2658 C C . VAL A 1 355 ? 0.151 -14.547 7.969 1 98.88 355 VAL A C 1
ATOM 2660 O O . VAL A 1 355 ? -0.237 -13.656 8.727 1 98.88 355 VAL A O 1
ATOM 2663 N N . GLU A 1 356 ? -0.363 -15.75 7.914 1 98.62 356 GLU A N 1
ATOM 2664 C CA . GLU A 1 356 ? -1.529 -16.078 8.727 1 98.62 356 GLU A CA 1
ATOM 2665 C C . GLU A 1 356 ? -1.199 -16.016 10.211 1 98.62 356 GLU A C 1
ATOM 2667 O O . GLU A 1 356 ? -1.999 -15.531 11.016 1 98.62 356 GLU A O 1
ATOM 2672 N N . GLU A 1 357 ? -0.048 -16.578 10.523 1 98.62 357 GLU A N 1
ATOM 2673 C CA . GLU A 1 357 ? 0.37 -16.578 11.922 1 98.62 357 GLU A CA 1
ATOM 2674 C C . GLU A 1 357 ? 0.541 -15.156 12.445 1 98.62 357 GLU A C 1
ATOM 2676 O O . GLU A 1 357 ? 0.082 -14.836 13.547 1 98.62 357 GLU A O 1
ATOM 2681 N N . SER A 1 358 ? 1.21 -14.336 11.68 1 98.81 358 SER A N 1
ATOM 2682 C CA . SER A 1 358 ? 1.402 -12.938 12.07 1 98.81 358 SER A CA 1
ATOM 2683 C C . SER A 1 358 ? 0.067 -12.219 12.234 1 98.81 358 SER A C 1
ATOM 2685 O O . SER A 1 358 ? -0.132 -11.484 13.195 1 98.81 358 SER A O 1
ATOM 2687 N N . ALA A 1 359 ? -0.842 -12.414 11.297 1 98.69 359 ALA A N 1
ATOM 2688 C CA . ALA A 1 359 ? -2.164 -11.797 11.367 1 98.69 359 ALA A CA 1
ATOM 2689 C C . ALA A 1 359 ? -2.916 -12.242 12.617 1 98.69 359 ALA A C 1
ATOM 2691 O O . ALA A 1 359 ? -3.59 -11.438 13.266 1 98.69 359 ALA A O 1
ATOM 2692 N N . ARG A 1 360 ? -2.805 -13.5 12.938 1 98.19 360 ARG A N 1
ATOM 2693 C CA . ARG A 1 360 ? -3.529 -14.078 14.062 1 98.19 360 ARG A CA 1
ATOM 2694 C C . ARG A 1 360 ? -2.957 -13.586 15.391 1 98.19 360 ARG A C 1
ATOM 2696 O O . ARG A 1 360 ? -3.707 -13.234 16.297 1 98.19 360 ARG A O 1
ATOM 2703 N N . THR A 1 361 ? -1.621 -13.531 15.484 1 98.44 361 THR A N 1
ATOM 2704 C CA . THR A 1 361 ? -0.978 -13.289 16.766 1 98.44 361 THR A CA 1
ATOM 2705 C C . THR A 1 361 ? -0.72 -11.797 16.969 1 98.44 361 THR A C 1
ATOM 2707 O O . THR A 1 361 ? -0.567 -11.336 18.094 1 98.44 361 THR A O 1
ATOM 2710 N N . GLY A 1 362 ? -0.583 -11.07 15.891 1 98.31 362 GLY A N 1
ATOM 2711 C CA . GLY A 1 362 ? -0.222 -9.664 15.961 1 98.31 362 GLY A CA 1
ATOM 2712 C C . GLY A 1 362 ? 1.27 -9.438 16.125 1 98.31 362 GLY A C 1
ATOM 2713 O O . GLY A 1 362 ? 1.703 -8.336 16.453 1 98.31 362 GLY A O 1
ATOM 2714 N N . ASN A 1 363 ? 2.039 -10.492 15.914 1 98.5 363 ASN A N 1
ATOM 2715 C CA . ASN A 1 363 ? 3.488 -10.406 16.062 1 98.5 363 ASN A CA 1
ATOM 2716 C C . ASN A 1 363 ? 4.199 -10.445 14.711 1 98.5 363 ASN A C 1
ATOM 2718 O O . ASN A 1 363 ? 3.799 -11.195 13.82 1 98.5 363 ASN A O 1
ATOM 2722 N N . ARG A 1 364 ? 5.211 -9.672 14.641 1 98.75 364 ARG A N 1
ATOM 2723 C CA . ARG A 1 364 ? 6.102 -9.75 13.492 1 98.75 364 ARG A CA 1
ATOM 2724 C C . ARG A 1 364 ? 6.727 -11.133 13.375 1 98.75 364 ARG A C 1
ATOM 2726 O O . ARG A 1 364 ? 7.156 -11.711 14.375 1 98.75 364 ARG A O 1
ATOM 2733 N N . HIS A 1 365 ? 6.648 -11.695 12.219 1 98.69 365 HIS A N 1
ATOM 2734 C CA . HIS A 1 365 ? 7.355 -12.938 11.938 1 98.69 365 HIS A CA 1
ATOM 2735 C C . HIS A 1 365 ? 8.75 -12.664 11.375 1 98.69 365 HIS A C 1
ATOM 2737 O O . HIS A 1 365 ? 8.898 -11.914 10.406 1 98.69 365 HIS A O 1
ATOM 2743 N N . VAL A 1 366 ? 9.742 -13.234 11.938 1 98.38 366 VAL A N 1
ATOM 2744 C CA . VAL A 1 366 ? 11.117 -13.117 11.461 1 98.38 366 VAL A CA 1
ATOM 2745 C C . VAL A 1 366 ? 11.586 -14.453 10.906 1 98.38 366 VAL A C 1
ATOM 2747 O O . VAL A 1 366 ? 11.453 -15.492 11.562 1 98.38 366 VAL A O 1
ATOM 2750 N N . PHE A 1 367 ? 12.133 -14.438 9.727 1 98 367 PHE A N 1
ATOM 2751 C CA . PHE A 1 367 ? 12.562 -15.664 9.07 1 98 367 PHE A CA 1
ATOM 2752 C C . PHE A 1 367 ? 14.008 -15.992 9.43 1 98 367 PHE A C 1
ATOM 2754 O O . PHE A 1 367 ? 14.812 -15.094 9.664 1 98 367 PHE A O 1
ATOM 2761 N N . MET B 1 1 ? -18.906 45.25 10.422 1 47.09 1 MET B N 1
ATOM 2762 C CA . MET B 1 1 ? -17.938 44.156 10.422 1 47.09 1 MET B CA 1
ATOM 2763 C C . MET B 1 1 ? -17.266 44.031 11.789 1 47.09 1 MET B C 1
ATOM 2765 O O . MET B 1 1 ? -16.906 45.031 12.406 1 47.09 1 MET B O 1
ATOM 2769 N N . GLY B 1 2 ? -17.516 42.906 12.445 1 64.56 2 GLY B N 1
ATOM 2770 C CA . GLY B 1 2 ? -16.984 42.844 13.805 1 64.56 2 GLY B CA 1
ATOM 2771 C C . GLY B 1 2 ? -15.516 43.188 13.891 1 64.56 2 GLY B C 1
ATOM 2772 O O . GLY B 1 2 ? -14.836 43.312 12.867 1 64.56 2 GLY B O 1
ATOM 2773 N N . ARG B 1 3 ? -14.914 43.562 14.977 1 88.69 3 ARG B N 1
ATOM 2774 C CA . ARG B 1 3 ? -13.523 43.906 15.211 1 88.69 3 ARG B CA 1
ATOM 2775 C C . ARG B 1 3 ? -12.594 42.781 14.75 1 88.69 3 ARG B C 1
ATOM 2777 O O . ARG B 1 3 ? -12.828 41.625 15.039 1 88.69 3 ARG B O 1
ATOM 2784 N N . LYS B 1 4 ? -11.594 43.156 13.898 1 96.44 4 LYS B N 1
ATOM 2785 C CA . LYS B 1 4 ? -10.617 42.188 13.391 1 96.44 4 LYS B CA 1
ATOM 2786 C C . LYS B 1 4 ? -9.789 41.594 14.523 1 96.44 4 LYS B C 1
ATOM 2788 O O . LYS B 1 4 ? -9.539 42.281 15.531 1 96.44 4 LYS B O 1
ATOM 2793 N N . ILE B 1 5 ? -9.477 40.438 14.398 1 98.56 5 ILE B N 1
ATOM 2794 C CA . ILE B 1 5 ? -8.555 39.781 15.328 1 98.56 5 ILE B CA 1
ATOM 2795 C C . ILE B 1 5 ? -7.129 40.219 15.023 1 98.56 5 ILE B C 1
ATOM 2797 O O . ILE B 1 5 ? -6.566 39.875 13.984 1 98.56 5 ILE B O 1
ATOM 2801 N N . ARG B 1 6 ? -6.578 41.062 15.852 1 98.69 6 ARG B N 1
ATOM 2802 C CA . ARG B 1 6 ? -5.195 41.531 15.703 1 98.69 6 ARG B CA 1
ATOM 2803 C C . ARG B 1 6 ? -4.223 40.375 16 1 98.69 6 ARG B C 1
ATOM 2805 O O . ARG B 1 6 ? -4.188 39.875 17.125 1 98.69 6 ARG B O 1
ATOM 2812 N N . THR B 1 7 ? -3.42 40.062 14.969 1 98.81 7 THR B N 1
ATOM 2813 C CA . THR B 1 7 ? -2.672 38.812 15.016 1 98.81 7 THR B CA 1
ATOM 2814 C C . THR B 1 7 ? -1.17 39.094 15.055 1 98.81 7 THR B C 1
ATOM 2816 O O . THR B 1 7 ? -0.658 39.875 14.281 1 98.81 7 THR B O 1
ATOM 2819 N N . GLY B 1 8 ? -0.526 38.469 15.984 1 98.75 8 GLY B N 1
ATOM 2820 C CA . GLY B 1 8 ? 0.927 38.406 16 1 98.75 8 GLY B CA 1
ATOM 2821 C C . GLY B 1 8 ? 1.473 37.062 15.602 1 98.75 8 GLY B C 1
ATOM 2822 O O . GLY B 1 8 ? 0.996 36.031 16.078 1 98.75 8 GLY B O 1
ATOM 2823 N N . ILE B 1 9 ? 2.523 37.031 14.75 1 98.69 9 ILE B N 1
ATOM 2824 C CA . ILE B 1 9 ? 3.102 35.781 14.281 1 98.69 9 ILE B CA 1
ATOM 2825 C C . ILE B 1 9 ? 4.535 35.656 14.797 1 98.69 9 ILE B C 1
ATOM 2827 O O . ILE B 1 9 ? 5.375 36.5 14.523 1 98.69 9 ILE B O 1
ATOM 2831 N N . ILE B 1 10 ? 4.723 34.625 15.617 1 98.19 10 ILE B N 1
ATOM 2832 C CA . ILE B 1 10 ? 6.066 34.219 16.016 1 98.19 10 ILE B CA 1
ATOM 2833 C C . ILE B 1 10 ? 6.66 33.312 14.93 1 98.19 10 ILE B C 1
ATOM 2835 O O . ILE B 1 10 ? 6.141 32.219 14.664 1 98.19 10 ILE B O 1
ATOM 2839 N N . GLY B 1 11 ? 7.754 33.719 14.352 1 97.19 11 GLY B N 1
ATOM 2840 C CA . GLY B 1 11 ? 8.305 33.031 13.18 1 97.19 11 GLY B CA 1
ATOM 2841 C C . GLY B 1 11 ? 7.93 33.719 11.875 1 97.19 11 GLY B C 1
ATOM 2842 O O . GLY B 1 11 ? 7.91 33.062 10.828 1 97.19 11 GLY B O 1
ATOM 2843 N N . GLY B 1 12 ? 7.598 34.938 11.914 1 96 12 GLY B N 1
ATOM 2844 C CA . GLY B 1 12 ? 7.18 35.688 10.742 1 96 12 GLY B CA 1
ATOM 2845 C C . GLY B 1 12 ? 8.336 36.375 10.016 1 96 12 GLY B C 1
ATOM 2846 O O . GLY B 1 12 ? 8.234 37.531 9.602 1 96 12 GLY B O 1
ATOM 2847 N N . SER B 1 13 ? 9.453 35.688 9.977 1 94.12 13 SER B N 1
ATOM 2848 C CA . SER B 1 13 ? 10.609 36.219 9.273 1 94.12 13 SER B CA 1
ATOM 2849 C C . SER B 1 13 ? 10.422 36.156 7.766 1 94.12 13 SER B C 1
ATOM 2851 O O . SER B 1 13 ? 9.883 35.188 7.242 1 94.12 13 SER B O 1
ATOM 2853 N N . ILE B 1 14 ? 10.977 37.125 7.059 1 92.88 14 ILE B N 1
ATOM 2854 C CA . ILE B 1 14 ? 10.969 37.125 5.598 1 92.88 14 ILE B CA 1
ATOM 2855 C C . ILE B 1 14 ? 11.742 35.938 5.066 1 92.88 14 ILE B C 1
ATOM 2857 O O . ILE B 1 14 ? 11.57 35.531 3.914 1 92.88 14 ILE B O 1
ATOM 2861 N N . ASN B 1 15 ? 12.539 35.375 5.918 1 88.25 15 ASN B N 1
ATOM 2862 C CA . ASN B 1 15 ? 13.352 34.219 5.523 1 88.25 15 ASN B CA 1
ATOM 2863 C C . ASN B 1 15 ? 12.664 32.906 5.852 1 88.25 15 ASN B C 1
ATOM 2865 O O . ASN B 1 15 ? 13.133 31.828 5.449 1 88.25 15 ASN B O 1
ATOM 2869 N N . ASN B 1 16 ? 11.617 33 6.645 1 86.06 16 ASN B N 1
ATOM 2870 C CA . ASN B 1 16 ? 10.812 31.812 6.906 1 86.06 16 ASN B CA 1
ATOM 2871 C C . ASN B 1 16 ? 9.844 31.531 5.758 1 86.06 16 ASN B C 1
ATOM 2873 O O . ASN B 1 16 ? 8.82 32.188 5.617 1 86.06 16 ASN B O 1
ATOM 2877 N N . GLY B 1 17 ? 10.094 30.453 5.023 1 88.19 17 GLY B N 1
ATOM 2878 C CA . GLY B 1 17 ? 9.359 30.156 3.803 1 88.19 17 GLY B CA 1
ATOM 2879 C C . GLY B 1 17 ? 7.918 29.766 4.055 1 88.19 17 GLY B C 1
ATOM 2880 O O . GLY B 1 17 ? 7.023 30.156 3.303 1 88.19 17 GLY B O 1
ATOM 2881 N N . TRP B 1 18 ? 7.664 29.062 5.168 1 92.81 18 TRP B N 1
ATOM 2882 C CA . TRP B 1 18 ? 6.316 28.562 5.418 1 92.81 18 TRP B CA 1
ATOM 2883 C C . TRP B 1 18 ? 5.375 29.688 5.824 1 92.81 18 TRP B C 1
ATOM 2885 O O . TRP B 1 18 ? 4.332 29.891 5.199 1 92.81 18 TRP B O 1
ATOM 2895 N N . ALA B 1 19 ? 5.766 30.469 6.801 1 94.81 19 ALA B N 1
ATOM 2896 C CA . ALA B 1 19 ? 4.91 31.562 7.258 1 94.81 19 ALA B CA 1
ATOM 2897 C C . ALA B 1 19 ? 4.688 32.594 6.152 1 94.81 19 ALA B C 1
ATOM 2899 O O . ALA B 1 19 ? 3.561 33.031 5.934 1 94.81 19 ALA B O 1
ATOM 2900 N N . ARG B 1 20 ? 5.742 32.906 5.469 1 94 20 ARG B N 1
ATOM 2901 C CA . ARG B 1 20 ? 5.684 33.875 4.395 1 94 20 ARG B CA 1
ATOM 2902 C C . ARG B 1 20 ? 4.777 33.406 3.264 1 94 20 ARG B C 1
ATOM 2904 O O . ARG B 1 20 ? 4.059 34.219 2.662 1 94 20 ARG B O 1
ATOM 2911 N N . GLY B 1 21 ? 4.797 32.125 3.094 1 94.06 21 GLY B N 1
ATOM 2912 C CA . GLY B 1 21 ? 4.102 31.578 1.935 1 94.06 21 GLY B CA 1
ATOM 2913 C C . GLY B 1 21 ? 2.676 31.156 2.236 1 94.06 21 GLY B C 1
ATOM 2914 O O . GLY B 1 21 ? 1.893 30.906 1.32 1 94.06 21 GLY B O 1
ATOM 2915 N N . THR B 1 22 ? 2.309 31.078 3.52 1 95.81 22 THR B N 1
ATOM 2916 C CA . THR B 1 22 ? 0.998 30.516 3.84 1 95.81 22 THR B CA 1
ATOM 2917 C C . THR B 1 22 ? 0.265 31.406 4.844 1 95.81 22 THR B C 1
ATOM 2919 O O . THR B 1 22 ? -0.688 32.094 4.484 1 95.81 22 THR B O 1
ATOM 2922 N N . HIS B 1 23 ? 0.815 31.672 5.996 1 97.62 23 HIS B N 1
ATOM 2923 C CA . HIS B 1 23 ? 0.14 32.375 7.07 1 97.62 23 HIS B CA 1
ATOM 2924 C C . HIS B 1 23 ? -0.032 33.875 6.723 1 97.62 23 HIS B C 1
ATOM 2926 O O . HIS B 1 23 ? -1.123 34.406 6.875 1 97.62 23 HIS B O 1
ATOM 2932 N N . ILE B 1 24 ? 1.037 34.469 6.25 1 96.44 24 ILE B N 1
ATOM 2933 C CA . ILE B 1 24 ? 1.026 35.938 6.02 1 96.44 24 ILE B CA 1
ATOM 2934 C C . ILE B 1 24 ? -0.002 36.281 4.945 1 96.44 24 ILE B C 1
ATOM 2936 O O . ILE B 1 24 ? -0.917 37.062 5.184 1 96.44 24 ILE B O 1
ATOM 2940 N N . PRO B 1 25 ? 0.07 35.625 3.82 1 95.38 25 PRO B N 1
ATOM 2941 C CA . PRO B 1 25 ? -0.946 35.938 2.816 1 95.38 25 PRO B CA 1
ATOM 2942 C C . PRO B 1 25 ? -2.359 35.594 3.273 1 95.38 25 PRO B C 1
ATOM 2944 O O . PRO B 1 25 ? -3.314 36.312 2.934 1 95.38 25 PRO B O 1
ATOM 2947 N N . ALA B 1 26 ? -2.582 34.531 4.004 1 96.5 26 ALA B N 1
ATOM 2948 C CA . ALA B 1 26 ? -3.902 34.188 4.52 1 96.5 26 ALA B CA 1
ATOM 2949 C C . ALA B 1 26 ? -4.449 35.281 5.43 1 96.5 26 ALA B C 1
ATOM 2951 O O . ALA B 1 26 ? -5.578 35.75 5.246 1 96.5 26 ALA B O 1
ATOM 2952 N N . LEU B 1 27 ? -3.633 35.75 6.359 1 96.62 27 LEU B N 1
ATOM 2953 C CA . LEU B 1 27 ? -4.035 36.75 7.328 1 96.62 27 LEU B CA 1
ATOM 2954 C C . LEU B 1 27 ? -4.34 38.094 6.633 1 96.62 27 LEU B C 1
ATOM 2956 O O . LEU B 1 27 ? -5.238 38.812 7.051 1 96.62 27 LEU B O 1
ATOM 2960 N N . GLN B 1 28 ? -3.619 38.312 5.586 1 94.75 28 GLN B N 1
ATOM 2961 C CA . GLN B 1 28 ? -3.756 39.594 4.883 1 94.75 28 GLN B CA 1
ATOM 2962 C C . GLN B 1 28 ? -5 39.594 4.004 1 94.75 28 GLN B C 1
ATOM 2964 O O . GLN B 1 28 ? -5.539 40.656 3.689 1 94.75 28 GLN B O 1
ATOM 2969 N N . GLN B 1 29 ? -5.488 38.469 3.678 1 94.69 29 GLN B N 1
ATOM 2970 C CA . GLN B 1 29 ? -6.598 38.406 2.73 1 94.69 29 GLN B CA 1
ATOM 2971 C C . GLN B 1 29 ? -7.914 38.094 3.439 1 94.69 29 GLN B C 1
ATOM 2973 O O . GLN B 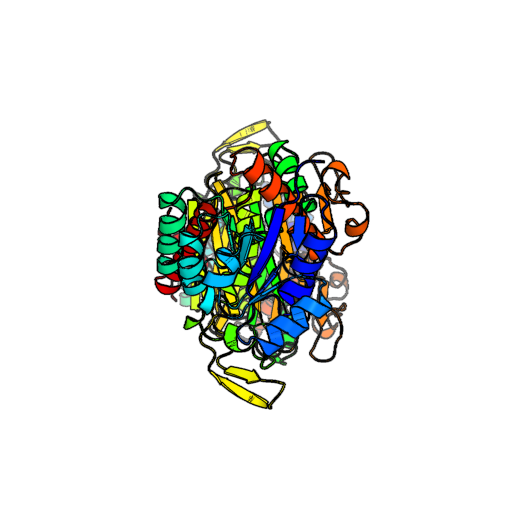1 29 ? -8.984 38.25 2.855 1 94.69 29 GLN B O 1
ATOM 2978 N N . LEU B 1 30 ? -7.859 37.719 4.645 1 96.31 30 LEU B N 1
ATOM 2979 C CA . LEU B 1 30 ? -9.055 37.438 5.43 1 96.31 30 LEU B CA 1
ATOM 2980 C C . LEU B 1 30 ? -9.539 38.688 6.148 1 96.31 30 LEU B C 1
ATOM 2982 O O . LEU B 1 30 ? -8.75 39.375 6.805 1 96.31 30 LEU B O 1
ATOM 2986 N N . GLU B 1 31 ? -10.797 38.969 6.066 1 95.12 31 GLU B N 1
ATOM 2987 C CA . GLU B 1 31 ? -11.359 40.188 6.648 1 95.12 31 GLU B CA 1
ATOM 2988 C C . GLU B 1 31 ? -11.43 40.094 8.172 1 95.12 31 GLU B C 1
ATOM 2990 O O . GLU B 1 31 ? -11.5 41.094 8.859 1 95.12 31 GLU B O 1
ATOM 2995 N N . GLU B 1 32 ? -11.406 38.844 8.68 1 96.69 32 GLU B N 1
ATOM 2996 C CA . GLU B 1 32 ? -11.531 38.625 10.117 1 96.69 32 GLU B CA 1
ATOM 2997 C C . GLU B 1 32 ? -10.242 38.969 10.852 1 96.69 32 GLU B C 1
ATOM 2999 O O . GLU B 1 32 ? -10.227 39.094 12.078 1 96.69 32 GLU B O 1
ATOM 3004 N N . TYR B 1 33 ? -9.156 39.125 10.047 1 98.06 33 TYR B N 1
ATOM 3005 C CA . TYR B 1 33 ? -7.852 39.188 10.703 1 98.06 33 TYR B CA 1
ATOM 3006 C C . TYR B 1 33 ? -7.098 40.438 10.266 1 98.06 33 TYR B C 1
ATOM 3008 O O . TYR B 1 33 ? -7.395 41.031 9.219 1 98.06 33 TYR B O 1
ATOM 3016 N N . GLU B 1 34 ? -6.184 40.844 11.094 1 98 34 GLU B N 1
ATOM 3017 C CA . GLU B 1 34 ? -5.184 41.875 10.805 1 98 34 GLU B CA 1
ATOM 3018 C C . GLU B 1 34 ? -3.822 41.469 11.383 1 98 34 GLU B C 1
ATOM 3020 O O . GLU B 1 34 ? -3.711 41.188 12.57 1 98 34 GLU B O 1
ATOM 3025 N N . LEU B 1 35 ? -2.828 41.469 10.523 1 98.31 35 LEU B N 1
ATOM 3026 C CA . LEU B 1 35 ? -1.474 41.219 11.016 1 98.31 35 LEU B CA 1
ATOM 3027 C C . LEU B 1 35 ? -0.923 42.469 11.695 1 98.31 35 LEU B C 1
ATOM 3029 O O . LEU B 1 35 ? -0.622 43.469 11.031 1 98.31 35 LEU B O 1
ATOM 3033 N N . THR B 1 36 ? -0.726 42.438 12.992 1 98.56 36 THR B N 1
ATOM 3034 C CA . THR B 1 36 ? -0.329 43.625 13.703 1 98.56 36 THR B CA 1
ATOM 3035 C C . THR B 1 36 ? 1.093 43.5 14.242 1 98.56 36 THR B C 1
ATOM 3037 O O . THR B 1 36 ? 1.73 44.5 14.57 1 98.56 36 THR B O 1
ATOM 3040 N N . ALA B 1 37 ? 1.585 42.25 14.344 1 98.69 37 ALA B N 1
ATOM 3041 C CA . ALA B 1 37 ? 2.896 42.062 14.953 1 98.69 37 ALA B CA 1
ATOM 3042 C C . ALA B 1 37 ? 3.631 40.875 14.344 1 98.69 37 ALA B C 1
ATOM 3044 O O . ALA B 1 37 ? 3.01 39.875 13.977 1 98.69 37 ALA B O 1
ATOM 3045 N N . VAL B 1 38 ? 4.965 41.031 14.289 1 98.31 38 VAL B N 1
ATOM 3046 C CA . VAL B 1 38 ? 5.859 40 13.812 1 98.31 38 VAL B CA 1
ATOM 3047 C C . VAL B 1 38 ? 6.953 39.75 14.844 1 98.31 38 VAL B C 1
ATOM 3049 O O . VAL B 1 38 ? 7.512 40.688 15.414 1 98.31 38 VAL B O 1
ATOM 3052 N N . GLY B 1 39 ? 7.148 38.469 15.125 1 97.94 39 GLY B N 1
ATOM 3053 C CA . GLY B 1 39 ? 8.219 38.062 16.016 1 97.94 39 GLY B CA 1
ATOM 3054 C C . GLY B 1 39 ? 9.258 37.188 15.352 1 97.94 39 GLY B C 1
ATOM 3055 O O . GLY B 1 39 ? 8.914 36.25 14.609 1 97.94 39 GLY B O 1
ATOM 3056 N N . THR B 1 40 ? 10.539 37.469 15.508 1 96.88 40 THR B N 1
ATOM 3057 C CA . THR B 1 40 ? 11.672 36.625 15.125 1 96.88 40 THR B CA 1
ATOM 3058 C C . THR B 1 40 ? 12.68 36.531 16.266 1 96.88 40 THR B C 1
ATOM 3060 O O . THR B 1 40 ? 12.43 37.031 17.359 1 96.88 40 THR B O 1
ATOM 3063 N N . SER B 1 41 ? 13.734 35.75 16.047 1 94.44 41 SER B N 1
ATOM 3064 C CA . SER B 1 41 ? 14.703 35.531 17.109 1 94.44 41 SER B CA 1
ATOM 3065 C C . SER B 1 41 ? 15.578 36.781 17.312 1 94.44 41 SER B C 1
ATOM 3067 O O . SER B 1 41 ? 16.266 36.906 18.328 1 94.44 41 SER B O 1
ATOM 3069 N N . ARG B 1 42 ? 15.625 37.719 16.328 1 96.44 42 ARG B N 1
ATOM 3070 C CA . ARG B 1 42 ? 16.422 38.938 16.406 1 96.44 42 ARG B CA 1
ATOM 3071 C C . ARG B 1 42 ? 15.578 40.156 16.078 1 96.44 42 ARG B C 1
ATOM 3073 O O . ARG B 1 42 ? 14.812 40.156 15.117 1 96.44 42 ARG B O 1
ATOM 3080 N N . MET B 1 43 ? 15.758 41.25 16.875 1 97.62 43 MET B N 1
ATOM 3081 C CA . MET B 1 43 ? 14.961 42.469 16.719 1 97.62 43 MET B CA 1
ATOM 3082 C C . MET B 1 43 ? 15.148 43.062 15.32 1 97.62 43 MET B C 1
ATOM 3084 O O . MET B 1 43 ? 14.188 43.5 14.703 1 97.62 43 MET B O 1
ATOM 3088 N N . GLU B 1 44 ? 16.328 43 14.836 1 97.5 44 GLU B N 1
ATOM 3089 C CA . GLU B 1 44 ? 16.609 43.531 13.516 1 97.5 44 GLU B CA 1
ATOM 3090 C C . GLU B 1 44 ? 15.797 42.812 12.438 1 97.5 44 GLU B C 1
ATOM 3092 O O . GLU B 1 44 ? 15.148 43.469 11.609 1 97.5 44 GLU B O 1
ATOM 3097 N N . SER B 1 45 ? 15.812 41.531 12.469 1 96.69 45 SER B N 1
ATOM 3098 C CA . SER B 1 45 ? 15.055 40.719 11.508 1 96.69 45 SER B CA 1
ATOM 3099 C C . SER B 1 45 ? 13.555 40.938 11.688 1 96.69 45 SER B C 1
ATOM 3101 O O . SER B 1 45 ? 12.797 40.938 10.711 1 96.69 45 SER B O 1
ATOM 3103 N N . ALA B 1 46 ? 13.125 41.094 12.953 1 98 46 ALA B N 1
ATOM 3104 C CA . ALA B 1 46 ? 11.711 41.312 13.242 1 98 46 ALA B CA 1
ATOM 3105 C C . ALA B 1 46 ? 11.234 42.656 12.641 1 98 46 ALA B C 1
ATOM 3107 O O . ALA B 1 46 ? 10.164 42.688 12.023 1 98 46 ALA B O 1
ATOM 3108 N N . ARG B 1 47 ? 12.047 43.656 12.797 1 98.19 47 ARG B N 1
ATOM 3109 C CA . ARG B 1 47 ? 11.703 44.969 12.266 1 98.19 47 ARG B CA 1
ATOM 3110 C C . ARG B 1 47 ? 11.625 44.938 10.742 1 98.19 47 ARG B C 1
ATOM 3112 O O . ARG B 1 47 ? 10.68 45.469 10.156 1 98.19 47 ARG B O 1
ATOM 3119 N N . GLN B 1 48 ? 12.602 44.344 10.148 1 98 48 GLN B N 1
ATOM 3120 C CA . GLN B 1 48 ? 12.617 44.219 8.695 1 98 48 GLN B CA 1
ATOM 3121 C C . GLN B 1 48 ? 11.383 43.469 8.195 1 98 48 GLN B C 1
ATOM 3123 O O . GLN B 1 48 ? 10.773 43.844 7.199 1 98 48 GLN B O 1
ATOM 3128 N N . SER B 1 49 ? 11.07 42.406 8.883 1 98.19 49 SER B N 1
ATOM 3129 C CA . SER B 1 49 ? 9.93 41.594 8.492 1 98.19 49 SER B CA 1
ATOM 3130 C C . SER B 1 49 ? 8.609 42.344 8.703 1 98.19 49 SER B C 1
ATOM 3132 O O . SER B 1 49 ? 7.727 42.281 7.844 1 98.19 49 SER B O 1
ATOM 3134 N N . ALA B 1 50 ? 8.492 43 9.836 1 98.12 50 ALA B N 1
ATOM 3135 C CA . ALA B 1 50 ? 7.289 43.781 10.117 1 98.12 50 ALA B CA 1
ATOM 3136 C C . ALA B 1 50 ? 7.055 44.844 9.031 1 98.12 50 ALA B C 1
ATOM 3138 O O . ALA B 1 50 ? 5.93 45 8.562 1 98.12 50 ALA B O 1
ATOM 3139 N N . GLU B 1 51 ? 8.125 45.469 8.68 1 97.88 51 GLU B N 1
ATOM 3140 C CA . GLU B 1 51 ? 8.039 46.469 7.621 1 97.88 51 GLU B CA 1
ATOM 3141 C C . GLU B 1 51 ? 7.613 45.844 6.297 1 97.88 51 GLU B C 1
ATOM 3143 O O . GLU B 1 51 ? 6.727 46.344 5.613 1 97.88 51 GLU B O 1
ATOM 3148 N N . ALA B 1 52 ? 8.219 44.781 6.004 1 97.44 52 ALA B N 1
ATOM 3149 C CA . ALA B 1 52 ? 7.953 44.094 4.742 1 97.44 52 ALA B CA 1
ATOM 3150 C C . ALA B 1 52 ? 6.504 43.625 4.664 1 97.44 52 ALA B C 1
ATOM 3152 O O . ALA B 1 52 ? 5.898 43.625 3.588 1 97.44 52 ALA B O 1
ATOM 3153 N N . PHE B 1 53 ? 5.93 43.188 5.816 1 97.75 53 PHE B N 1
ATOM 3154 C CA . PHE B 1 53 ? 4.609 42.562 5.797 1 97.75 53 PHE B CA 1
ATOM 3155 C C . PHE B 1 53 ? 3.541 43.562 6.246 1 97.75 53 PHE B C 1
ATOM 3157 O O . PHE B 1 53 ? 2.357 43.219 6.309 1 97.75 53 PHE B O 1
ATOM 3164 N N . GLY B 1 54 ? 3.924 44.781 6.582 1 97.25 54 GLY B N 1
ATOM 3165 C CA . GLY B 1 54 ? 2.984 45.812 6.961 1 97.25 54 GLY B CA 1
ATOM 3166 C C . GLY B 1 54 ? 2.438 45.656 8.367 1 97.25 54 GLY B C 1
ATOM 3167 O O . GLY B 1 54 ? 1.282 45.969 8.633 1 97.25 54 GLY B O 1
ATOM 3168 N N . ALA B 1 55 ? 3.188 45.062 9.266 1 98.25 55 ALA B N 1
ATOM 3169 C CA . ALA B 1 55 ? 2.805 44.938 10.664 1 98.25 55 ALA B CA 1
ATOM 3170 C C . ALA B 1 55 ? 3.301 46.125 11.484 1 98.25 55 ALA B C 1
ATOM 3172 O O . ALA B 1 55 ? 4.414 46.625 11.266 1 98.25 55 ALA B O 1
ATOM 3173 N N . ALA B 1 56 ? 2.586 46.531 12.414 1 98.38 56 ALA B N 1
ATOM 3174 C CA . ALA B 1 56 ? 2.873 47.75 13.188 1 98.38 56 ALA B CA 1
ATOM 3175 C C . ALA B 1 56 ? 3.969 47.5 14.219 1 98.38 56 ALA B C 1
ATOM 3177 O O . ALA B 1 56 ? 4.699 48.406 14.602 1 98.38 56 ALA B O 1
ATOM 3178 N N . HIS B 1 57 ? 4.102 46.25 14.641 1 98.69 57 HIS B N 1
ATOM 3179 C CA . HIS B 1 57 ? 4.977 45.969 15.773 1 98.69 57 HIS B CA 1
ATOM 3180 C C . HIS B 1 57 ? 5.941 44.844 15.453 1 98.69 57 HIS B C 1
ATOM 3182 O O . HIS B 1 57 ? 5.598 43.906 14.719 1 98.69 57 HIS B O 1
ATOM 3188 N N . ALA B 1 58 ? 7.133 44.906 15.984 1 98.69 58 ALA B N 1
ATOM 3189 C CA . ALA B 1 58 ? 8.172 43.906 15.875 1 98.69 58 ALA B CA 1
ATOM 3190 C C . ALA B 1 58 ? 8.664 43.469 17.266 1 98.69 58 ALA B C 1
ATOM 3192 O O . ALA B 1 58 ? 8.812 44.312 18.156 1 98.69 58 ALA B O 1
ATOM 3193 N N . PHE B 1 59 ? 8.875 42.188 17.438 1 98.62 59 PHE B N 1
ATOM 3194 C CA . PHE B 1 59 ? 9.328 41.688 18.719 1 98.62 59 PHE B CA 1
ATOM 3195 C C . PHE B 1 59 ? 10.414 40.625 18.531 1 98.62 59 PHE B C 1
ATOM 3197 O O . PHE B 1 59 ? 10.492 40 17.469 1 98.62 59 PHE B O 1
ATOM 3204 N N . ASP B 1 60 ? 11.234 40.406 19.547 1 97.88 60 ASP B N 1
ATOM 3205 C CA . ASP B 1 60 ? 12.211 39.312 19.516 1 97.88 60 ASP B CA 1
ATOM 3206 C C . ASP B 1 60 ? 11.992 38.344 20.672 1 97.88 60 ASP B C 1
ATOM 3208 O O . ASP B 1 60 ? 12.82 37.469 20.922 1 97.88 60 ASP B O 1
ATOM 3212 N N . ARG B 1 61 ? 10.93 38.625 21.422 1 97.44 61 ARG B N 1
ATOM 3213 C CA . ARG B 1 61 ? 10.5 37.688 22.469 1 97.44 61 ARG B CA 1
ATOM 3214 C C . ARG B 1 61 ? 9.023 37.344 22.328 1 97.44 61 ARG B C 1
ATOM 3216 O O . ARG B 1 61 ? 8.172 38.219 22.219 1 97.44 61 ARG B O 1
ATOM 3223 N N . ALA B 1 62 ? 8.727 36.062 22.406 1 97.88 62 ALA B N 1
ATOM 3224 C CA . ALA B 1 62 ? 7.371 35.531 22.219 1 97.88 62 ALA B CA 1
ATOM 3225 C C . ALA B 1 62 ? 6.426 36.094 23.266 1 97.88 62 ALA B C 1
ATOM 3227 O O . ALA B 1 62 ? 5.289 36.469 22.969 1 97.88 62 ALA B O 1
ATOM 3228 N N . ALA B 1 63 ? 6.859 36.219 24.5 1 98.12 63 ALA B N 1
ATOM 3229 C CA . ALA B 1 63 ? 6.039 36.688 25.609 1 98.12 63 ALA B CA 1
ATOM 3230 C C . ALA B 1 63 ? 5.613 38.156 25.391 1 98.12 63 ALA B C 1
ATOM 3232 O O . ALA B 1 63 ? 4.465 38.5 25.656 1 98.12 63 ALA B O 1
ATOM 3233 N N . ASP B 1 64 ? 6.566 38.969 24.875 1 98.56 64 ASP B N 1
ATOM 3234 C CA . ASP B 1 64 ? 6.27 40.375 24.625 1 98.56 64 ASP B CA 1
ATOM 3235 C C . ASP B 1 64 ? 5.246 40.531 23.5 1 98.56 64 ASP B C 1
ATOM 3237 O O . ASP B 1 64 ? 4.348 41.375 23.578 1 98.56 64 ASP B O 1
ATOM 3241 N N . LEU B 1 65 ? 5.453 39.75 22.453 1 98.62 65 LEU B N 1
ATOM 3242 C CA . LEU B 1 65 ? 4.5 39.781 21.344 1 98.62 65 LEU B CA 1
ATOM 3243 C C . LEU B 1 65 ? 3.1 39.406 21.828 1 98.62 65 LEU B C 1
ATOM 3245 O O . LEU B 1 65 ? 2.141 40.125 21.594 1 98.62 65 LEU B O 1
ATOM 3249 N N . ALA B 1 66 ? 2.982 38.312 22.562 1 98 66 ALA B N 1
ATOM 3250 C CA . ALA B 1 66 ? 1.691 37.781 23 1 98 66 ALA B CA 1
ATOM 3251 C C . ALA B 1 66 ? 1.031 38.719 24 1 98 66 ALA B C 1
ATOM 3253 O O . ALA B 1 66 ? -0.196 38.844 24.031 1 98 66 ALA B O 1
ATOM 3254 N N . GLY B 1 67 ? 1.824 39.438 24.766 1 98.06 67 GLY B N 1
ATOM 3255 C CA . GLY B 1 67 ? 1.299 40.281 25.812 1 98.06 67 GLY B CA 1
ATOM 3256 C C . GLY B 1 67 ? 0.922 41.656 25.328 1 98.06 67 GLY B C 1
ATOM 3257 O O . GLY B 1 67 ? 0.298 42.438 26.047 1 98.06 67 GLY B O 1
ATOM 3258 N N . HIS B 1 68 ? 1.303 42 24.125 1 98.56 68 HIS B N 1
ATOM 3259 C CA . HIS B 1 68 ? 1.064 43.344 23.609 1 98.56 68 HIS B CA 1
ATOM 3260 C C . HIS B 1 68 ? -0.427 43.625 23.453 1 98.56 68 HIS B C 1
ATOM 3262 O O . HIS B 1 68 ? -1.18 42.75 23.016 1 98.56 68 HIS B O 1
ATOM 3268 N N . PRO B 1 69 ? -0.92 44.812 23.75 1 98.19 69 PRO B N 1
ATOM 3269 C CA . PRO B 1 69 ? -2.352 45.125 23.703 1 98.19 69 PRO B CA 1
ATOM 3270 C C . PRO B 1 69 ? -2.92 45.062 22.281 1 98.19 69 PRO B C 1
ATOM 3272 O O . PRO B 1 69 ? -4.125 44.875 22.109 1 98.19 69 PRO B O 1
ATOM 3275 N N . ASP B 1 70 ? -2.031 45.188 21.266 1 98.38 70 ASP B N 1
ATOM 3276 C CA . ASP B 1 70 ? -2.49 45.219 19.891 1 98.38 70 ASP B CA 1
ATOM 3277 C C . ASP B 1 70 ? -2.441 43.812 19.281 1 98.38 70 ASP B C 1
ATOM 3279 O O . ASP B 1 70 ? -2.473 43.656 18.062 1 98.38 70 ASP B O 1
ATOM 3283 N N . VAL B 1 71 ? -2.314 42.812 20.125 1 98.62 71 VAL B N 1
ATOM 3284 C CA . VAL B 1 71 ? -2.342 41.406 19.672 1 98.62 71 VAL B CA 1
ATOM 3285 C C . VAL B 1 71 ? -3.459 40.656 20.406 1 98.62 71 VAL B C 1
ATOM 3287 O O . VAL B 1 71 ? -3.508 40.656 21.625 1 98.62 71 VAL B O 1
ATOM 3290 N N . ASP B 1 72 ? -4.332 40.094 19.609 1 98.44 72 ASP B N 1
ATOM 3291 C CA . ASP B 1 72 ? -5.445 39.312 20.141 1 98.44 72 ASP B CA 1
ATOM 3292 C C . ASP B 1 72 ? -5.191 37.812 19.984 1 98.44 72 ASP B C 1
ATOM 3294 O O . ASP B 1 72 ? -5.777 37 20.703 1 98.44 72 ASP B O 1
ATOM 3298 N N . LEU B 1 73 ? -4.367 37.406 19.062 1 98.75 73 LEU B N 1
ATOM 3299 C CA . LEU B 1 73 ? -4.043 36.031 18.719 1 98.75 73 LEU B CA 1
ATOM 3300 C C . LEU B 1 73 ? -2.549 35.875 18.453 1 98.75 73 LEU B C 1
ATOM 3302 O O . LEU B 1 73 ? -1.953 36.688 17.734 1 98.75 73 LEU B O 1
ATOM 3306 N N . ALA B 1 74 ? -1.985 34.906 19.047 1 98.81 74 ALA B N 1
ATOM 3307 C CA . ALA B 1 74 ? -0.591 34.562 18.766 1 98.81 74 ALA B CA 1
ATOM 3308 C C . ALA B 1 74 ? -0.489 33.312 17.891 1 98.81 74 ALA B C 1
ATOM 3310 O O . ALA B 1 74 ? -1.085 32.281 18.203 1 98.81 74 ALA B O 1
ATOM 3311 N N . VAL B 1 75 ? 0.245 33.375 16.766 1 98.81 75 VAL B N 1
ATOM 3312 C CA . VAL B 1 75 ? 0.52 32.281 15.875 1 98.81 75 VAL B CA 1
ATOM 3313 C C . VAL B 1 75 ? 1.97 31.812 16.031 1 98.81 75 VAL B C 1
ATOM 3315 O O . VAL B 1 75 ? 2.889 32.625 16 1 98.81 75 VAL B O 1
ATOM 3318 N N . VAL B 1 76 ? 2.141 30.562 16.281 1 98.81 76 VAL B N 1
ATOM 3319 C CA . VAL B 1 76 ? 3.473 29.984 16.438 1 98.81 76 VAL B CA 1
ATOM 3320 C C . VAL B 1 76 ? 3.855 29.219 15.164 1 98.81 76 VAL B C 1
ATOM 3322 O O . VAL B 1 76 ? 3.357 28.125 14.922 1 98.81 76 VAL B O 1
ATOM 3325 N N . SER B 1 77 ? 4.727 29.766 14.352 1 97.94 77 SER B N 1
ATOM 3326 C CA . SER B 1 77 ? 5.191 29.203 13.094 1 97.94 77 SER B CA 1
ATOM 3327 C C . SER B 1 77 ? 6.715 29.219 13.016 1 97.94 77 SER B C 1
ATOM 3329 O O . SER B 1 77 ? 7.289 29.891 12.156 1 97.94 77 SER B O 1
ATOM 3331 N N . ILE B 1 78 ? 7.367 28.5 13.906 1 97 78 ILE B N 1
ATOM 3332 C CA . ILE B 1 78 ? 8.812 28.328 13.984 1 97 78 ILE B CA 1
ATOM 3333 C C . ILE B 1 78 ? 9.164 26.844 13.977 1 97 78 ILE B C 1
ATOM 3335 O O . ILE B 1 78 ? 8.281 25.984 13.812 1 97 78 ILE B O 1
ATOM 3339 N N . ASN B 1 79 ? 10.453 26.547 14.047 1 95.94 79 ASN B N 1
ATOM 3340 C CA . ASN B 1 79 ? 10.883 25.156 14.086 1 95.94 79 ASN B CA 1
ATOM 3341 C C . ASN B 1 79 ? 10.258 24.406 15.258 1 95.94 79 ASN B C 1
ATOM 3343 O O . ASN B 1 79 ? 10.172 24.938 16.359 1 95.94 79 ASN B O 1
ATOM 3347 N N . VAL B 1 80 ? 9.875 23.203 15.055 1 98 80 VAL B N 1
ATOM 3348 C CA . VAL B 1 80 ? 9.102 22.422 16.016 1 98 80 VAL B CA 1
ATOM 3349 C C . VAL B 1 80 ? 9.852 22.344 17.344 1 98 80 VAL B C 1
ATOM 3351 O O . VAL B 1 80 ? 9.234 22.344 18.406 1 98 80 VAL B O 1
ATOM 3354 N N . LYS B 1 81 ? 11.141 22.328 17.328 1 97 81 LYS B N 1
ATOM 3355 C CA . LYS B 1 81 ? 11.922 22.188 18.562 1 97 81 LYS B CA 1
ATOM 3356 C C . LYS B 1 81 ? 11.711 23.375 19.484 1 97 81 LYS B C 1
ATOM 3358 O O . LYS B 1 81 ? 12.039 23.297 20.672 1 97 81 LYS B O 1
ATOM 3363 N N . GLU B 1 82 ? 11.148 24.469 18.906 1 97.62 82 GLU B N 1
ATOM 3364 C CA . GLU B 1 82 ? 10.977 25.703 19.672 1 97.62 82 GLU B CA 1
ATOM 3365 C C . GLU B 1 82 ? 9.523 25.891 20.109 1 97.62 82 GLU B C 1
ATOM 3367 O O . GLU B 1 82 ? 9.195 26.828 20.828 1 97.62 82 GLU B O 1
ATOM 3372 N N . HIS B 1 83 ? 8.617 25.016 19.688 1 98.81 83 HIS B N 1
ATOM 3373 C CA . HIS B 1 83 ? 7.188 25.188 19.938 1 98.81 83 HIS B CA 1
ATOM 3374 C C . HIS B 1 83 ? 6.883 25.172 21.438 1 98.81 83 HIS B C 1
ATOM 3376 O O . HIS B 1 83 ? 6.121 26.016 21.922 1 98.81 83 HIS B O 1
ATOM 3382 N N . HIS B 1 84 ? 7.492 24.234 22.125 1 98.75 84 HIS B N 1
ATOM 3383 C CA . HIS B 1 84 ? 7.223 24.078 23.547 1 98.75 84 HIS B CA 1
ATOM 3384 C C . HIS B 1 84 ? 7.535 25.359 24.312 1 98.75 84 HIS B C 1
ATOM 3386 O O . HIS B 1 84 ? 6.684 25.875 25.031 1 98.75 84 HIS B O 1
ATOM 3392 N N . ALA B 1 85 ? 8.719 25.891 24.094 1 98.5 85 ALA B N 1
ATOM 3393 C CA . ALA B 1 85 ? 9.156 27.109 24.766 1 98.5 85 ALA B CA 1
ATOM 3394 C C . ALA B 1 85 ? 8.281 28.297 24.375 1 98.5 85 ALA B C 1
ATOM 3396 O O . ALA B 1 85 ? 7.938 29.125 25.219 1 98.5 85 ALA B O 1
ATOM 3397 N N . ALA B 1 86 ? 7.941 28.375 23.094 1 98.62 86 ALA B N 1
ATOM 3398 C CA . ALA B 1 86 ? 7.117 29.469 22.594 1 98.62 86 ALA B CA 1
ATOM 3399 C C . ALA B 1 86 ? 5.734 29.453 23.234 1 98.62 86 ALA B C 1
ATOM 3401 O O . ALA B 1 86 ? 5.258 30.484 23.734 1 98.62 86 ALA B O 1
ATOM 3402 N N . VAL B 1 87 ? 5.105 28.297 23.25 1 98.81 87 VAL B N 1
ATOM 3403 C CA . VAL B 1 87 ? 3.762 28.172 23.812 1 98.81 87 VAL B CA 1
ATOM 3404 C C . VAL B 1 87 ? 3.791 28.469 25.312 1 98.81 87 VAL B C 1
ATOM 3406 O O . VAL B 1 87 ? 2.908 29.156 25.828 1 98.81 87 VAL B O 1
ATOM 3409 N N . ARG B 1 88 ? 4.809 27.969 25.969 1 98.38 88 ARG B N 1
ATOM 3410 C CA . ARG B 1 88 ? 4.957 28.266 27.391 1 98.38 88 ARG B CA 1
ATOM 3411 C C . ARG B 1 88 ? 5.004 29.766 27.641 1 98.38 88 ARG B C 1
ATOM 3413 O O . ARG B 1 88 ? 4.41 30.25 28.609 1 98.38 88 ARG B O 1
ATOM 3420 N N . ALA B 1 89 ? 5.688 30.438 26.797 1 97.94 89 ALA B N 1
ATOM 3421 C CA . ALA B 1 89 ? 5.918 31.875 26.953 1 97.94 89 ALA B CA 1
ATOM 3422 C C . ALA B 1 89 ? 4.645 32.656 26.672 1 97.94 89 ALA B C 1
ATOM 3424 O O . ALA B 1 89 ? 4.449 33.75 27.219 1 97.94 89 ALA B O 1
ATOM 3425 N N . ILE B 1 90 ? 3.734 32.156 25.875 1 97.44 90 ILE B N 1
ATOM 3426 C CA . ILE B 1 90 ? 2.641 33 25.391 1 97.44 90 ILE B CA 1
ATOM 3427 C C . ILE B 1 90 ? 1.373 32.688 26.188 1 97.44 90 ILE B C 1
ATOM 3429 O O . ILE B 1 90 ? 0.465 33.531 26.266 1 97.44 90 ILE B O 1
ATOM 3433 N N . VAL B 1 91 ? 1.285 31.578 26.875 1 98.19 91 VAL B N 1
ATOM 3434 C CA . VAL B 1 91 ? 0.084 31.094 27.547 1 98.19 91 VAL B CA 1
ATOM 3435 C C . VAL B 1 91 ? -0.331 32.094 28.625 1 98.19 91 VAL B C 1
ATOM 3437 O O . VAL B 1 91 ? -1.517 32.375 28.781 1 98.19 91 VAL B O 1
ATOM 3440 N N . PRO B 1 92 ? 0.628 32.719 29.375 1 97.5 92 PRO B N 1
ATOM 3441 C CA . PRO B 1 92 ? 0.258 33.625 30.453 1 97.5 92 PRO B CA 1
ATOM 3442 C C . PRO B 1 92 ? -0.497 34.875 29.953 1 97.5 92 PRO B C 1
ATOM 3444 O O . PRO B 1 92 ? -1.219 35.5 30.719 1 97.5 92 PRO B O 1
ATOM 3447 N N . ALA B 1 93 ? -0.318 35.188 28.641 1 97.88 93 ALA B N 1
ATOM 3448 C CA . ALA B 1 93 ? -1.01 36.344 28.078 1 97.88 93 ALA B CA 1
ATOM 3449 C C . ALA B 1 93 ? -2.518 36.125 28.016 1 97.88 93 ALA B C 1
ATOM 3451 O O . ALA B 1 93 ? -3.293 37.062 27.859 1 97.88 93 ALA B O 1
ATOM 3452 N N . GLY B 1 94 ? -2.949 34.812 28.062 1 98 94 GLY B N 1
ATOM 3453 C CA . GLY B 1 94 ? -4.359 34.469 28.109 1 98 94 GLY B CA 1
ATOM 3454 C C . GLY B 1 94 ? -5.074 34.656 26.781 1 98 94 GLY B C 1
ATOM 3455 O O . GLY B 1 94 ? -6.289 34.875 26.766 1 98 94 GLY B O 1
ATOM 3456 N N . LYS B 1 95 ? -4.367 34.688 25.734 1 98 95 LYS B N 1
ATOM 3457 C CA . LYS B 1 95 ? -4.922 34.938 24.406 1 98 95 LYS B CA 1
ATOM 3458 C C . LYS B 1 95 ? -4.941 33.688 23.562 1 98 95 LYS B C 1
ATOM 3460 O O . LYS B 1 95 ? -4.176 32.75 23.812 1 98 95 LYS B O 1
ATOM 3465 N N . PRO B 1 96 ? -5.832 33.594 22.531 1 98.62 96 PRO B N 1
ATOM 3466 C CA . PRO B 1 96 ? -5.875 32.438 21.625 1 98.62 96 PRO B CA 1
ATOM 3467 C C . PRO B 1 96 ? -4.523 32.156 20.984 1 98.62 96 PRO B C 1
ATOM 3469 O O . PRO B 1 96 ? -3.734 33.062 20.734 1 98.62 96 PRO B O 1
ATOM 3472 N N . ILE B 1 97 ? -4.293 30.844 20.734 1 98.81 97 ILE B N 1
ATOM 3473 C CA . ILE B 1 97 ? -3.031 30.391 20.156 1 98.81 97 ILE B CA 1
ATOM 3474 C C . ILE B 1 97 ? -3.303 29.516 18.938 1 98.81 97 ILE B C 1
ATOM 3476 O O . ILE B 1 97 ? -4.164 28.641 18.969 1 98.81 97 ILE B O 1
ATOM 3480 N N . TYR B 1 98 ? -2.68 29.766 17.812 1 98.81 98 TYR B N 1
ATOM 3481 C CA . TYR B 1 98 ? -2.525 28.859 16.688 1 98.81 98 TYR B CA 1
ATOM 3482 C C . TYR B 1 98 ? -1.094 28.359 16.594 1 98.81 98 TYR B C 1
ATOM 3484 O O . TYR B 1 98 ? -0.159 29.141 16.406 1 98.81 98 TYR B O 1
ATOM 3492 N N . CYS B 1 99 ? -0.891 27.094 16.75 1 98.88 99 CYS B N 1
ATOM 3493 C CA . CYS B 1 99 ? 0.447 26.516 16.656 1 98.88 99 CYS B CA 1
ATOM 3494 C C . CYS B 1 99 ? 0.559 25.578 15.469 1 98.88 99 CYS B C 1
ATOM 3496 O O . CYS B 1 99 ? -0.347 24.781 15.203 1 98.88 99 CYS B O 1
ATOM 3498 N N . GLU B 1 100 ? 1.636 25.625 14.789 1 98.5 100 GLU B N 1
ATOM 3499 C CA . GLU B 1 100 ? 1.904 24.719 13.68 1 98.5 100 GLU B CA 1
ATOM 3500 C C . GLU B 1 100 ? 2.092 23.281 14.164 1 98.5 100 GLU B C 1
ATOM 3502 O O . GLU B 1 100 ? 2.518 23.062 15.297 1 98.5 100 GLU B O 1
ATOM 3507 N N . TRP B 1 101 ? 1.712 22.406 13.297 1 98.69 101 TRP B N 1
ATOM 3508 C CA . TRP B 1 101 ? 2.049 21 13.484 1 98.69 101 TRP B CA 1
ATOM 3509 C C . TRP B 1 101 ? 3.5 20.734 13.102 1 98.69 101 TRP B C 1
ATOM 3511 O O . TRP B 1 101 ? 3.975 21.203 12.062 1 98.69 101 TRP B O 1
ATOM 3521 N N . PRO B 1 102 ? 4.184 19.859 13.852 1 98.75 102 P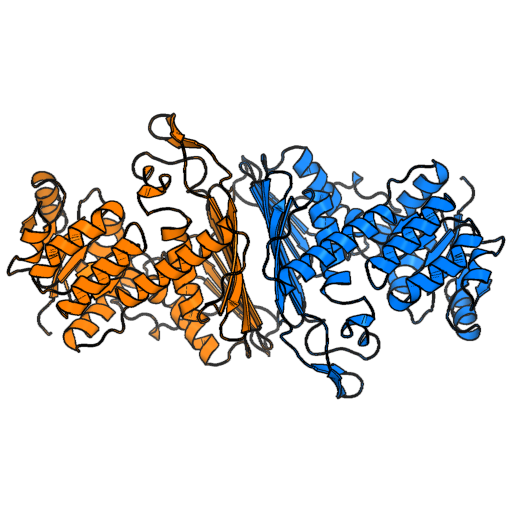RO B N 1
ATOM 3522 C CA . PRO B 1 102 ? 3.826 19.141 15.078 1 98.75 102 PRO B CA 1
ATOM 3523 C C . PRO B 1 102 ? 3.715 20.062 16.297 1 98.75 102 PRO B C 1
ATOM 3525 O O . PRO B 1 102 ? 4.395 21.094 16.359 1 98.75 102 PRO B O 1
ATOM 3528 N N . LEU B 1 103 ? 2.883 19.625 17.25 1 98.88 103 LEU B N 1
ATOM 3529 C CA . LEU B 1 103 ? 2.676 20.5 18.391 1 98.88 103 LEU B CA 1
ATOM 3530 C C . LEU B 1 103 ? 3.959 20.641 19.203 1 98.88 103 LEU B C 1
ATOM 3532 O O . LEU B 1 103 ? 4.301 21.75 19.641 1 98.88 103 LEU B O 1
ATOM 3536 N N . GLY B 1 104 ? 4.664 19.609 19.438 1 98.81 104 GLY B N 1
ATOM 3537 C CA . GLY B 1 104 ? 5.957 19.562 20.094 1 98.81 104 GLY B CA 1
ATOM 3538 C C . GLY B 1 104 ? 6.891 18.516 19.516 1 98.81 104 GLY B C 1
ATOM 3539 O O . GLY B 1 104 ? 6.539 17.844 18.547 1 98.81 104 GLY B O 1
ATOM 3540 N N . SER B 1 105 ? 8.062 18.391 20.094 1 98.62 105 SER B N 1
ATOM 3541 C CA . SER B 1 105 ? 9.07 17.469 19.578 1 98.62 105 SER B CA 1
ATOM 3542 C C . SER B 1 105 ? 8.695 16.016 19.875 1 98.62 105 SER B C 1
ATOM 3544 O O . SER B 1 105 ? 9.25 15.094 19.281 1 98.62 105 SER B O 1
ATOM 3546 N N . ASN B 1 106 ? 7.852 15.82 20.844 1 98.5 106 ASN B N 1
ATOM 3547 C CA . ASN B 1 106 ? 7.375 14.5 21.25 1 98.5 106 ASN B CA 1
ATOM 3548 C C . ASN B 1 106 ? 6.039 14.586 21.984 1 98.5 106 ASN B C 1
ATOM 3550 O O . ASN B 1 106 ? 5.527 15.672 22.219 1 98.5 106 ASN B O 1
ATOM 3554 N N . THR B 1 107 ? 5.535 13.461 22.328 1 98.81 107 THR B N 1
ATOM 3555 C CA . THR B 1 107 ? 4.211 13.383 22.938 1 98.81 107 THR B CA 1
ATOM 3556 C C . THR B 1 107 ? 4.215 14.016 24.328 1 98.81 107 THR B C 1
ATOM 3558 O O . THR B 1 107 ? 3.229 14.633 24.734 1 98.81 107 THR B O 1
ATOM 3561 N N . ALA B 1 108 ? 5.277 13.891 25.047 1 98.81 108 ALA B N 1
ATOM 3562 C CA . ALA B 1 108 ? 5.367 14.492 26.375 1 98.81 108 ALA B CA 1
ATOM 3563 C C . ALA B 1 108 ? 5.207 16.016 26.297 1 98.81 108 ALA B C 1
ATOM 3565 O O . ALA B 1 108 ? 4.43 16.594 27.062 1 98.81 108 ALA B O 1
ATOM 3566 N N . GLU B 1 109 ? 5.918 16.641 25.359 1 98.88 109 GLU B N 1
ATOM 3567 C CA . GLU B 1 109 ? 5.785 18.078 25.172 1 98.88 109 GLU B CA 1
ATOM 3568 C C . GLU B 1 109 ? 4.363 18.453 24.75 1 98.88 109 GLU B C 1
ATOM 3570 O O . GLU B 1 109 ? 3.803 19.438 25.234 1 98.88 109 GLU B O 1
ATOM 3575 N N . ALA B 1 110 ? 3.818 17.672 23.859 1 98.94 110 ALA B N 1
ATOM 3576 C CA . ALA B 1 110 ? 2.461 17.938 23.375 1 98.94 110 ALA B CA 1
ATOM 3577 C C . ALA B 1 110 ? 1.463 17.891 24.531 1 98.94 110 ALA B C 1
ATOM 3579 O O . ALA B 1 110 ? 0.58 18.75 24.625 1 98.94 110 ALA B O 1
ATOM 3580 N N . LEU B 1 111 ? 1.602 16.906 25.391 1 98.88 111 LEU B N 1
ATOM 3581 C CA . LEU B 1 111 ? 0.716 16.75 26.531 1 98.88 111 LEU B CA 1
ATOM 3582 C C . LEU B 1 111 ? 0.835 17.938 27.484 1 98.88 111 LEU B C 1
ATOM 3584 O O . LEU B 1 111 ? -0.172 18.438 27.984 1 98.88 111 LEU B O 1
ATOM 3588 N N . GLU B 1 112 ? 2.01 18.406 27.719 1 98.88 112 GLU B N 1
ATOM 3589 C CA . GLU B 1 112 ? 2.221 19.562 28.578 1 98.88 112 GLU B CA 1
ATOM 3590 C C . GLU B 1 112 ? 1.553 20.812 28 1 98.88 112 GLU B C 1
ATOM 3592 O O . GLU B 1 112 ? 0.842 21.531 28.703 1 98.88 112 GLU B O 1
ATOM 3597 N N . MET B 1 113 ? 1.787 21.031 26.75 1 98.94 113 MET B N 1
ATOM 3598 C CA . MET B 1 113 ? 1.225 22.203 26.094 1 98.94 113 MET B CA 1
ATOM 3599 C C . MET B 1 113 ? -0.299 22.156 26.094 1 98.94 113 MET B C 1
ATOM 3601 O O . MET B 1 113 ? -0.957 23.188 26.312 1 98.94 113 MET B O 1
ATOM 3605 N N . ARG B 1 114 ? -0.833 20.953 25.812 1 98.88 114 ARG B N 1
ATOM 3606 C CA . ARG B 1 114 ? -2.279 20.781 25.906 1 98.88 114 ARG B CA 1
ATOM 3607 C C . ARG B 1 114 ? -2.785 21.094 27.312 1 98.88 114 ARG B C 1
ATOM 3609 O O . ARG B 1 114 ? -3.83 21.734 27.469 1 98.88 114 ARG B O 1
ATOM 3616 N N . GLN B 1 115 ? -2.088 20.641 28.297 1 98.69 115 GLN B N 1
ATOM 3617 C CA . GLN B 1 115 ? -2.467 20.906 29.688 1 98.69 115 GLN B CA 1
ATOM 3618 C C . GLN B 1 115 ? -2.488 22.406 29.969 1 98.69 115 GLN B C 1
ATOM 3620 O O . GLN B 1 115 ? -3.424 22.922 30.594 1 98.69 115 GLN B O 1
ATOM 3625 N N . TRP B 1 116 ? -1.448 23.172 29.516 1 98.62 116 TRP B N 1
ATOM 3626 C CA . TRP B 1 116 ? -1.358 24.609 29.766 1 98.62 116 TRP B CA 1
ATOM 3627 C C . TRP B 1 116 ? -2.574 25.328 29.188 1 98.62 116 TRP B C 1
ATOM 3629 O O . TRP B 1 116 ? -3.174 26.172 29.859 1 98.62 116 TRP B O 1
ATOM 3639 N N . VAL B 1 117 ? -2.98 24.984 27.953 1 98.12 117 VAL B N 1
ATOM 3640 C CA . VAL B 1 117 ? -4.07 25.703 27.312 1 98.12 117 VAL B CA 1
ATOM 3641 C C . VAL B 1 117 ? -5.406 25.297 27.938 1 98.12 117 VAL B C 1
ATOM 3643 O O . VAL B 1 117 ? -6.328 26.094 28.031 1 98.12 117 VAL B O 1
ATOM 3646 N N . THR B 1 118 ? -5.516 24.016 28.344 1 97.44 118 THR B N 1
ATOM 3647 C CA . THR B 1 118 ? -6.73 23.531 29 1 97.44 118 THR B CA 1
ATOM 3648 C C . THR B 1 118 ? -6.945 24.25 30.328 1 97.44 118 THR B C 1
ATOM 3650 O O . THR B 1 118 ? -8.047 24.719 30.625 1 97.44 118 THR B O 1
ATOM 3653 N N . GLU B 1 119 ? -5.93 24.422 31.078 1 97.56 119 GLU B N 1
ATOM 3654 C CA . GLU B 1 119 ? -6.008 25.062 32.375 1 97.56 119 GLU B CA 1
ATOM 3655 C C . GLU B 1 119 ? -6.32 26.547 32.25 1 97.56 119 GLU B C 1
ATOM 3657 O O . GLU B 1 119 ? -7.031 27.109 33.094 1 97.56 119 GLU B O 1
ATOM 3662 N N . SER B 1 120 ? -5.859 27.188 31.25 1 96.38 120 SER B N 1
ATOM 3663 C CA . SER B 1 120 ? -6.039 28.625 31.062 1 96.38 120 SER B CA 1
ATOM 3664 C C . SER B 1 120 ? -7.359 28.922 30.359 1 96.38 120 SER B C 1
ATOM 3666 O O . SER B 1 120 ? -7.82 30.062 30.344 1 96.38 120 SER B O 1
ATOM 3668 N N . GLY B 1 121 ? -7.883 27.891 29.703 1 96.38 121 GLY B N 1
ATOM 3669 C CA . GLY B 1 121 ? -9.141 28.047 29 1 96.38 121 GLY B CA 1
ATOM 3670 C C . GLY B 1 121 ? -9.008 28.859 27.719 1 96.38 121 GLY B C 1
ATOM 3671 O O . GLY B 1 121 ? -9.984 29.438 27.234 1 96.38 121 GLY B O 1
ATOM 3672 N N . ILE B 1 122 ? -7.812 28.953 27.172 1 96.56 122 ILE B N 1
ATOM 3673 C CA . ILE B 1 122 ? -7.555 29.766 25.984 1 96.56 122 ILE B CA 1
ATOM 3674 C C . ILE B 1 122 ? -7.949 28.984 24.734 1 96.56 122 ILE B C 1
ATOM 3676 O O . ILE B 1 122 ? -7.637 27.797 24.609 1 96.56 122 ILE B O 1
ATOM 3680 N N . PRO B 1 123 ? -8.68 29.641 23.766 1 98.12 123 PRO B N 1
ATOM 3681 C CA . PRO B 1 123 ? -8.883 28.984 22.469 1 98.12 123 PRO B CA 1
ATOM 3682 C C . PRO B 1 123 ? -7.574 28.625 21.781 1 98.12 123 PRO B C 1
ATOM 3684 O O . PRO B 1 123 ? -6.602 29.375 21.859 1 98.12 123 PRO B O 1
ATOM 3687 N N . ASN B 1 124 ? -7.531 27.484 21.219 1 98.75 124 ASN B N 1
ATOM 3688 C CA . ASN B 1 124 ? -6.309 27.031 20.562 1 98.75 124 ASN B CA 1
ATOM 3689 C C . ASN B 1 124 ? -6.609 26.234 19.297 1 98.75 124 ASN B C 1
ATOM 3691 O O . ASN B 1 124 ? -7.66 25.609 19.188 1 98.75 124 ASN B O 1
ATOM 3695 N N . ALA B 1 125 ? -5.703 26.297 18.359 1 98.81 125 ALA B N 1
ATOM 3696 C CA . ALA B 1 125 ? -5.781 25.562 17.094 1 98.81 125 ALA B CA 1
ATOM 3697 C C . ALA B 1 125 ? -4.418 25 16.703 1 98.81 125 ALA B C 1
ATOM 3699 O O . ALA B 1 125 ? -3.379 25.531 17.109 1 98.81 125 ALA B O 1
ATOM 3700 N N . ILE B 1 126 ? -4.414 23.875 16.031 1 98.88 126 ILE B N 1
ATOM 3701 C CA . ILE B 1 126 ? -3.211 23.219 15.539 1 98.88 126 ILE B CA 1
ATOM 3702 C C . ILE B 1 126 ? -3.223 23.219 14.008 1 98.88 126 ILE B C 1
ATOM 3704 O O . ILE B 1 126 ? -4.27 23.016 13.391 1 98.88 126 ILE B O 1
ATOM 3708 N N . GLY B 1 127 ? -2.062 23.453 13.422 1 98.44 127 GLY B N 1
ATOM 3709 C CA . GLY B 1 127 ? -1.914 23.562 11.984 1 98.44 127 GLY B CA 1
ATOM 3710 C C . GLY B 1 127 ? -2.072 22.25 11.25 1 98.44 127 GLY B C 1
ATOM 3711 O O . GLY B 1 127 ? -1.156 21.797 10.562 1 98.44 127 GLY B O 1
ATOM 3712 N N . LEU B 1 128 ? -3.195 21.578 11.305 1 98.5 128 LEU B N 1
ATOM 3713 C CA . LEU B 1 128 ? -3.596 20.422 10.523 1 98.5 128 LEU B CA 1
ATOM 3714 C C . LEU B 1 128 ? -4.551 20.812 9.406 1 98.5 128 LEU B C 1
ATOM 3716 O O . LEU B 1 128 ? -5.676 20.312 9.336 1 98.5 128 LEU B O 1
ATOM 3720 N N . GLN B 1 129 ? -3.988 21.609 8.5 1 97.06 129 GLN B N 1
ATOM 3721 C CA . GLN B 1 129 ? -4.777 22.359 7.52 1 97.06 129 GLN B CA 1
ATOM 3722 C C . GLN B 1 129 ? -5.328 21.422 6.441 1 97.06 129 GLN B C 1
ATOM 3724 O O . GLN B 1 129 ? -6.207 21.812 5.668 1 97.06 129 GLN B O 1
ATOM 3729 N N . ALA B 1 130 ? -4.863 20.188 6.41 1 97.75 130 ALA B N 1
ATOM 3730 C CA . ALA B 1 130 ? -5.414 19.234 5.445 1 97.75 130 ALA B CA 1
ATOM 3731 C C . ALA B 1 130 ? -6.902 19 5.688 1 97.75 130 ALA B C 1
ATOM 3733 O O . ALA B 1 130 ? -7.664 18.781 4.746 1 97.75 130 ALA B O 1
ATOM 3734 N N . ARG B 1 131 ? -7.32 19.094 6.941 1 97.94 131 ARG B N 1
ATOM 3735 C CA . ARG B 1 131 ? -8.727 18.906 7.289 1 97.94 131 ARG B CA 1
ATOM 3736 C C . ARG B 1 131 ? -9.586 19.984 6.645 1 97.94 131 ARG B C 1
ATOM 3738 O O . ARG B 1 131 ? -10.812 19.844 6.574 1 97.94 131 ARG B O 1
ATOM 3745 N N . GLN B 1 132 ? -8.922 21.047 6.223 1 96.81 132 GLN B N 1
ATOM 3746 C CA . GLN B 1 132 ? -9.68 22.172 5.688 1 96.81 132 GLN B CA 1
ATOM 3747 C C . GLN B 1 132 ? -9.727 22.141 4.164 1 96.81 132 GLN B C 1
ATOM 3749 O O . GLN B 1 132 ? -10.391 22.969 3.533 1 96.81 132 GLN B O 1
ATOM 3754 N N . ALA B 1 133 ? -8.977 21.25 3.541 1 97 133 ALA B N 1
ATOM 3755 C CA . ALA B 1 133 ? -8.961 21.141 2.084 1 97 133 ALA B CA 1
ATOM 3756 C C . ALA B 1 133 ? -10.352 20.797 1.548 1 97 133 ALA B C 1
ATOM 3758 O O . ALA B 1 133 ? -10.977 19.844 1.997 1 97 133 ALA B O 1
ATOM 3759 N N . PRO B 1 134 ? -10.828 21.531 0.557 1 96.75 134 PRO B N 1
ATOM 3760 C CA . PRO B 1 134 ? -12.156 21.266 -0.004 1 96.75 134 PRO B CA 1
ATOM 3761 C C . PRO B 1 134 ? -12.328 19.812 -0.455 1 96.75 134 PRO B C 1
ATOM 3763 O O . PRO B 1 134 ? -13.344 19.188 -0.162 1 96.75 134 PRO B O 1
ATOM 3766 N N . ALA B 1 135 ? -11.367 19.281 -1.112 1 97.5 135 ALA B N 1
ATOM 3767 C CA . ALA B 1 135 ? -11.445 17.906 -1.616 1 97.5 135 ALA B CA 1
ATOM 3768 C C . ALA B 1 135 ? -11.547 16.906 -0.47 1 97.5 135 ALA B C 1
ATOM 3770 O O . ALA B 1 135 ? -12.289 15.93 -0.554 1 97.5 135 ALA B O 1
ATOM 3771 N N . VAL B 1 136 ? -10.797 17.078 0.63 1 98.38 136 VAL B N 1
ATOM 3772 C CA . VAL B 1 136 ? -10.797 16.203 1.791 1 98.38 136 VAL B CA 1
ATOM 3773 C C . VAL B 1 136 ? -12.172 16.203 2.439 1 98.38 136 VAL B C 1
ATOM 3775 O O . VAL B 1 136 ? -12.719 15.141 2.758 1 98.38 136 VAL B O 1
ATOM 3778 N N . ASN B 1 137 ? -12.742 17.391 2.598 1 98.44 137 ASN B N 1
ATOM 3779 C CA . ASN B 1 137 ? -14.07 17.484 3.188 1 98.44 137 ASN B CA 1
ATOM 3780 C C . ASN B 1 137 ? -15.141 16.906 2.264 1 98.44 137 ASN B C 1
ATOM 3782 O O . ASN B 1 137 ? -16.109 16.328 2.73 1 98.44 137 ASN B O 1
ATOM 3786 N N . TYR B 1 138 ? -14.945 17.125 0.953 1 98.69 138 TYR B N 1
ATOM 3787 C CA . TYR B 1 138 ? -15.883 16.531 -0.002 1 98.69 138 TYR B CA 1
ATOM 3788 C C . TYR B 1 138 ? -15.836 15.016 0.053 1 98.69 138 TYR B C 1
ATOM 3790 O O . TYR B 1 138 ? -16.875 14.359 0.092 1 98.69 138 TYR B O 1
ATOM 3798 N N . VAL B 1 139 ? -14.688 14.406 0.102 1 98.88 139 VAL B N 1
ATOM 3799 C CA . VAL B 1 139 ? -14.539 12.961 0.234 1 98.88 139 VAL B CA 1
ATOM 3800 C C . VAL B 1 139 ? -15.234 12.484 1.509 1 98.88 139 VAL B C 1
ATOM 3802 O O . VAL B 1 139 ? -15.977 11.5 1.489 1 98.88 139 VAL B O 1
ATOM 3805 N N . LYS B 1 140 ? -14.953 13.164 2.619 1 98.81 140 LYS B N 1
ATOM 3806 C CA . LYS B 1 140 ? -15.57 12.805 3.893 1 98.81 140 LYS B CA 1
ATOM 3807 C C . LYS B 1 140 ? -17.094 12.773 3.773 1 98.81 140 LYS B C 1
ATOM 3809 O O . LYS B 1 140 ? -17.734 11.836 4.258 1 98.81 140 LYS B O 1
ATOM 3814 N N . ASP B 1 141 ? -17.641 13.789 3.119 1 98.81 141 ASP B N 1
ATOM 3815 C CA . ASP B 1 141 ? -19.078 13.867 2.949 1 98.81 141 ASP B CA 1
ATOM 3816 C C . ASP B 1 141 ? -19.594 12.75 2.031 1 98.81 141 ASP B C 1
ATOM 3818 O O . ASP B 1 141 ? -20.641 12.172 2.275 1 98.81 141 ASP B O 1
ATOM 3822 N N . LEU B 1 142 ? -18.859 12.508 0.93 1 98.75 142 LEU B N 1
ATOM 3823 C CA . LEU B 1 142 ? -19.25 11.43 0.022 1 98.75 142 LEU B CA 1
ATOM 3824 C C . LEU B 1 142 ? -19.297 10.094 0.757 1 98.75 142 LEU B C 1
ATOM 3826 O O . LEU B 1 142 ? -20.219 9.297 0.531 1 98.75 142 LEU B O 1
ATOM 3830 N N . LEU B 1 143 ? -18.359 9.828 1.627 1 98.81 143 LEU B N 1
ATOM 3831 C CA . LEU B 1 143 ? -18.328 8.602 2.408 1 98.81 143 LEU B CA 1
ATOM 3832 C C . LEU B 1 143 ? -19.5 8.531 3.367 1 98.81 143 LEU B C 1
ATOM 3834 O O . LEU B 1 143 ? -20.156 7.492 3.484 1 98.81 143 LEU B O 1
ATOM 3838 N N . LYS B 1 144 ? -19.766 9.625 4.023 1 98.31 144 LYS B N 1
ATOM 3839 C CA . LYS B 1 144 ? -20.891 9.703 4.949 1 98.31 144 LYS B CA 1
ATOM 3840 C C . LYS B 1 144 ? -22.219 9.445 4.227 1 98.31 144 LYS B C 1
ATOM 3842 O O . LYS B 1 144 ? -23.125 8.836 4.789 1 98.31 144 LYS B O 1
ATOM 3847 N N . GLN B 1 145 ? -22.281 9.922 2.994 1 98 145 GLN B N 1
ATOM 3848 C CA . GLN B 1 145 ? -23.5 9.797 2.197 1 98 145 GLN B CA 1
ATOM 3849 C C . GLN B 1 145 ? -23.609 8.406 1.567 1 98 145 GLN B C 1
ATOM 3851 O O . GLN B 1 145 ? -24.609 8.094 0.911 1 98 145 GLN B O 1
ATOM 3856 N N . GLY B 1 146 ? -22.594 7.602 1.705 1 98 146 GLY B N 1
ATOM 3857 C CA . GLY B 1 146 ? -22.641 6.223 1.246 1 98 146 GLY B CA 1
ATOM 3858 C C . GLY B 1 146 ? -22.266 6.066 -0.213 1 98 146 GLY B C 1
ATOM 3859 O O . GLY B 1 146 ? -22.703 5.125 -0.879 1 98 146 GLY B O 1
ATOM 3860 N N . PHE B 1 147 ? -21.469 7.008 -0.755 1 98.12 147 PHE B N 1
ATOM 3861 C CA . PHE B 1 147 ? -21.094 7 -2.162 1 98.12 147 PHE B CA 1
ATOM 3862 C C . PHE B 1 147 ? -20.453 5.672 -2.543 1 98.12 147 PHE B C 1
ATOM 3864 O O . PHE B 1 147 ? -20.672 5.16 -3.641 1 98.12 147 PHE B O 1
ATOM 3871 N N . VAL B 1 148 ? -19.688 5.062 -1.598 1 98.44 148 VAL B N 1
ATOM 3872 C CA . VAL B 1 148 ? -18.984 3.818 -1.916 1 98.44 148 VAL B CA 1
ATOM 3873 C C . VAL B 1 148 ? -19.609 2.662 -1.14 1 98.44 148 VAL B C 1
ATOM 3875 O O . VAL B 1 148 ? -19.031 1.575 -1.063 1 98.44 148 VAL B O 1
ATOM 3878 N N . GLY B 1 149 ? -20.719 2.84 -0.51 1 97.94 149 GLY B N 1
ATOM 3879 C CA . GLY B 1 149 ? -21.266 1.839 0.392 1 97.94 149 GLY B CA 1
ATOM 3880 C C . GLY B 1 149 ? -20.422 1.627 1.634 1 97.94 149 GLY B C 1
ATOM 3881 O O . GLY B 1 149 ? -19.938 2.59 2.236 1 97.94 149 GLY B O 1
ATOM 3882 N N . LYS B 1 150 ? -20.375 0.356 2.039 1 97.69 150 LYS B N 1
ATOM 3883 C CA . LYS B 1 150 ? -19.484 0.013 3.145 1 97.69 150 LYS B CA 1
ATOM 3884 C C . LYS B 1 150 ? -18.031 0.105 2.723 1 97.69 150 LYS B C 1
ATOM 3886 O O . LYS B 1 150 ? -17.625 -0.523 1.744 1 97.69 150 LYS B O 1
ATOM 3891 N N . VAL B 1 151 ? -17.25 0.905 3.449 1 98.75 151 VAL B N 1
ATOM 3892 C CA . VAL B 1 151 ? -15.82 0.964 3.156 1 98.75 151 VAL B CA 1
ATOM 3893 C C . VAL B 1 151 ? -15.156 -0.357 3.543 1 98.75 151 VAL B C 1
ATOM 3895 O O . VAL B 1 151 ? -15.258 -0.795 4.691 1 98.75 151 VAL B O 1
ATOM 3898 N N . LEU B 1 152 ? -14.516 -0.991 2.562 1 98.69 152 LEU B N 1
ATOM 3899 C CA . LEU B 1 152 ? -13.852 -2.271 2.785 1 98.69 152 LEU B CA 1
ATOM 3900 C C . LEU B 1 152 ? -12.367 -2.068 3.098 1 98.69 152 LEU B C 1
ATOM 3902 O O . LEU B 1 152 ? -11.797 -2.799 3.912 1 98.69 152 LEU B O 1
ATOM 3906 N N . SER B 1 153 ? -11.789 -1.127 2.424 1 98.81 153 SER B N 1
ATOM 3907 C CA . SER B 1 153 ? -10.375 -0.841 2.637 1 98.81 153 SER B CA 1
ATOM 3908 C C . SER B 1 153 ? -10.016 0.562 2.158 1 98.81 153 SER B C 1
ATOM 3910 O O . SER B 1 153 ? -10.758 1.17 1.387 1 98.81 153 SER B O 1
ATOM 3912 N N . ALA B 1 154 ? -8.945 1.076 2.648 1 98.88 154 ALA B N 1
ATOM 3913 C CA . ALA B 1 154 ? -8.359 2.336 2.203 1 98.88 154 ALA B CA 1
ATOM 3914 C C . ALA B 1 154 ? -6.836 2.262 2.211 1 98.88 154 ALA B C 1
ATOM 3916 O O . ALA B 1 154 ? -6.238 1.701 3.135 1 98.88 154 ALA B O 1
ATOM 3917 N N . LYS B 1 155 ? -6.219 2.797 1.17 1 98.44 155 LYS B N 1
ATOM 3918 C CA . LYS B 1 155 ? -4.766 2.777 1.01 1 98.44 155 LYS B CA 1
ATOM 3919 C C . LYS B 1 155 ? -4.219 4.188 0.805 1 98.44 155 LYS B C 1
ATOM 3921 O O . LYS B 1 155 ? -4.727 4.941 -0.027 1 98.44 155 LYS B O 1
ATOM 3926 N N . LEU B 1 156 ? -3.223 4.52 1.549 1 98.81 156 LEU B N 1
ATOM 3927 C CA . LEU B 1 156 ? -2.5 5.777 1.398 1 98.81 156 LEU B CA 1
ATOM 3928 C C . LEU B 1 156 ? -1.064 5.531 0.946 1 98.81 156 LEU B C 1
ATOM 3930 O O . LEU B 1 156 ? -0.301 4.848 1.634 1 98.81 156 LEU B O 1
ATOM 3934 N N . ASN B 1 157 ? -0.705 6.031 -0.222 1 98.5 157 ASN B N 1
ATOM 3935 C CA . ASN B 1 157 ? 0.655 5.977 -0.749 1 98.5 157 ASN B CA 1
ATOM 3936 C C . ASN B 1 157 ? 1.223 7.371 -0.98 1 98.5 157 ASN B C 1
ATOM 3938 O O . ASN B 1 157 ? 0.589 8.203 -1.632 1 98.5 157 ASN B O 1
ATOM 3942 N N . LEU B 1 158 ? 2.334 7.59 -0.416 1 98.62 158 LEU B N 1
ATOM 3943 C CA . LEU B 1 158 ? 3.033 8.852 -0.644 1 98.62 158 LEU B CA 1
ATOM 3944 C C . LEU B 1 158 ? 4.512 8.609 -0.928 1 98.62 158 LEU B C 1
ATOM 3946 O O . LEU B 1 158 ? 5.207 7.984 -0.125 1 98.62 158 LEU B O 1
ATOM 3950 N N . SER B 1 159 ? 5 9.062 -2.053 1 98 159 SER B N 1
ATOM 3951 C CA . SER B 1 159 ? 6.402 8.961 -2.438 1 98 159 SER B CA 1
ATOM 3952 C C . SER B 1 159 ? 6.961 10.312 -2.863 1 98 159 SER B C 1
ATOM 3954 O O . SER B 1 159 ? 6.422 10.961 -3.764 1 98 159 SER B O 1
ATOM 3956 N N . ILE B 1 160 ? 8.008 10.719 -2.234 1 96.12 160 ILE B N 1
ATOM 3957 C CA . ILE B 1 160 ? 8.609 12.008 -2.58 1 96.12 160 ILE B CA 1
ATOM 3958 C C . ILE B 1 160 ? 10.117 11.844 -2.744 1 96.12 160 ILE B C 1
ATOM 3960 O O . ILE B 1 160 ? 10.711 10.922 -2.193 1 96.12 160 ILE B O 1
ATOM 3964 N N . GLU B 1 161 ? 10.695 12.742 -3.469 1 94.12 161 GLU B N 1
ATOM 3965 C CA . GLU B 1 161 ? 12.133 12.695 -3.711 1 94.12 161 GLU B CA 1
ATOM 3966 C C . GLU B 1 161 ? 12.914 13.172 -2.488 1 94.12 161 GLU B C 1
ATOM 3968 O O . GLU B 1 161 ? 14.016 12.695 -2.229 1 94.12 161 GLU B O 1
ATOM 3973 N N . GLY B 1 162 ? 12.344 14.078 -1.776 1 95.31 162 GLY B N 1
ATOM 3974 C CA . GLY B 1 162 ? 13 14.617 -0.596 1 95.31 162 GLY B CA 1
ATOM 3975 C C . GLY B 1 162 ? 13 13.656 0.576 1 95.31 162 GLY B C 1
ATOM 3976 O O . GLY B 1 162 ? 12.492 12.539 0.471 1 95.31 162 GLY B O 1
ATOM 3977 N N . MET B 1 163 ? 13.758 14.078 1.631 1 96.75 163 MET B N 1
ATOM 3978 C CA . MET B 1 163 ? 13.82 13.391 2.918 1 96.75 163 MET B CA 1
ATOM 3979 C C . MET B 1 163 ? 14.414 11.992 2.764 1 96.75 163 MET B C 1
ATOM 3981 O O . MET B 1 163 ? 13.969 11.047 3.414 1 96.75 163 MET B O 1
ATOM 3985 N N . GLY B 1 164 ? 15.266 11.875 1.829 1 96.75 164 GLY B N 1
ATOM 3986 C CA . GLY B 1 164 ? 16.109 10.703 1.641 1 96.75 164 GLY B CA 1
ATOM 3987 C C . GLY B 1 164 ? 17.562 10.953 1.997 1 96.75 164 GLY B C 1
ATOM 3988 O O . GLY B 1 164 ? 17.875 11.273 3.145 1 96.75 164 GLY B O 1
ATOM 3989 N N . GLY B 1 165 ? 18.422 10.961 0.963 1 96.62 165 GLY B N 1
ATOM 3990 C CA . GLY B 1 165 ? 19.844 11.031 1.211 1 96.62 165 GLY B CA 1
ATOM 3991 C C . GLY B 1 165 ? 20.438 12.391 0.896 1 96.62 165 GLY B C 1
ATOM 3992 O O . GLY B 1 165 ? 21.656 12.57 0.942 1 96.62 165 GLY B O 1
ATOM 3993 N N . GLU B 1 166 ? 19.562 13.344 0.598 1 96.5 166 GLU B N 1
ATOM 3994 C CA . GLU B 1 166 ? 20.047 14.688 0.291 1 96.5 166 GLU B CA 1
ATOM 3995 C C . GLU B 1 166 ? 19.141 15.75 0.902 1 96.5 166 GLU B C 1
ATOM 3997 O O . GLU B 1 166 ? 17.938 15.523 1.094 1 96.5 166 GLU B O 1
ATOM 4002 N N . SER B 1 167 ? 19.781 16.844 1.266 1 96.94 167 SER B N 1
ATOM 4003 C CA . SER B 1 167 ? 19.031 17.984 1.795 1 96.94 167 SER B CA 1
ATOM 4004 C C . SER B 1 167 ? 19.828 19.281 1.653 1 96.94 167 SER B C 1
ATOM 4006 O O . SER B 1 167 ? 21.047 19.25 1.473 1 96.94 167 SER B O 1
ATOM 4008 N N . ASP B 1 168 ? 19.156 20.422 1.594 1 95.38 168 ASP B N 1
ATOM 4009 C CA . ASP B 1 168 ? 19.859 21.688 1.799 1 95.38 168 ASP B CA 1
ATOM 4010 C C . ASP B 1 168 ? 20.047 21.969 3.287 1 95.38 168 ASP B C 1
ATOM 4012 O O . ASP B 1 168 ? 19.5 21.266 4.137 1 95.38 168 ASP B O 1
ATOM 4016 N N . LYS B 1 169 ? 20.812 22.906 3.598 1 93.75 169 LYS B N 1
ATOM 4017 C CA . LYS B 1 169 ? 21.156 23.203 4.98 1 93.75 169 LYS B CA 1
ATOM 4018 C C . LYS B 1 169 ? 19.938 23.641 5.781 1 93.75 169 LYS B C 1
ATOM 4020 O O . LYS B 1 169 ? 19.766 23.234 6.934 1 93.75 169 LYS B O 1
ATOM 4025 N N . ALA B 1 170 ? 19.062 24.422 5.254 1 91.25 170 ALA B N 1
ATOM 4026 C CA . ALA B 1 170 ? 17.906 24.969 5.934 1 91.25 170 ALA B CA 1
ATOM 4027 C C . ALA B 1 170 ? 16.969 23.875 6.414 1 91.25 170 ALA B C 1
ATOM 4029 O O . ALA B 1 170 ? 16.281 24.031 7.422 1 91.25 170 ALA B O 1
ATOM 4030 N N . ASN B 1 171 ? 16.984 22.703 5.754 1 94.5 171 ASN B N 1
ATOM 4031 C CA . ASN B 1 171 ? 16.062 21.609 6.062 1 94.5 171 ASN B CA 1
ATOM 4032 C C . ASN B 1 171 ? 16.797 20.438 6.711 1 94.5 171 ASN B C 1
ATOM 4034 O O . ASN B 1 171 ? 16.219 19.375 6.891 1 94.5 171 ASN B O 1
ATOM 4038 N N . SER B 1 172 ? 18.016 20.656 7.086 1 95.19 172 SER B N 1
ATOM 4039 C CA . SER B 1 172 ? 18.844 19.578 7.617 1 95.19 172 SER B CA 1
ATOM 4040 C C . SER B 1 172 ? 18.297 19.078 8.953 1 95.19 172 SER B C 1
ATOM 4042 O O . SER B 1 172 ? 18.531 17.922 9.328 1 95.19 172 SER B O 1
ATOM 4044 N N . TYR B 1 173 ? 17.531 19.922 9.648 1 94.31 173 TYR B N 1
ATOM 4045 C CA . TYR B 1 173 ? 17 19.547 10.953 1 94.31 173 TYR B CA 1
ATOM 4046 C C . TYR B 1 173 ? 16.016 18.391 10.82 1 94.31 173 TYR B C 1
ATOM 4048 O O . TYR B 1 173 ? 15.766 17.672 11.797 1 94.31 173 TYR B O 1
ATOM 4056 N N . LEU B 1 174 ? 15.5 18.125 9.664 1 97.38 174 LEU B N 1
ATOM 4057 C CA . LEU B 1 174 ? 14.484 17.125 9.398 1 97.38 174 LEU B CA 1
ATOM 4058 C C . LEU B 1 174 ? 15.055 15.719 9.562 1 97.38 174 LEU B C 1
ATOM 4060 O O . LEU B 1 174 ? 14.312 14.734 9.586 1 97.38 174 LEU B O 1
ATOM 4064 N N . PHE B 1 175 ? 16.375 15.625 9.664 1 98 175 PHE B N 1
ATOM 4065 C CA . PHE B 1 175 ? 17.016 14.32 9.633 1 98 175 PHE B CA 1
ATOM 4066 C C . PHE B 1 175 ? 17.547 13.945 11.008 1 98 175 PHE B C 1
ATOM 4068 O O . PHE B 1 175 ? 18.188 12.906 11.172 1 98 175 PHE B O 1
ATOM 4075 N N . ASP B 1 176 ? 17.312 14.797 11.992 1 97.31 176 ASP B N 1
ATOM 4076 C CA . ASP B 1 176 ? 17.625 14.547 13.391 1 97.31 176 ASP B CA 1
ATOM 4077 C C . ASP B 1 176 ? 16.359 14.227 14.195 1 97.31 176 ASP B C 1
ATOM 4079 O O . ASP B 1 176 ? 15.539 15.109 14.453 1 97.31 176 ASP B O 1
ATOM 4083 N N . ARG B 1 177 ? 16.25 13.039 14.688 1 96.81 177 ARG B N 1
ATOM 4084 C CA . ARG B 1 177 ? 15.047 12.547 15.352 1 96.81 177 ARG B CA 1
ATOM 4085 C C . ARG B 1 177 ? 14.727 13.375 16.594 1 96.81 177 ARG B C 1
ATOM 4087 O O . ARG B 1 177 ? 13.562 13.539 16.953 1 96.81 177 ARG B O 1
ATOM 4094 N N . GLU B 1 178 ? 15.703 13.922 17.219 1 96.31 178 GLU B N 1
ATOM 4095 C CA . GLU B 1 178 ? 15.523 14.648 18.469 1 96.31 178 GLU B CA 1
ATOM 4096 C C . GLU B 1 178 ? 14.805 15.977 18.234 1 96.31 178 GLU B C 1
ATOM 4098 O O . GLU B 1 178 ? 14.195 16.516 19.156 1 96.31 178 GLU B O 1
ATOM 4103 N N . VAL B 1 179 ? 14.828 16.453 17 1 96.81 179 VAL B N 1
ATOM 4104 C CA . VAL B 1 179 ? 14.203 17.734 16.672 1 96.81 179 VAL B CA 1
ATOM 4105 C C . VAL B 1 179 ? 12.688 17.578 16.688 1 96.81 179 VAL B C 1
ATOM 4107 O O . VAL B 1 179 ? 11.961 18.531 16.984 1 96.81 179 VAL B O 1
ATOM 4110 N N . GLY B 1 180 ? 12.211 16.406 16.297 1 97.69 180 GLY B N 1
ATOM 4111 C CA . GLY B 1 180 ? 10.781 16.141 16.344 1 97.69 180 GLY B CA 1
ATOM 4112 C C . GLY B 1 180 ? 10.094 16.359 15.016 1 97.69 180 GLY B C 1
ATOM 4113 O O . GLY B 1 180 ? 8.945 15.953 14.836 1 97.69 180 GLY B O 1
ATOM 4114 N N . GLY B 1 181 ? 10.781 17.047 14.117 1 97.75 181 GLY B N 1
ATOM 4115 C CA . GLY B 1 181 ? 10.273 17.203 12.766 1 97.75 181 GLY B CA 1
ATOM 4116 C C . GLY B 1 181 ? 10.984 16.312 11.758 1 97.75 181 GLY B C 1
ATOM 4117 O O . GLY B 1 181 ? 12.18 16.469 11.523 1 97.75 181 GLY B O 1
ATOM 4118 N N . ASN B 1 182 ? 10.32 15.398 11.203 1 98.25 182 ASN B N 1
ATOM 4119 C CA . ASN B 1 182 ? 10.875 14.422 10.266 1 98.25 182 ASN B CA 1
ATOM 4120 C C . ASN B 1 182 ? 9.789 13.82 9.383 1 98.25 182 ASN B C 1
ATOM 4122 O O . ASN B 1 182 ? 8.648 14.297 9.375 1 98.25 182 ASN B O 1
ATOM 4126 N N . LEU B 1 183 ? 10.094 12.836 8.562 1 98.5 183 LEU B N 1
ATOM 4127 C CA . LEU B 1 183 ? 9.141 12.227 7.645 1 98.5 183 LEU B CA 1
ATOM 4128 C C . LEU B 1 183 ? 7.949 11.641 8.406 1 98.5 183 LEU B C 1
ATOM 4130 O O . LEU B 1 183 ? 6.809 11.758 7.957 1 98.5 183 LEU B O 1
ATOM 4134 N N . LEU B 1 184 ? 8.172 11.016 9.5 1 98.75 184 LEU B N 1
ATOM 4135 C CA . LEU B 1 184 ? 7.098 10.414 10.289 1 98.75 184 LEU B CA 1
ATOM 4136 C C . LEU B 1 184 ? 6.195 11.484 10.891 1 98.75 184 LEU B C 1
ATOM 4138 O O . LEU B 1 184 ? 4.98 11.461 10.688 1 98.75 184 LEU B O 1
ATOM 4142 N N . THR B 1 185 ? 6.805 12.445 11.531 1 98.75 185 THR B N 1
ATOM 4143 C CA . THR B 1 185 ? 6 13.344 12.352 1 98.75 185 THR B CA 1
ATOM 4144 C C . THR B 1 185 ? 5.355 14.422 11.484 1 98.75 185 THR B C 1
ATOM 4146 O O . THR B 1 185 ? 4.203 14.797 11.703 1 98.75 185 THR B O 1
ATOM 4149 N N . ILE B 1 186 ? 6.043 14.945 10.516 1 98.44 186 ILE B N 1
ATOM 4150 C CA . ILE B 1 186 ? 5.484 16.031 9.727 1 98.44 186 ILE B CA 1
ATOM 4151 C C . ILE B 1 186 ? 4.672 15.469 8.562 1 98.44 186 ILE B C 1
ATOM 4153 O O . ILE B 1 186 ? 3.443 15.578 8.547 1 98.44 186 ILE B O 1
ATOM 4157 N N . VAL B 1 187 ? 5.359 14.727 7.66 1 98.31 187 VAL B N 1
ATOM 4158 C CA . VAL B 1 187 ? 4.719 14.312 6.418 1 98.31 187 VAL B CA 1
ATOM 4159 C C . VAL B 1 187 ? 3.666 13.25 6.711 1 98.31 187 VAL B C 1
ATOM 4161 O O . VAL B 1 187 ? 2.498 13.406 6.348 1 98.31 187 VAL B O 1
ATOM 4164 N N . THR B 1 188 ? 4.078 12.219 7.395 1 98.81 188 THR B N 1
ATOM 4165 C CA . THR B 1 188 ? 3.137 11.156 7.734 1 98.81 188 THR B CA 1
ATOM 4166 C C . THR B 1 188 ? 2.053 11.672 8.672 1 98.81 188 THR B C 1
ATOM 4168 O O . THR B 1 188 ? 0.883 11.305 8.547 1 98.81 188 THR B O 1
ATOM 4171 N N . GLY B 1 189 ? 2.434 12.5 9.594 1 98.88 189 GLY B N 1
ATOM 4172 C CA . GLY B 1 189 ? 1.466 13.086 10.508 1 98.88 189 GLY B CA 1
ATOM 4173 C C . GLY B 1 189 ? 0.324 13.789 9.797 1 98.88 189 GLY B C 1
ATOM 4174 O O . GLY B 1 189 ? -0.846 13.508 10.062 1 98.88 189 GLY B O 1
ATOM 4175 N N . HIS B 1 190 ? 0.635 14.719 8.859 1 98.75 190 HIS B N 1
ATOM 4176 C CA . HIS B 1 190 ? -0.399 15.414 8.102 1 98.75 190 HIS B CA 1
ATOM 4177 C C . HIS B 1 190 ? -1.286 14.43 7.348 1 98.75 190 HIS B C 1
ATOM 4179 O O . HIS B 1 190 ? -2.508 14.594 7.316 1 98.75 190 HIS B O 1
ATOM 4185 N N . ASN B 1 191 ? -0.706 13.445 6.789 1 98.81 191 ASN B N 1
ATOM 4186 C CA . ASN B 1 191 ? -1.448 12.516 5.945 1 98.81 191 ASN B CA 1
ATOM 4187 C C . ASN B 1 191 ? -2.311 11.57 6.773 1 98.81 191 ASN B C 1
ATOM 4189 O O . ASN B 1 191 ? -3.457 11.289 6.418 1 98.81 191 ASN B O 1
ATOM 4193 N N . LEU B 1 192 ? -1.771 11.062 7.883 1 98.88 192 LEU B N 1
ATOM 4194 C CA . LEU B 1 192 ? -2.557 10.188 8.742 1 98.88 192 LEU B CA 1
ATOM 4195 C C . LEU B 1 192 ? -3.717 10.945 9.383 1 98.88 192 LEU B C 1
ATOM 4197 O O . LEU B 1 192 ? -4.801 10.391 9.57 1 98.88 192 LEU B O 1
ATOM 4201 N N . ASP B 1 193 ? -3.479 12.172 9.734 1 98.88 193 ASP B N 1
ATOM 4202 C CA . ASP B 1 193 ? -4.551 12.992 10.289 1 98.88 193 ASP B CA 1
ATOM 4203 C C . ASP B 1 193 ? -5.715 13.109 9.305 1 98.88 193 ASP B C 1
ATOM 4205 O O . ASP B 1 193 ? -6.863 12.836 9.664 1 98.88 193 ASP B O 1
ATOM 4209 N N . ALA B 1 194 ? -5.402 13.547 8.07 1 98.75 194 ALA B N 1
ATOM 4210 C CA . ALA B 1 194 ? -6.441 13.672 7.055 1 98.75 194 ALA B CA 1
ATOM 4211 C C . ALA B 1 194 ? -7.102 12.32 6.777 1 98.75 194 ALA B C 1
ATOM 4213 O O . ALA B 1 194 ? -8.312 12.25 6.586 1 98.75 194 ALA B O 1
ATOM 4214 N N . PHE B 1 195 ? -6.301 11.281 6.766 1 98.88 195 PHE B N 1
ATOM 4215 C CA . PHE B 1 195 ? -6.762 9.922 6.504 1 98.88 195 PHE B CA 1
ATOM 4216 C C . PHE B 1 195 ? -7.789 9.492 7.547 1 98.88 195 PHE B C 1
ATOM 4218 O O . PHE B 1 195 ? -8.898 9.07 7.199 1 98.88 195 PHE B O 1
ATOM 4225 N N . THR B 1 196 ? -7.473 9.641 8.82 1 98.88 196 THR B N 1
ATOM 4226 C CA . THR B 1 196 ? -8.391 9.227 9.875 1 98.88 196 THR B CA 1
ATOM 4227 C C . THR B 1 196 ? -9.562 10.195 10 1 98.88 196 THR B C 1
ATOM 4229 O O . THR B 1 196 ? -10.656 9.797 10.391 1 98.88 196 THR B O 1
ATOM 4232 N N . TYR B 1 197 ? -9.312 11.469 9.633 1 98.81 197 TYR B N 1
ATOM 4233 C CA . TYR B 1 197 ? -10.398 12.453 9.594 1 98.81 197 TYR B CA 1
ATOM 4234 C C . TYR B 1 197 ? -11.484 12.031 8.617 1 98.81 197 TYR B C 1
ATOM 4236 O O . TYR B 1 197 ? -12.672 12.172 8.898 1 98.81 197 TYR B O 1
ATOM 4244 N N . MET B 1 198 ? -11.078 11.508 7.504 1 98.81 198 MET B N 1
ATOM 4245 C CA . MET B 1 198 ? -12.031 11.094 6.469 1 98.81 198 MET B CA 1
ATOM 4246 C C . MET B 1 198 ? -12.641 9.734 6.797 1 98.81 198 MET B C 1
ATOM 4248 O O . MET B 1 198 ? -13.828 9.516 6.566 1 98.81 198 MET B O 1
ATOM 4252 N N . LEU B 1 199 ? -11.836 8.805 7.441 1 98.81 199 LEU B N 1
ATOM 4253 C CA . LEU B 1 199 ? -12.195 7.395 7.359 1 98.81 199 LEU B CA 1
ATOM 4254 C C . LEU B 1 199 ? -12.453 6.816 8.75 1 98.81 199 LEU B C 1
ATOM 4256 O O . LEU B 1 199 ? -13.008 5.723 8.883 1 98.81 199 LEU B O 1
ATOM 4260 N N . GLY B 1 200 ? -12.062 7.543 9.789 1 98.69 200 GLY B N 1
ATOM 4261 C CA . GLY B 1 200 ? -12.172 7.043 11.148 1 98.69 200 GLY B CA 1
ATOM 4262 C C . GLY B 1 200 ? -10.844 6.574 11.719 1 98.69 200 GLY B C 1
ATOM 4263 O O . GLY B 1 200 ? -9.875 6.398 10.984 1 98.69 200 GLY B O 1
ATOM 4264 N N . GLU B 1 201 ? -10.82 6.305 12.984 1 98.69 201 GLU B N 1
ATOM 4265 C CA . GLU B 1 201 ? -9.594 6.016 13.719 1 98.69 201 GLU B CA 1
ATOM 4266 C C . GLU B 1 201 ? -9.164 4.562 13.539 1 98.69 201 GLU B C 1
ATOM 4268 O O . GLU B 1 201 ? -9.992 3.703 13.219 1 98.69 201 GLU B O 1
ATOM 4273 N N . PHE B 1 202 ? -7.914 4.312 13.766 1 98.88 202 PHE B N 1
ATOM 4274 C CA . PHE B 1 202 ? -7.406 2.947 13.812 1 98.88 202 PHE B CA 1
ATOM 4275 C C . PHE B 1 202 ? -7.918 2.219 15.047 1 98.88 202 PHE B C 1
ATOM 4277 O O . PHE B 1 202 ? -7.953 2.787 16.141 1 98.88 202 PHE B O 1
ATOM 4284 N N . LYS B 1 203 ? -8.359 1.02 14.891 1 98.81 203 LYS B N 1
ATOM 4285 C CA . LYS B 1 203 ? -8.609 0.103 16 1 98.81 203 LYS B CA 1
ATOM 4286 C C . LYS B 1 203 ? -7.328 -0.614 16.406 1 98.81 203 LYS B C 1
ATOM 4288 O O . LYS B 1 203 ? -7.109 -0.867 17.594 1 98.81 203 LYS B O 1
ATOM 4293 N N . GLU B 1 204 ? -6.52 -0.898 15.445 1 98.88 204 GLU B N 1
ATOM 4294 C CA . GLU B 1 204 ? -5.242 -1.577 15.617 1 98.88 204 GLU B CA 1
ATOM 4295 C C . GLU B 1 204 ? -4.312 -1.313 14.438 1 98.88 204 GLU B C 1
ATOM 4297 O O . GLU B 1 204 ? -4.773 -1.021 13.328 1 98.88 204 GLU B O 1
ATOM 4302 N N . LEU B 1 205 ? -2.967 -1.429 14.664 1 98.81 205 LEU B N 1
ATOM 4303 C CA . LEU B 1 205 ? -2.021 -1.253 13.562 1 98.81 205 LEU B CA 1
ATOM 4304 C C . LEU B 1 205 ? -0.729 -2.016 13.836 1 98.81 205 LEU B C 1
ATOM 4306 O O . LEU B 1 205 ? -0.417 -2.332 14.984 1 98.81 205 LEU B O 1
ATOM 4310 N N . SER B 1 206 ? -0.071 -2.438 12.812 1 98.75 206 SER B N 1
ATOM 4311 C CA . SER B 1 206 ? 1.302 -2.934 12.773 1 98.75 206 SER B CA 1
ATOM 4312 C C . SER B 1 206 ? 2.154 -2.117 11.805 1 98.75 206 SER B C 1
ATOM 4314 O O . SER B 1 206 ? 1.702 -1.769 10.711 1 98.75 206 SER B O 1
ATOM 4316 N N . ALA B 1 207 ? 3.342 -1.779 12.297 1 98.81 207 ALA B N 1
ATOM 4317 C CA . ALA B 1 207 ? 4.156 -0.887 11.477 1 98.81 207 ALA B CA 1
ATOM 4318 C C . ALA B 1 207 ? 5.555 -1.458 11.266 1 98.81 207 ALA B C 1
ATOM 4320 O O . ALA B 1 207 ? 6.039 -2.244 12.086 1 98.81 207 ALA B O 1
ATOM 4321 N N . VAL B 1 208 ? 6.129 -1.139 10.156 1 98.56 208 VAL B N 1
ATOM 4322 C CA . VAL B 1 208 ? 7.535 -1.327 9.828 1 98.56 208 VAL B CA 1
ATOM 4323 C C . VAL B 1 208 ? 8.141 -0.004 9.359 1 98.56 208 VAL B C 1
ATOM 4325 O O . VAL B 1 208 ? 7.547 0.706 8.547 1 98.56 208 VAL B O 1
ATOM 4328 N N . THR B 1 209 ? 9.234 0.368 9.93 1 98.44 209 THR B N 1
ATOM 4329 C CA . THR B 1 209 ? 9.977 1.528 9.453 1 98.44 209 THR B CA 1
ATOM 4330 C C . THR B 1 209 ? 11.398 1.136 9.055 1 98.44 209 THR B C 1
ATOM 4332 O O . THR B 1 209 ? 11.891 0.084 9.469 1 98.44 209 THR B O 1
ATOM 4335 N N . ALA B 1 210 ? 11.992 1.91 8.195 1 98.5 210 ALA B N 1
ATOM 4336 C CA . ALA B 1 210 ? 13.375 1.638 7.789 1 98.5 210 ALA B CA 1
ATOM 4337 C C . ALA B 1 210 ? 14.102 2.928 7.438 1 98.5 210 ALA B C 1
ATOM 4339 O O . ALA B 1 210 ? 13.484 3.908 7.016 1 98.5 210 ALA B O 1
ATOM 4340 N N . GLN B 1 211 ? 15.328 2.941 7.699 1 98.19 211 GLN B N 1
ATOM 4341 C CA . GLN B 1 211 ? 16.266 3.984 7.293 1 98.19 211 GLN B CA 1
ATOM 4342 C C . GLN B 1 211 ? 17.156 3.512 6.141 1 98.19 211 GLN B C 1
ATOM 4344 O O . GLN B 1 211 ? 18.219 2.926 6.367 1 98.19 211 GLN B O 1
ATOM 4349 N N . GLN B 1 212 ? 16.75 3.869 4.918 1 98.19 212 GLN B N 1
ATOM 4350 C CA . GLN B 1 212 ? 17.469 3.383 3.74 1 98.19 212 GLN B CA 1
ATOM 4351 C C . GLN B 1 212 ? 18.719 4.207 3.479 1 98.19 212 GLN B C 1
ATOM 4353 O O . GLN B 1 212 ? 19.625 3.754 2.779 1 98.19 212 GLN B O 1
ATOM 4358 N N . PHE B 1 213 ? 18.703 5.422 3.951 1 97.94 213 PHE B N 1
ATOM 4359 C CA . PHE B 1 213 ? 19.859 6.316 3.865 1 97.94 213 PHE B CA 1
ATOM 4360 C C . PHE B 1 213 ? 20.438 6.594 5.25 1 97.94 213 PHE B C 1
ATOM 4362 O O . PHE B 1 213 ? 19.781 7.23 6.078 1 97.94 213 PHE B O 1
ATOM 4369 N N . ALA B 1 214 ? 21.641 6.207 5.504 1 96.81 214 ALA B N 1
ATOM 4370 C CA . ALA B 1 214 ? 22.25 6.387 6.812 1 96.81 214 ALA B CA 1
ATOM 4371 C C . ALA B 1 214 ? 22.844 7.789 6.957 1 96.81 214 ALA B C 1
ATOM 4373 O O . ALA B 1 214 ? 23.062 8.266 8.07 1 96.81 214 ALA B O 1
ATOM 4374 N N . GLU B 1 215 ? 23.109 8.383 5.797 1 97.75 215 GLU B N 1
ATOM 4375 C CA . GLU B 1 215 ? 23.688 9.727 5.762 1 97.75 215 GLU B CA 1
ATOM 4376 C C . GLU B 1 215 ? 22.922 10.625 4.789 1 97.75 215 GLU B C 1
ATOM 4378 O O . GLU B 1 215 ? 22.266 10.133 3.875 1 97.75 215 GLU B O 1
ATOM 4383 N N . VAL B 1 216 ? 23.047 11.883 5.027 1 97.94 216 VAL B N 1
ATOM 4384 C CA . VAL B 1 216 ? 22.453 12.906 4.172 1 97.94 216 VAL B CA 1
ATOM 4385 C C . VAL B 1 216 ? 23.547 13.852 3.664 1 97.94 216 VAL B C 1
ATOM 4387 O O . VAL B 1 216 ? 24.359 14.344 4.445 1 97.94 216 VAL B O 1
ATOM 4390 N N . ARG B 1 217 ? 23.625 13.984 2.416 1 97.56 217 ARG B N 1
ATOM 4391 C CA . ARG B 1 217 ? 24.516 14.977 1.821 1 97.56 217 ARG B CA 1
ATOM 4392 C C . ARG B 1 217 ? 23.859 16.359 1.804 1 97.56 217 ARG B C 1
ATOM 4394 O O . ARG B 1 217 ? 22.781 16.531 1.251 1 97.56 217 ARG B O 1
ATOM 4401 N N . ILE B 1 218 ? 24.484 17.281 2.402 1 97.38 218 ILE B N 1
ATOM 4402 C CA . ILE B 1 218 ? 24.016 18.672 2.375 1 97.38 218 ILE B CA 1
ATOM 4403 C C . ILE B 1 218 ? 24.469 19.344 1.079 1 97.38 218 ILE B C 1
ATOM 4405 O O . ILE B 1 218 ? 25.656 19.641 0.91 1 97.38 218 ILE B O 1
ATOM 4409 N N . THR B 1 219 ? 23.547 19.609 0.231 1 95.5 219 THR B N 1
ATOM 4410 C CA . THR B 1 219 ? 23.844 19.969 -1.148 1 95.5 219 THR B CA 1
ATOM 4411 C C . THR B 1 219 ? 24.516 21.344 -1.209 1 95.5 219 THR B C 1
ATOM 4413 O O . THR B 1 219 ? 25.312 21.609 -2.115 1 95.5 219 THR B O 1
ATOM 4416 N N . ASP B 1 220 ? 24.234 22.141 -0.185 1 95.06 220 ASP B N 1
ATOM 4417 C CA . ASP B 1 220 ? 24.797 23.5 -0.13 1 95.06 220 ASP B CA 1
ATOM 4418 C C . ASP B 1 220 ? 26.297 23.453 0.124 1 95.06 220 ASP B C 1
ATOM 4420 O O . ASP B 1 220 ? 27.047 24.297 -0.381 1 95.06 220 ASP B O 1
ATOM 4424 N N . THR B 1 221 ? 26.766 22.594 0.889 1 95 221 THR B N 1
ATOM 4425 C CA . THR B 1 221 ? 28.141 22.562 1.371 1 95 221 THR B CA 1
ATOM 4426 C C . THR B 1 221 ? 28.844 21.281 0.963 1 95 221 THR B C 1
ATOM 4428 O O . THR B 1 221 ? 30.062 21.156 1.089 1 95 221 THR B O 1
ATOM 4431 N N . ASN B 1 222 ? 28.141 20.25 0.525 1 95 222 ASN B N 1
ATOM 4432 C CA . ASN B 1 222 ? 28.625 18.922 0.166 1 95 222 ASN B CA 1
ATOM 4433 C C . ASN B 1 222 ? 29.078 18.141 1.395 1 95 222 ASN B C 1
ATOM 4435 O O . ASN B 1 222 ? 29.75 17.125 1.271 1 95 222 ASN B O 1
ATOM 4439 N N . GLU B 1 223 ? 28.734 18.672 2.525 1 96.06 223 GLU B N 1
ATOM 4440 C CA . GLU B 1 223 ? 29 17.953 3.766 1 96.06 223 GLU B CA 1
ATOM 4441 C C . GLU B 1 223 ? 27.984 16.828 3.979 1 96.06 223 GLU B C 1
ATOM 4443 O O . GLU B 1 223 ? 26.906 16.828 3.377 1 96.06 223 GLU B O 1
ATOM 4448 N N . ARG B 1 224 ? 28.469 15.875 4.762 1 96.94 224 ARG B N 1
ATOM 4449 C CA . ARG B 1 224 ? 27.594 14.758 5.094 1 96.94 224 ARG B CA 1
ATOM 4450 C C . ARG B 1 224 ? 27.234 14.766 6.578 1 96.94 224 ARG B C 1
ATOM 4452 O O . ARG B 1 224 ? 28.078 15.094 7.422 1 96.94 224 ARG B O 1
ATOM 4459 N N . MET B 1 225 ? 26.047 14.5 6.84 1 96.25 225 MET B N 1
ATOM 4460 C CA . MET B 1 225 ? 25.625 14.359 8.227 1 96.25 225 MET B CA 1
ATOM 4461 C C . MET B 1 225 ? 24.938 13.016 8.453 1 96.25 225 MET B C 1
ATOM 4463 O O . MET B 1 225 ? 24.359 12.445 7.527 1 96.25 225 MET B O 1
ATOM 4467 N N . THR B 1 226 ? 25.094 12.516 9.648 1 97.62 226 THR B N 1
ATOM 4468 C CA . THR B 1 226 ? 24.422 11.281 10.023 1 97.62 226 THR B CA 1
ATOM 4469 C C . THR B 1 226 ? 22.922 11.492 10.117 1 97.62 226 THR B C 1
ATOM 4471 O O . THR B 1 226 ? 22.453 12.492 10.68 1 97.62 226 THR B O 1
ATOM 4474 N N . LYS B 1 227 ? 22.172 10.664 9.508 1 98 227 LYS B N 1
ATOM 4475 C CA . LYS B 1 227 ? 20.703 10.672 9.586 1 98 227 LYS B CA 1
ATOM 4476 C C . LYS B 1 227 ? 20.203 9.727 10.672 1 98 227 LYS B C 1
ATOM 4478 O O . LYS B 1 227 ? 20.641 8.578 10.758 1 98 227 LYS B O 1
ATOM 4483 N N . THR B 1 228 ? 19.234 10.164 11.492 1 98.12 228 THR B N 1
ATOM 4484 C CA . THR B 1 228 ? 18.719 9.32 12.562 1 98.12 228 THR B CA 1
ATOM 4485 C C . THR B 1 228 ? 17.219 9.062 12.391 1 98.12 228 THR B C 1
ATOM 4487 O O . THR B 1 228 ? 16.578 8.477 13.258 1 98.12 228 THR B O 1
ATOM 4490 N N . THR B 1 229 ? 16.656 9.492 11.281 1 98.06 229 THR B N 1
ATOM 4491 C CA . THR B 1 229 ? 15.227 9.352 11.016 1 98.06 229 THR B CA 1
ATOM 4492 C C . THR B 1 229 ? 14.977 8.312 9.938 1 98.06 229 THR B C 1
ATOM 4494 O O . THR B 1 229 ? 15.828 8.07 9.086 1 98.06 229 THR B O 1
ATOM 4497 N N . ASP B 1 230 ? 13.867 7.719 10.016 1 98.44 230 ASP B N 1
ATOM 4498 C CA . ASP B 1 230 ? 13.469 6.742 9.008 1 98.44 230 ASP B CA 1
ATOM 4499 C C . ASP B 1 230 ? 12.977 7.434 7.734 1 98.44 230 ASP B C 1
ATOM 4501 O O . ASP B 1 230 ? 12.492 8.57 7.789 1 98.44 230 ASP B O 1
ATOM 4505 N N . ASP B 1 231 ? 13.188 6.758 6.59 1 98.69 231 ASP B N 1
ATOM 4506 C CA . ASP B 1 231 ? 12.703 7.305 5.328 1 98.69 231 ASP B CA 1
ATOM 4507 C C . ASP B 1 231 ? 11.742 6.34 4.645 1 98.69 231 ASP B C 1
ATOM 4509 O O . ASP B 1 231 ? 11.406 6.516 3.471 1 98.69 231 ASP B O 1
ATOM 4513 N N . GLN B 1 232 ? 11.359 5.273 5.352 1 98.69 232 GLN B N 1
ATOM 4514 C CA . GLN B 1 232 ? 10.273 4.355 5.035 1 98.69 232 GLN B CA 1
ATOM 4515 C C . GLN B 1 232 ? 9.312 4.207 6.215 1 98.69 232 GLN B C 1
ATOM 4517 O O . GLN B 1 232 ? 9.727 3.846 7.316 1 98.69 232 GLN B O 1
ATOM 4522 N N . ILE B 1 233 ? 8.062 4.48 5.992 1 98.88 233 ILE B N 1
ATOM 4523 C CA . ILE B 1 233 ? 7.035 4.285 7.008 1 98.88 233 ILE B CA 1
ATOM 4524 C C . ILE B 1 233 ? 5.906 3.43 6.438 1 98.88 233 ILE B C 1
ATOM 4526 O O . ILE B 1 233 ? 5.18 3.861 5.539 1 98.88 233 ILE B O 1
ATOM 4530 N N . LEU B 1 234 ? 5.746 2.215 6.906 1 98.94 234 LEU B N 1
ATOM 4531 C CA . LEU B 1 234 ? 4.703 1.292 6.473 1 98.94 234 LEU B CA 1
ATOM 4532 C C . LEU B 1 234 ? 3.764 0.955 7.629 1 98.94 234 LEU B C 1
ATOM 4534 O O . LEU B 1 234 ? 4.219 0.593 8.719 1 98.94 234 LEU B O 1
ATOM 4538 N N . ILE B 1 235 ? 2.471 1.077 7.371 1 98.94 235 ILE B N 1
ATOM 4539 C CA . ILE B 1 235 ? 1.464 0.779 8.383 1 98.94 235 ILE B CA 1
ATOM 4540 C C . ILE B 1 235 ? 0.363 -0.088 7.777 1 98.94 235 ILE B C 1
ATOM 4542 O O . ILE B 1 235 ? -0.146 0.212 6.695 1 98.94 235 ILE B O 1
ATOM 4546 N N . ASN B 1 236 ? 0.008 -1.169 8.422 1 98.75 236 ASN B N 1
ATOM 4547 C CA . ASN B 1 236 ? -1.224 -1.92 8.203 1 98.75 236 ASN B CA 1
ATOM 4548 C C . ASN B 1 236 ? -2.107 -1.92 9.445 1 98.75 236 ASN B C 1
ATOM 4550 O O . ASN B 1 236 ? -1.604 -1.907 10.57 1 98.75 236 ASN B O 1
ATOM 4554 N N . GLY B 1 237 ? -3.389 -1.944 9.195 1 98.81 237 GLY B N 1
ATOM 4555 C CA . GLY B 1 237 ? -4.266 -2.053 10.352 1 98.81 237 GLY B CA 1
ATOM 4556 C C . GLY B 1 237 ? -5.734 -2.143 9.977 1 98.81 237 GLY B C 1
ATOM 4557 O O . GLY B 1 237 ? -6.074 -2.293 8.805 1 98.81 237 GLY B O 1
ATOM 4558 N N . LEU B 1 238 ? -6.543 -2.205 11.023 1 98.88 238 LEU B N 1
ATOM 4559 C CA . LEU B 1 238 ? -7.992 -2.08 10.891 1 98.88 238 LEU B CA 1
ATOM 4560 C C . LEU B 1 238 ? -8.484 -0.789 11.531 1 98.88 238 LEU B C 1
ATOM 4562 O O . LEU B 1 238 ? -8.008 -0.398 12.602 1 98.88 238 LEU B O 1
ATOM 4566 N N . LEU B 1 239 ? -9.359 -0.121 10.797 1 98.88 239 LEU B N 1
ATOM 4567 C CA . LEU B 1 239 ? -10.039 1.032 11.383 1 98.88 239 LEU B CA 1
ATOM 4568 C C . LEU B 1 239 ? -11.156 0.59 12.32 1 98.88 239 LEU B C 1
ATOM 4570 O O . LEU B 1 239 ? -11.516 -0.588 12.352 1 98.88 239 LEU B O 1
ATOM 4574 N N . GLU B 1 240 ? -11.68 1.496 13.102 1 98.75 240 GLU B N 1
ATOM 4575 C CA . GLU B 1 240 ? -12.766 1.185 14.023 1 98.75 240 GLU B CA 1
ATOM 4576 C C . GLU B 1 240 ? -13.977 0.63 13.281 1 98.75 240 GLU B C 1
ATOM 4578 O O . GLU B 1 240 ? -14.703 -0.209 13.805 1 98.75 240 GLU B O 1
ATOM 4583 N N . SER B 1 241 ? -14.195 1.053 12.055 1 98.38 241 SER B N 1
ATOM 4584 C CA . SER B 1 241 ? -15.297 0.594 11.211 1 98.38 241 SER B CA 1
ATOM 4585 C C . SER B 1 241 ? -15.102 -0.858 10.789 1 98.38 241 SER B C 1
ATOM 4587 O O . SER B 1 241 ? -16.031 -1.495 10.289 1 98.38 241 SER B O 1
ATOM 4589 N N . GLY B 1 242 ? -13.891 -1.363 10.938 1 98.38 242 GLY B N 1
ATOM 4590 C CA . GLY B 1 242 ? -13.531 -2.684 10.445 1 98.38 242 GLY B CA 1
ATOM 4591 C C . GLY B 1 242 ? -12.812 -2.646 9.109 1 98.38 242 GLY B C 1
ATOM 4592 O O . GLY B 1 242 ? -12.273 -3.66 8.656 1 98.38 242 GLY B O 1
ATOM 4593 N N . ALA B 1 243 ? -12.781 -1.498 8.43 1 98.81 243 ALA B N 1
ATOM 4594 C CA . ALA B 1 243 ? -12.102 -1.365 7.141 1 98.81 243 ALA B CA 1
ATOM 4595 C C . ALA B 1 243 ? -10.602 -1.6 7.281 1 98.81 243 ALA B C 1
ATOM 4597 O O . ALA B 1 243 ? -9.992 -1.164 8.258 1 98.81 243 ALA B O 1
ATOM 4598 N N . ALA B 1 244 ? -10.039 -2.328 6.324 1 98.88 244 ALA B N 1
ATOM 4599 C CA . ALA B 1 244 ? -8.594 -2.512 6.293 1 98.88 244 ALA B CA 1
ATOM 4600 C C . ALA B 1 244 ? -7.887 -1.234 5.844 1 98.88 244 ALA B C 1
ATOM 4602 O O . ALA B 1 244 ? -8.352 -0.544 4.938 1 98.88 244 ALA B O 1
ATOM 4603 N N . ALA B 1 245 ? -6.812 -0.881 6.488 1 98.94 245 ALA B N 1
ATOM 4604 C CA . ALA B 1 245 ? -6.066 0.333 6.172 1 98.94 245 ALA B CA 1
ATOM 4605 C C . ALA B 1 245 ? -4.594 0.019 5.922 1 98.94 245 ALA B C 1
ATOM 4607 O O . ALA B 1 245 ? -3.975 -0.732 6.68 1 98.94 245 ALA B O 1
ATOM 4608 N N . GLN B 1 246 ? -4.062 0.56 4.891 1 98.81 246 GLN B N 1
ATOM 4609 C CA . GLN B 1 246 ? -2.646 0.425 4.559 1 98.81 246 GLN B CA 1
ATOM 4610 C C . GLN B 1 246 ? -2.031 1.778 4.211 1 98.81 246 GLN B C 1
ATOM 4612 O O . GLN B 1 246 ? -2.619 2.557 3.457 1 98.81 246 GLN B O 1
ATOM 4617 N N . VAL B 1 247 ? -0.857 2.033 4.766 1 98.88 247 VAL B N 1
ATOM 4618 C CA . VAL B 1 247 ? -0.189 3.314 4.562 1 98.88 247 VAL B CA 1
ATOM 4619 C C . VAL B 1 247 ? 1.285 3.084 4.238 1 98.88 247 VAL B C 1
ATOM 4621 O O . VAL B 1 247 ? 1.96 2.299 4.906 1 98.88 247 VAL B O 1
ATOM 4624 N N . HIS B 1 248 ? 1.758 3.701 3.197 1 98.88 248 HIS B N 1
ATOM 4625 C CA . HIS B 1 248 ? 3.186 3.748 2.904 1 98.88 248 HIS B CA 1
ATOM 4626 C C . HIS B 1 248 ? 3.633 5.168 2.576 1 98.88 248 HIS B C 1
ATOM 4628 O O . HIS B 1 248 ? 3.201 5.746 1.574 1 98.88 248 HIS B O 1
ATOM 4634 N N . VAL B 1 249 ? 4.426 5.723 3.416 1 98.81 249 VAL B N 1
ATOM 4635 C CA . VAL B 1 249 ? 5.066 7.02 3.197 1 98.81 249 VAL B CA 1
ATOM 4636 C C . VAL B 1 249 ? 6.574 6.836 3.064 1 98.81 249 VAL B C 1
ATOM 4638 O O . VAL B 1 249 ? 7.215 6.238 3.934 1 98.81 249 VAL B O 1
ATOM 4641 N N . GLN B 1 250 ? 7.105 7.391 1.926 1 98.62 250 GLN B N 1
ATOM 4642 C CA . GLN B 1 250 ? 8.531 7.148 1.708 1 98.62 250 GLN B CA 1
ATOM 4643 C C . GLN B 1 250 ? 9.211 8.375 1.11 1 98.62 250 GLN B C 1
ATOM 4645 O O . GLN B 1 250 ? 8.602 9.109 0.323 1 98.62 250 GLN B O 1
ATOM 4650 N N . GLY B 1 251 ? 10.422 8.57 1.556 1 97.75 251 GLY B N 1
ATOM 4651 C CA . GLY B 1 251 ? 11.258 9.633 1.033 1 97.75 251 GLY B CA 1
ATOM 4652 C C . GLY B 1 251 ? 12.492 9.117 0.31 1 97.75 251 GLY B C 1
ATOM 4653 O O . GLY B 1 251 ? 12.891 7.969 0.492 1 97.75 251 GLY B O 1
ATOM 4654 N N . GLY B 1 252 ? 13.047 9.93 -0.557 1 96.56 252 GLY B N 1
ATOM 4655 C CA . GLY B 1 252 ? 14.32 9.648 -1.198 1 96.56 252 GLY B CA 1
ATOM 4656 C C . GLY B 1 252 ? 14.188 8.797 -2.449 1 96.56 252 GLY B C 1
ATOM 4657 O O . GLY B 1 252 ? 15.141 8.133 -2.863 1 96.56 252 GLY B O 1
ATOM 4658 N N . VAL B 1 253 ? 12.945 8.758 -3.041 1 96.88 253 VAL B N 1
ATOM 4659 C CA . VAL B 1 253 ? 12.758 7.914 -4.215 1 96.88 253 VAL B CA 1
ATOM 4660 C C . VAL B 1 253 ? 12.742 8.773 -5.477 1 96.88 253 VAL B C 1
ATOM 4662 O O . VAL B 1 253 ? 12.539 9.984 -5.406 1 96.88 253 VAL B O 1
ATOM 4665 N N . LYS B 1 254 ? 12.992 8.117 -6.598 1 95.5 254 LYS B N 1
ATOM 4666 C CA . LYS B 1 254 ? 12.961 8.797 -7.891 1 95.5 254 LYS B CA 1
ATOM 4667 C C . LYS B 1 254 ? 11.609 8.602 -8.586 1 95.5 254 LYS B C 1
ATOM 4669 O O . LYS B 1 254 ? 10.992 7.543 -8.461 1 95.5 254 LYS B O 1
ATOM 4674 N N . HIS B 1 255 ? 11.141 9.664 -9.281 1 95.94 255 HIS B N 1
ATOM 4675 C CA . HIS B 1 255 ? 9.93 9.609 -10.094 1 95.94 255 HIS B CA 1
ATOM 4676 C C . HIS B 1 255 ? 8.711 9.273 -9.234 1 95.94 255 HIS B C 1
ATOM 4678 O O . HIS B 1 255 ? 7.848 8.5 -9.656 1 95.94 255 HIS B O 1
ATOM 4684 N N . GLY B 1 256 ? 8.742 9.781 -7.996 1 91.44 256 GLY B N 1
ATOM 4685 C CA . GLY B 1 256 ? 7.578 9.594 -7.141 1 91.44 256 GLY B CA 1
ATOM 4686 C C . GLY B 1 256 ? 6.309 10.18 -7.723 1 91.44 256 GLY B C 1
ATOM 4687 O O . GLY B 1 256 ? 6.359 11.016 -8.625 1 91.44 256 GLY B O 1
ATOM 4688 N N . THR B 1 257 ? 5.164 9.68 -7.227 1 89.25 257 THR B N 1
ATOM 4689 C CA . THR B 1 257 ? 3.883 10.07 -7.801 1 89.25 257 THR B CA 1
ATOM 4690 C C . THR B 1 257 ? 3.113 10.969 -6.832 1 89.25 257 THR B C 1
ATOM 4692 O O . THR B 1 257 ? 1.934 11.25 -7.047 1 89.25 257 THR B O 1
ATOM 4695 N N . GLY B 1 258 ? 3.764 11.398 -5.789 1 96.31 258 GLY B N 1
ATOM 4696 C CA . GLY B 1 258 ? 3.029 12.156 -4.789 1 96.31 258 GLY B CA 1
ATOM 4697 C C . GLY B 1 258 ? 2.064 11.305 -3.984 1 96.31 258 GLY B C 1
ATOM 4698 O O . GLY B 1 258 ? 2.391 10.18 -3.602 1 96.31 258 GLY B O 1
ATOM 4699 N N . LEU B 1 259 ? 0.947 11.93 -3.703 1 98 259 LEU B N 1
ATOM 4700 C CA . LEU B 1 259 ? -0.035 11.32 -2.814 1 98 259 LEU B CA 1
ATOM 4701 C C . LEU B 1 259 ? -1.134 10.625 -3.615 1 98 259 LEU B C 1
ATOM 4703 O O . LEU B 1 259 ? -1.627 11.18 -4.605 1 98 259 LEU B O 1
ATOM 4707 N N . THR B 1 260 ? -1.503 9.453 -3.186 1 98.25 260 THR B N 1
ATOM 4708 C CA . THR B 1 260 ? -2.74 8.805 -3.613 1 98.25 260 THR B CA 1
ATOM 4709 C C . THR B 1 260 ? -3.434 8.133 -2.434 1 98.25 260 THR B C 1
ATOM 4711 O O . THR B 1 260 ? -2.795 7.43 -1.648 1 98.25 260 THR B O 1
ATOM 4714 N N . ILE B 1 261 ? -4.66 8.414 -2.25 1 98.69 261 ILE B N 1
ATOM 4715 C CA . ILE B 1 261 ? -5.531 7.688 -1.331 1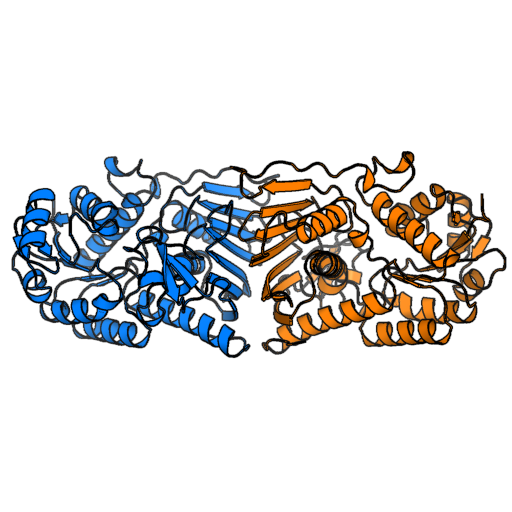 98.69 261 ILE B CA 1
ATOM 4716 C C . ILE B 1 261 ? -6.633 6.977 -2.117 1 98.69 261 ILE B C 1
ATOM 4718 O O . ILE B 1 261 ? -7.426 7.621 -2.809 1 98.69 261 ILE B O 1
ATOM 4722 N N . GLU B 1 262 ? -6.68 5.68 -2.043 1 98.75 262 GLU B N 1
ATOM 4723 C CA . GLU B 1 262 ? -7.73 4.871 -2.656 1 98.75 262 GLU B CA 1
ATOM 4724 C C . GLU B 1 262 ? -8.688 4.32 -1.604 1 98.75 262 GLU B C 1
ATOM 4726 O O . GLU B 1 262 ? -8.258 3.699 -0.629 1 98.75 262 GLU B O 1
ATOM 4731 N N . ILE B 1 263 ? -9.906 4.555 -1.796 1 98.88 263 ILE B N 1
ATOM 4732 C CA . ILE B 1 263 ? -10.945 4.082 -0.888 1 98.88 263 ILE B CA 1
ATOM 4733 C C . ILE B 1 263 ? -11.891 3.133 -1.628 1 98.88 263 ILE B C 1
ATOM 4735 O O . ILE B 1 263 ? -12.625 3.553 -2.523 1 98.88 263 ILE B O 1
ATOM 4739 N N . PHE B 1 264 ? -11.875 1.873 -1.239 1 98.69 264 PHE B N 1
ATOM 4740 C CA . PHE B 1 264 ? -12.68 0.841 -1.878 1 98.69 264 PHE B CA 1
ATOM 4741 C C . PHE B 1 264 ? -13.875 0.476 -1.009 1 98.69 264 PHE B C 1
ATOM 4743 O O . PHE B 1 264 ? -13.719 0.159 0.172 1 98.69 264 PHE B O 1
ATOM 4750 N N . GLY B 1 265 ? -14.992 0.578 -1.55 1 98.06 265 GLY B N 1
ATOM 4751 C CA . GLY B 1 265 ? -16.219 0.098 -0.919 1 98.06 265 GLY B CA 1
ATOM 4752 C C . GLY B 1 265 ? -16.875 -1.032 -1.684 1 98.06 265 GLY B C 1
ATOM 4753 O O . GLY B 1 265 ? -16.391 -1.45 -2.732 1 98.06 265 GLY B O 1
ATOM 4754 N N . ASP B 1 266 ? -17.953 -1.586 -1.114 1 96.38 266 ASP B N 1
ATOM 4755 C CA . ASP B 1 266 ? -18.688 -2.674 -1.766 1 96.38 266 ASP B CA 1
ATOM 4756 C C . ASP B 1 266 ? -19.609 -2.143 -2.854 1 96.38 266 ASP B C 1
ATOM 4758 O O . ASP B 1 266 ? -20.188 -2.918 -3.615 1 96.38 266 ASP B O 1
ATOM 4762 N N . GLN B 1 267 ? -19.688 -0.735 -3.004 1 96.88 267 GLN B N 1
ATOM 4763 C CA . GLN B 1 267 ? -20.578 -0.174 -4.012 1 96.88 267 GLN B CA 1
ATOM 4764 C C . GLN B 1 267 ? -19.859 0.847 -4.883 1 96.88 267 GLN B C 1
ATOM 4766 O O . GLN B 1 267 ? -20.453 1.437 -5.785 1 96.88 267 GLN B O 1
ATOM 4771 N N . GLY B 1 268 ? -18.641 1.071 -4.605 1 98.19 268 GLY B N 1
ATOM 4772 C CA . GLY B 1 268 ? -17.922 2.07 -5.383 1 98.19 268 GLY B CA 1
ATOM 4773 C C . GLY B 1 268 ? -16.5 2.279 -4.914 1 98.19 268 GLY B C 1
ATOM 4774 O O . GLY B 1 268 ? -16.016 1.557 -4.039 1 98.19 268 GLY B O 1
ATOM 4775 N N . THR B 1 269 ? -15.82 3.238 -5.578 1 98.75 269 THR B N 1
ATOM 4776 C CA . THR B 1 269 ? -14.422 3.553 -5.305 1 98.75 269 THR B CA 1
ATOM 4777 C C . THR B 1 269 ? -14.172 5.051 -5.43 1 98.75 269 THR B C 1
ATOM 4779 O O . THR B 1 269 ? -14.727 5.711 -6.309 1 98.75 269 THR B O 1
ATOM 4782 N N . LEU B 1 270 ? -13.383 5.609 -4.496 1 98.88 270 LEU B N 1
ATOM 4783 C CA . LEU B 1 270 ? -12.875 6.973 -4.574 1 98.88 270 LEU B CA 1
ATOM 4784 C C . LEU B 1 270 ? -11.352 6.98 -4.602 1 98.88 270 LEU B C 1
ATOM 4786 O O . LEU B 1 270 ? -10.703 6.203 -3.891 1 98.88 270 LEU B O 1
ATOM 4790 N N . VAL B 1 271 ? -10.773 7.832 -5.422 1 98.75 271 VAL B N 1
ATOM 4791 C CA . VAL B 1 271 ? -9.328 8.008 -5.48 1 98.75 271 VAL B CA 1
ATOM 4792 C C . VAL B 1 271 ? -8.984 9.492 -5.371 1 98.75 271 VAL B C 1
ATOM 4794 O O . VAL B 1 271 ? -9.359 10.289 -6.23 1 98.75 271 VAL B O 1
ATOM 4797 N N . LEU B 1 272 ? -8.352 9.852 -4.277 1 98.69 272 LEU B N 1
ATOM 4798 C CA . LEU B 1 272 ? -7.832 11.195 -4.07 1 98.69 272 LEU B CA 1
ATOM 4799 C C . LEU B 1 272 ? -6.328 11.242 -4.32 1 98.69 272 LEU B C 1
ATOM 4801 O O . LEU B 1 272 ? -5.574 10.438 -3.771 1 98.69 272 LEU B O 1
ATOM 4805 N N . SER B 1 273 ? -5.859 12.148 -5.195 1 98 273 SER B N 1
ATOM 4806 C CA . SER B 1 273 ? -4.434 12.25 -5.484 1 98 273 SER B CA 1
ATOM 4807 C C . SER B 1 273 ? -3.963 13.703 -5.43 1 98 273 SER B C 1
ATOM 4809 O O . SER B 1 273 ? -4.777 14.625 -5.48 1 98 273 SER B O 1
ATOM 4811 N N . ALA B 1 274 ? -2.742 13.906 -5.215 1 96.69 274 ALA B N 1
ATOM 4812 C CA . ALA B 1 274 ? -2.068 15.203 -5.238 1 96.69 274 ALA B CA 1
ATOM 4813 C C . ALA B 1 274 ? -0.597 15.047 -5.617 1 96.69 274 ALA B C 1
ATOM 4815 O O . ALA B 1 274 ? 0.021 14.023 -5.324 1 96.69 274 ALA B O 1
ATOM 4816 N N . PRO B 1 275 ? -0.01 16.047 -6.289 1 94.12 275 PRO B N 1
ATOM 4817 C CA . PRO B 1 275 ? 1.383 15.93 -6.727 1 94.12 275 PRO B CA 1
ATOM 4818 C C . PRO B 1 275 ? 2.369 15.922 -5.562 1 94.12 275 PRO B C 1
ATOM 4820 O O . PRO B 1 275 ? 3.514 15.484 -5.719 1 94.12 275 PRO B O 1
ATOM 4823 N N . ALA B 1 276 ? 1.909 16.422 -4.438 1 92.75 276 ALA B N 1
ATOM 4824 C CA . ALA B 1 276 ? 2.74 16.469 -3.234 1 92.75 276 ALA B CA 1
ATOM 4825 C C . ALA B 1 276 ? 2.025 15.812 -2.053 1 92.75 276 ALA B C 1
ATOM 4827 O O . ALA B 1 276 ? 1.385 14.773 -2.205 1 92.75 276 ALA B O 1
ATOM 4828 N N . THR B 1 277 ? 2.145 16.344 -0.897 1 95.31 277 THR B N 1
ATOM 4829 C CA . THR B 1 277 ? 1.531 15.828 0.321 1 95.31 277 THR B CA 1
ATOM 4830 C C . THR B 1 277 ? 0.129 16.406 0.507 1 95.31 277 THR B C 1
ATOM 4832 O O . THR B 1 277 ? -0.234 17.391 -0.135 1 95.31 277 THR B O 1
ATOM 4835 N N . ILE B 1 278 ? -0.679 15.875 1.315 1 96.62 278 ILE B N 1
ATOM 4836 C CA . ILE B 1 278 ? -2.123 16.062 1.398 1 96.62 278 ILE B CA 1
ATOM 4837 C C . ILE B 1 278 ? -2.434 17.484 1.857 1 96.62 278 ILE B C 1
ATOM 4839 O O . ILE B 1 278 ? -3.479 18.031 1.51 1 96.62 278 ILE B O 1
ATOM 4843 N N . GLN B 1 279 ? -1.537 18.125 2.549 1 93.69 279 GLN B N 1
ATOM 4844 C CA . GLN B 1 279 ? -1.844 19.422 3.141 1 93.69 279 GLN B CA 1
ATOM 4845 C C . GLN B 1 279 ? -1.57 20.562 2.156 1 93.69 279 GLN B C 1
ATOM 4847 O O . GLN B 1 279 ? -1.923 21.719 2.412 1 93.69 279 GLN B O 1
ATOM 4852 N N . PHE B 1 280 ?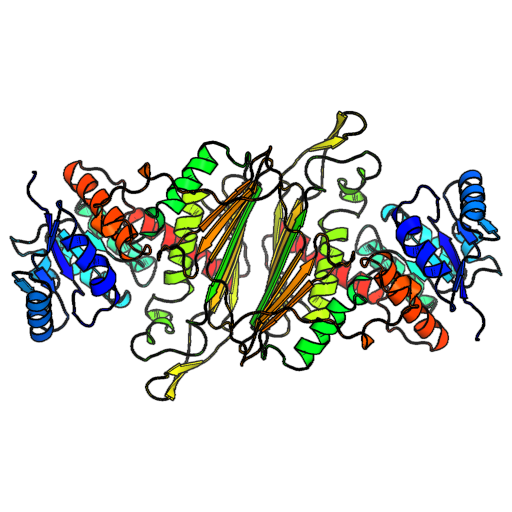 -0.865 20.391 0.938 1 90.44 280 PHE B N 1
ATOM 4853 C CA . PHE B 1 280 ? -0.455 21.438 0.002 1 90.44 280 PHE B CA 1
ATOM 4854 C C . PHE B 1 280 ? -1.49 21.609 -1.103 1 90.44 280 PHE B C 1
ATOM 4856 O O . PHE B 1 280 ? -1.405 22.547 -1.899 1 90.44 280 PHE B O 1
ATOM 4863 N N . GLY B 1 281 ? -2.455 20.938 -1.243 1 88.12 281 GLY B N 1
ATOM 4864 C CA . GLY B 1 281 ? -3.535 21.109 -2.201 1 88.12 281 GLY B CA 1
ATOM 4865 C C . GLY B 1 281 ? -3.256 20.453 -3.543 1 88.12 281 GLY B C 1
ATOM 4866 O O . GLY B 1 281 ? -2.584 19.422 -3.611 1 88.12 281 GLY B O 1
ATOM 4867 N N . SER B 1 282 ? -3.932 21.078 -4.688 1 92 282 SER B N 1
ATOM 4868 C CA . SER B 1 282 ? -3.932 20.531 -6.039 1 92 282 SER B CA 1
ATOM 4869 C C . SER B 1 282 ? -4.426 19.094 -6.055 1 92 282 SER B C 1
ATOM 4871 O O . SER B 1 282 ? -3.814 18.234 -6.688 1 92 282 SER B O 1
ATOM 4873 N N . HIS B 1 283 ? -5.457 18.953 -5.293 1 96.12 283 HIS B N 1
ATOM 4874 C CA . HIS B 1 283 ? -6.062 17.641 -5.195 1 96.12 283 HIS B CA 1
ATOM 4875 C C . HIS B 1 283 ? -6.895 17.312 -6.434 1 96.12 283 HIS B C 1
ATOM 4877 O O . HIS B 1 283 ? -7.562 18.203 -6.98 1 96.12 283 HIS B O 1
ATOM 4883 N N . ARG B 1 284 ? -6.82 16.172 -6.867 1 97.25 284 ARG B N 1
ATOM 4884 C CA . ARG B 1 284 ? -7.699 15.609 -7.891 1 97.25 284 ARG B CA 1
ATOM 4885 C C . ARG B 1 284 ? -8.508 14.438 -7.328 1 97.25 284 ARG B C 1
ATOM 4887 O O . ARG B 1 284 ? -7.953 13.555 -6.672 1 97.25 284 ARG B O 1
ATOM 4894 N N . LEU B 1 285 ? -9.805 14.5 -7.523 1 98.5 285 LEU B N 1
ATOM 4895 C CA . LEU B 1 285 ? -10.688 13.453 -7.027 1 98.5 285 LEU B CA 1
ATOM 4896 C C . LEU B 1 285 ? -11.352 12.711 -8.18 1 98.5 285 LEU B C 1
ATOM 4898 O O . LEU B 1 285 ? -11.906 13.328 -9.094 1 98.5 285 LEU B O 1
ATOM 4902 N N . ARG B 1 286 ? -11.234 11.43 -8.172 1 98.69 286 ARG B N 1
ATOM 4903 C CA . ARG B 1 286 ? -11.953 10.547 -9.086 1 98.69 286 ARG B CA 1
ATOM 4904 C C . ARG B 1 286 ? -12.844 9.57 -8.32 1 98.69 286 ARG B C 1
ATOM 4906 O O . ARG B 1 286 ? -12.57 9.25 -7.164 1 98.69 286 ARG B O 1
ATOM 4913 N N . GLY B 1 287 ? -13.914 9.211 -8.898 1 98.62 287 GLY B N 1
ATOM 4914 C CA . GLY B 1 287 ? -14.82 8.281 -8.242 1 98.62 287 GLY B CA 1
ATOM 4915 C C . GLY B 1 287 ? -15.734 7.555 -9.211 1 98.62 287 GLY B C 1
ATOM 4916 O O . GLY B 1 287 ? -15.875 7.961 -10.359 1 98.62 287 GLY B O 1
ATOM 4917 N N . ALA B 1 288 ? -16.172 6.418 -8.805 1 98.56 288 ALA B N 1
ATOM 4918 C CA . ALA B 1 288 ? -17.203 5.621 -9.469 1 98.56 288 ALA B CA 1
ATOM 4919 C C . ALA B 1 288 ? -18.141 4.965 -8.453 1 98.56 288 ALA B C 1
ATOM 4921 O O . ALA B 1 288 ? -17.688 4.297 -7.523 1 98.56 288 ALA B O 1
ATOM 4922 N N . GLY B 1 289 ? -19.406 5.246 -8.562 1 96.62 289 GLY B N 1
ATOM 4923 C CA . GLY B 1 289 ? -20.406 4.598 -7.738 1 96.62 289 GLY B CA 1
ATOM 4924 C C . GLY B 1 289 ? -20.891 3.279 -8.312 1 96.62 289 GLY B C 1
ATOM 4925 O O . GLY B 1 289 ? -20.281 2.742 -9.242 1 96.62 289 GLY B O 1
ATOM 4926 N N . ALA B 1 290 ? -21.969 2.773 -7.812 1 93.12 290 ALA B N 1
ATOM 4927 C CA . ALA B 1 290 ? -22.469 1.435 -8.109 1 93.12 290 ALA B CA 1
ATOM 4928 C C . ALA B 1 290 ? -22.859 1.303 -9.578 1 93.12 290 ALA B C 1
ATOM 4930 O O . ALA B 1 290 ? -22.703 0.237 -10.172 1 93.12 290 ALA B O 1
ATOM 4931 N N . SER B 1 291 ? -23.25 2.359 -10.141 1 94.12 291 SER B N 1
ATOM 4932 C CA . SER B 1 291 ? -23.781 2.287 -11.492 1 94.12 291 SER B CA 1
ATOM 4933 C C . SER B 1 291 ? -22.766 2.748 -12.523 1 94.12 291 SER B C 1
ATOM 4935 O O . SER B 1 291 ? -23.031 2.723 -13.727 1 94.12 291 SER B O 1
ATOM 4937 N N . ASP B 1 292 ? -21.609 3.191 -12.078 1 95.69 292 ASP B N 1
ATOM 4938 C CA . ASP B 1 292 ? -20.578 3.713 -12.984 1 95.69 292 ASP B CA 1
ATOM 4939 C C . ASP B 1 292 ? -19.703 2.592 -13.523 1 95.69 292 ASP B C 1
ATOM 4941 O O . ASP B 1 292 ? -19.375 1.644 -12.797 1 95.69 292 ASP B O 1
ATOM 4945 N N . ALA B 1 293 ? -19.281 2.701 -14.727 1 93.56 293 ALA B N 1
ATOM 4946 C CA . ALA B 1 293 ? -18.453 1.683 -15.352 1 93.56 293 ALA B CA 1
ATOM 4947 C C . ALA B 1 293 ? -16.984 1.862 -14.977 1 93.56 293 ALA B C 1
ATOM 4949 O O . ALA B 1 293 ? -16.25 0.884 -14.867 1 93.56 293 ALA B O 1
ATOM 4950 N N . GLU B 1 294 ? -16.656 3.084 -14.844 1 95.62 294 GLU B N 1
ATOM 4951 C CA . GLU B 1 294 ? -15.258 3.393 -14.555 1 95.62 294 GLU B CA 1
ATOM 4952 C C . GLU B 1 294 ? -15.133 4.676 -13.734 1 95.62 294 GLU B C 1
ATOM 4954 O O . GLU B 1 294 ? -16.094 5.434 -13.609 1 95.62 294 GLU B O 1
ATOM 4959 N N . LEU B 1 295 ? -13.984 4.887 -13.203 1 97.56 295 LEU B N 1
ATOM 4960 C CA . LEU B 1 295 ? -13.703 6.105 -12.453 1 97.56 295 LEU B CA 1
ATOM 4961 C C . LEU B 1 295 ? -13.766 7.332 -13.352 1 97.56 295 LEU B C 1
ATOM 4963 O O . LEU B 1 295 ? -13.305 7.289 -14.5 1 97.56 295 LEU B O 1
ATOM 4967 N N . ARG B 1 296 ? -14.312 8.352 -12.852 1 98 296 ARG B N 1
ATOM 4968 C CA . ARG B 1 296 ? -14.336 9.641 -13.531 1 98 296 ARG B CA 1
ATOM 4969 C C . ARG B 1 296 ? -13.945 10.766 -12.578 1 98 296 ARG B C 1
ATOM 4971 O O . ARG B 1 296 ? -13.977 10.594 -11.359 1 98 296 ARG B O 1
ATOM 4978 N N . ASP B 1 297 ? -13.578 11.844 -13.172 1 98.38 297 ASP B N 1
ATOM 4979 C CA . ASP B 1 297 ? -13.273 13.016 -12.359 1 98.38 297 ASP B CA 1
ATOM 4980 C C . ASP B 1 297 ? -14.516 13.508 -11.617 1 98.38 297 ASP B C 1
ATOM 4982 O O . ASP B 1 297 ? -15.602 13.586 -12.195 1 98.38 297 ASP B O 1
ATOM 4986 N N . LEU B 1 298 ? -14.328 13.75 -10.344 1 98.31 298 LEU B N 1
ATOM 4987 C CA . LEU B 1 298 ? -15.367 14.383 -9.531 1 98.31 298 LEU B CA 1
ATOM 4988 C C . LEU B 1 298 ? -14.984 15.812 -9.172 1 98.31 298 LEU B C 1
ATOM 4990 O O . LEU B 1 298 ? -14.023 16.031 -8.438 1 98.31 298 LEU B O 1
ATOM 4994 N N . ASP B 1 299 ? -15.75 16.734 -9.664 1 97.5 299 ASP B N 1
ATOM 4995 C CA . ASP B 1 299 ? -15.5 18.141 -9.328 1 97.5 299 ASP B CA 1
ATOM 4996 C C . ASP B 1 299 ? -15.922 18.438 -7.895 1 97.5 299 ASP B C 1
ATOM 4998 O O . ASP B 1 299 ? -17.031 18.109 -7.488 1 97.5 299 ASP B O 1
ATOM 5002 N N . VAL B 1 300 ? -15.016 19.047 -7.188 1 96.5 300 VAL B N 1
ATOM 5003 C CA . VAL B 1 300 ? -15.367 19.484 -5.84 1 96.5 300 VAL B CA 1
ATOM 5004 C C . VAL B 1 300 ? -16.328 20.672 -5.918 1 96.5 300 VAL B C 1
ATOM 5006 O O . VAL B 1 300 ? -16.016 21.688 -6.535 1 96.5 300 VAL B O 1
ATOM 5009 N N . PRO B 1 301 ? -17.484 20.641 -5.293 1 97.12 301 PRO B N 1
ATOM 5010 C CA . PRO B 1 301 ? -18.438 21.75 -5.348 1 97.12 301 PRO B CA 1
ATOM 5011 C C . PRO B 1 301 ? -17.875 23.031 -4.75 1 97.12 301 PRO B C 1
ATOM 5013 O O . PRO B 1 301 ? -17.141 22.984 -3.756 1 97.12 301 PRO B O 1
ATOM 5016 N N . ALA B 1 302 ? -18.297 24.125 -5.262 1 94.31 302 ALA B N 1
ATOM 5017 C CA . ALA B 1 302 ? -17.812 25.438 -4.844 1 94.31 302 ALA B CA 1
ATOM 5018 C C . ALA B 1 302 ? -18.172 25.719 -3.387 1 94.31 302 ALA B C 1
ATOM 5020 O O . ALA B 1 302 ? -17.516 26.516 -2.717 1 94.31 302 ALA B O 1
ATOM 5021 N N . SER B 1 303 ? -19.172 25.078 -2.91 1 95.94 303 SER B N 1
ATOM 5022 C CA . SER B 1 303 ? -19.656 25.297 -1.549 1 95.94 303 SER B CA 1
ATOM 5023 C C . SER B 1 303 ? -18.625 24.859 -0.521 1 95.94 303 SER B C 1
ATOM 5025 O O . SER B 1 303 ? -18.703 25.219 0.655 1 95.94 303 SER B O 1
ATOM 5027 N N . TYR B 1 304 ? -17.609 24.125 -0.974 1 96.38 304 TYR B N 1
ATOM 5028 C CA . TYR B 1 304 ? -16.578 23.641 -0.053 1 96.38 304 TYR B CA 1
ATOM 5029 C C . TYR B 1 304 ? -15.461 24.656 0.082 1 96.38 304 TYR B C 1
ATOM 5031 O O . TYR B 1 304 ? -14.531 24.469 0.873 1 96.38 304 TYR B O 1
ATOM 5039 N N . VAL B 1 305 ? -15.547 25.672 -0.641 1 94.31 305 VAL B N 1
ATOM 5040 C CA . VAL B 1 305 ? -14.57 26.766 -0.562 1 94.31 305 VAL B CA 1
ATOM 5041 C C . VAL B 1 305 ? -15.195 27.969 0.119 1 94.31 305 VAL B C 1
ATOM 5043 O O . VAL B 1 305 ? -16.125 28.594 -0.42 1 94.31 305 VAL B O 1
ATOM 5046 N N . ASP B 1 306 ? -14.672 28.234 1.317 1 91.75 306 ASP B N 1
ATOM 5047 C CA . ASP B 1 306 ? -15.273 29.297 2.115 1 91.75 306 ASP B CA 1
ATOM 5048 C C . ASP B 1 306 ? -14.242 30.375 2.443 1 91.75 306 ASP B C 1
ATOM 5050 O O . ASP B 1 306 ? -14.047 30.719 3.611 1 91.75 306 ASP B O 1
ATOM 5054 N N . VAL B 1 307 ? -13.484 30.812 1.437 1 93.12 307 VAL B N 1
ATOM 5055 C CA . VAL B 1 307 ? -12.516 31.891 1.566 1 93.12 307 VAL B CA 1
ATOM 5056 C C . VAL B 1 307 ? -12.742 32.938 0.466 1 93.12 307 VAL B C 1
ATOM 5058 O O . VAL B 1 307 ? -13.516 32.688 -0.467 1 93.12 307 VAL B O 1
ATOM 5061 N N . PRO B 1 308 ? -12.148 34.094 0.587 1 91.75 308 PRO B N 1
ATOM 5062 C CA . PRO B 1 308 ? -12.32 35.125 -0.441 1 91.75 308 PRO B CA 1
ATOM 5063 C C . PRO B 1 308 ? -11.898 34.625 -1.829 1 91.75 308 PRO B C 1
ATOM 5065 O O . PRO B 1 308 ? -11.031 33.781 -1.95 1 91.75 308 PRO B O 1
ATOM 5068 N N . ASP B 1 309 ? -12.453 35.219 -2.838 1 89.44 309 ASP B N 1
ATOM 5069 C CA . ASP B 1 309 ? -12.227 34.844 -4.234 1 89.44 309 ASP B CA 1
ATOM 5070 C C . ASP B 1 309 ? -10.742 34.938 -4.59 1 89.44 309 ASP B C 1
ATOM 5072 O O . ASP B 1 309 ? -10.258 34.156 -5.41 1 89.44 309 ASP B O 1
ATOM 5076 N N . SER B 1 310 ? -10.055 35.812 -3.947 1 87.62 310 SER B N 1
ATOM 5077 C CA . SER B 1 310 ? -8.641 36.062 -4.234 1 87.62 310 SER B CA 1
ATOM 5078 C C . SER B 1 310 ? -7.809 34.812 -3.904 1 87.62 310 SER B C 1
ATOM 5080 O O . SER B 1 310 ? -6.688 34.656 -4.402 1 87.62 310 SER B O 1
ATOM 5082 N N . LEU B 1 311 ? -8.406 33.906 -3.17 1 88.19 311 LEU B N 1
ATOM 5083 C CA . LEU B 1 311 ? -7.656 32.719 -2.73 1 88.19 311 LEU B CA 1
ATOM 5084 C C . LEU B 1 311 ? -8.156 31.453 -3.43 1 88.19 311 LEU B C 1
ATOM 5086 O O . LEU B 1 311 ? -7.559 30.391 -3.301 1 88.19 311 LEU B O 1
ATOM 5090 N N . GLN B 1 312 ? -9.156 31.594 -4.168 1 81.44 312 GLN B N 1
ATOM 5091 C CA . GLN B 1 312 ? -9.82 30.422 -4.711 1 81.44 312 GLN B CA 1
ATOM 5092 C C . GLN B 1 312 ? -8.945 29.719 -5.75 1 81.44 312 GLN B C 1
ATOM 5094 O O . GLN B 1 312 ? -9.047 28.516 -5.941 1 81.44 312 GLN B O 1
ATOM 5099 N N . SER B 1 313 ? -8.078 30.531 -6.379 1 78.31 313 SER B N 1
ATOM 5100 C CA . SER B 1 313 ? -7.25 29.969 -7.434 1 78.31 313 SER B CA 1
ATOM 5101 C C . SER B 1 313 ? -5.922 29.453 -6.883 1 78.31 313 SER B C 1
ATOM 5103 O O . SER B 1 313 ? -5.066 28.984 -7.637 1 78.31 313 SER B O 1
ATOM 5105 N N . ASP B 1 314 ? -5.809 29.562 -5.562 1 81 314 ASP B N 1
ATOM 5106 C CA . ASP B 1 314 ? -4.59 29.078 -4.922 1 81 314 ASP B CA 1
ATOM 5107 C C . ASP B 1 314 ? -4.492 27.547 -5.004 1 81 314 ASP B C 1
ATOM 5109 O O . ASP B 1 314 ? -5.508 26.859 -4.941 1 81 314 ASP B O 1
ATOM 5113 N N . SER B 1 315 ? -3.25 27.016 -5.148 1 77.19 315 SER B N 1
ATOM 5114 C CA . SER B 1 315 ? -2.986 25.594 -5.344 1 77.19 315 SER B CA 1
ATOM 5115 C C . SER B 1 315 ? -3.215 24.797 -4.059 1 77.19 315 SER B C 1
ATOM 5117 O O . SER B 1 315 ? -3.094 23.578 -4.051 1 77.19 315 SER B O 1
ATOM 5119 N N . GLY B 1 316 ? -3.545 25.438 -3.002 1 81.19 316 GLY B N 1
ATOM 5120 C CA . GLY B 1 316 ? -3.902 24.75 -1.771 1 81.19 316 GLY B CA 1
ATOM 5121 C C . GLY B 1 316 ? -3.076 25.203 -0.58 1 81.19 316 GLY B C 1
ATOM 5122 O O . GLY B 1 316 ? -3.504 25.047 0.568 1 81.19 316 GLY B O 1
ATOM 5123 N N . PHE B 1 317 ? -1.918 25.797 -0.781 1 87.75 317 PHE B N 1
ATOM 5124 C CA . PHE B 1 317 ? -1.02 26.188 0.303 1 87.75 317 PHE B CA 1
ATOM 5125 C C . PHE B 1 317 ? -1.657 27.25 1.187 1 87.75 317 PHE B C 1
ATOM 5127 O O . PHE B 1 317 ? -1.86 27.031 2.383 1 87.75 317 PHE B O 1
ATOM 5134 N N . VAL B 1 318 ? -2.062 28.297 0.52 1 95.19 318 VAL B N 1
ATOM 5135 C CA . VAL B 1 318 ? -2.658 29.406 1.254 1 95.19 318 VAL B CA 1
ATOM 5136 C C . VAL B 1 318 ? -4.129 29.109 1.537 1 95.19 318 VAL B C 1
ATOM 5138 O O . VAL B 1 318 ? -4.633 29.422 2.621 1 95.19 318 VAL B O 1
ATOM 5141 N N . LEU B 1 319 ? -4.762 28.453 0.617 1 95.56 319 LEU B N 1
ATOM 5142 C CA . LEU B 1 319 ? -6.191 28.172 0.693 1 95.56 319 LEU B CA 1
ATOM 5143 C C . LEU B 1 319 ? -6.531 27.391 1.959 1 95.56 319 LEU B C 1
ATOM 5145 O O . LEU B 1 319 ? -7.426 27.781 2.711 1 95.56 319 LEU B O 1
ATOM 5149 N N . ASN B 1 320 ? -5.863 26.297 2.199 1 96.56 320 ASN B N 1
ATOM 5150 C CA . ASN B 1 320 ? -6.141 25.453 3.355 1 96.56 320 ASN B CA 1
ATOM 5151 C C . ASN B 1 320 ? -5.859 26.188 4.664 1 96.56 320 ASN B C 1
ATOM 5153 O O . ASN B 1 320 ? -6.621 26.062 5.625 1 96.56 320 ASN B O 1
ATOM 5157 N N . VAL B 1 321 ? -4.781 26.953 4.699 1 97.44 321 VAL B N 1
ATOM 5158 C CA . VAL B 1 321 ? -4.418 27.719 5.891 1 97.44 321 VAL B CA 1
ATOM 5159 C C . VAL B 1 321 ? -5.449 28.812 6.145 1 97.44 321 VAL B C 1
ATOM 5161 O O . VAL B 1 321 ? -5.852 29.047 7.285 1 97.44 321 VAL B O 1
ATOM 5164 N N . ALA B 1 322 ? -5.934 29.469 5.07 1 97.56 322 ALA B N 1
ATOM 5165 C CA . ALA B 1 322 ? -6.965 30.484 5.188 1 97.56 322 ALA B CA 1
ATOM 5166 C C . ALA B 1 322 ? -8.258 29.906 5.742 1 97.56 322 ALA B C 1
ATOM 5168 O O . ALA B 1 322 ? -8.906 30.516 6.598 1 97.56 322 ALA B O 1
ATOM 5169 N N . HIS B 1 323 ? -8.594 28.734 5.273 1 97.19 323 HIS B N 1
ATOM 5170 C CA . HIS B 1 323 ? -9.766 28.047 5.809 1 97.19 323 HIS B CA 1
ATOM 5171 C C . HIS B 1 323 ? -9.609 27.766 7.297 1 97.19 323 HIS B C 1
ATOM 5173 O O . HIS B 1 323 ? -10.562 27.891 8.062 1 97.19 323 HIS B O 1
ATOM 5179 N N . ALA B 1 324 ? -8.438 27.359 7.684 1 97.81 324 ALA B N 1
ATOM 5180 C CA . ALA B 1 324 ? -8.172 27.078 9.094 1 97.81 324 ALA B CA 1
ATOM 5181 C C . ALA B 1 324 ? -8.359 28.328 9.945 1 97.81 324 ALA B C 1
ATOM 5183 O O . ALA B 1 324 ? -8.984 28.281 11.008 1 97.81 324 ALA B O 1
ATOM 5184 N N . TYR B 1 325 ? -7.852 29.469 9.453 1 98.12 325 TYR B N 1
ATOM 5185 C CA . TYR B 1 325 ? -7.98 30.734 10.164 1 98.12 325 TYR B CA 1
ATOM 5186 C C . TYR B 1 325 ? -9.438 31.156 10.273 1 98.12 325 TYR B C 1
ATOM 5188 O O . TYR B 1 325 ? -9.883 31.625 11.32 1 98.12 325 TYR B O 1
ATOM 5196 N N . ARG B 1 326 ? -10.125 31.047 9.211 1 97.31 326 ARG B N 1
ATOM 5197 C CA . ARG B 1 326 ? -11.531 31.422 9.227 1 97.31 326 ARG B CA 1
ATOM 5198 C C . ARG B 1 326 ? -12.32 30.594 10.234 1 97.31 326 ARG B C 1
ATOM 5200 O O . ARG B 1 326 ? -13.133 31.125 10.984 1 97.31 326 ARG B O 1
ATOM 5207 N N . LYS B 1 327 ? -12.062 29.328 10.203 1 97.38 327 LYS B N 1
ATOM 5208 C CA . LYS B 1 327 ? -12.711 28.453 11.156 1 97.38 327 LYS B CA 1
ATOM 5209 C C . LYS B 1 327 ? -12.352 28.828 12.594 1 97.38 327 LYS B C 1
ATOM 5211 O O . LYS B 1 327 ? -13.211 28.828 13.477 1 97.38 327 LYS B O 1
ATOM 5216 N N . PHE B 1 328 ? -11.086 29.125 12.789 1 98.44 328 PHE B N 1
ATOM 5217 C CA . PHE B 1 328 ? -10.625 29.469 14.125 1 98.44 328 PHE B CA 1
ATOM 5218 C C . PHE B 1 328 ? -11.219 30.797 14.578 1 98.44 328 PHE B C 1
ATOM 5220 O O . PHE B 1 328 ? -11.547 30.969 15.758 1 98.44 328 PHE B O 1
ATOM 5227 N N . ALA B 1 329 ? -11.398 31.781 13.68 1 98.06 329 ALA B N 1
ATOM 5228 C CA . ALA B 1 329 ? -12.062 33.031 14.008 1 98.06 329 ALA B CA 1
ATOM 5229 C C . ALA B 1 329 ? -13.477 32.812 14.523 1 98.06 329 ALA B C 1
ATOM 5231 O O . ALA B 1 329 ? -13.898 33.406 15.508 1 98.06 329 ALA B O 1
ATOM 5232 N N . ALA B 1 330 ? -14.148 31.938 13.82 1 97.19 330 ALA B N 1
ATOM 5233 C CA . ALA B 1 330 ? -15.5 31.594 14.25 1 97.19 330 ALA B CA 1
ATOM 5234 C C . ALA B 1 330 ? -15.492 30.938 15.625 1 97.19 330 ALA B C 1
ATOM 5236 O O . ALA B 1 330 ? -16.344 31.234 16.469 1 97.19 330 ALA B O 1
ATOM 5237 N N . ASP B 1 331 ? -14.523 30.062 15.852 1 97.88 331 ASP B N 1
ATOM 5238 C CA . ASP B 1 331 ? -14.398 29.406 17.141 1 97.88 331 ASP B CA 1
ATOM 5239 C C . ASP B 1 331 ? -14.164 30.438 18.266 1 97.88 331 ASP B C 1
ATOM 5241 O O . ASP B 1 331 ? -14.773 30.344 19.328 1 97.88 331 ASP B O 1
ATOM 5245 N N . ILE B 1 332 ? -13.312 31.391 18 1 97.44 332 ILE B N 1
ATOM 5246 C CA . ILE B 1 332 ? -13 32.438 18.969 1 97.44 332 ILE B CA 1
ATOM 5247 C C . ILE B 1 332 ? -14.258 33.25 19.266 1 97.44 332 ILE B C 1
ATOM 5249 O O . ILE B 1 332 ? -14.555 33.562 20.422 1 97.44 332 ILE B O 1
ATOM 5253 N N . ALA B 1 333 ? -14.969 33.594 18.281 1 96.56 333 ALA B N 1
ATOM 5254 C CA . ALA B 1 333 ? -16.156 34.469 18.406 1 96.56 333 ALA B CA 1
ATOM 5255 C C . ALA B 1 333 ? -17.297 33.719 19.109 1 96.56 333 ALA B C 1
ATOM 5257 O O . ALA B 1 333 ? -18.031 34.312 19.906 1 96.56 333 ALA B O 1
ATOM 5258 N N . GLU B 1 334 ? -17.391 32.406 18.844 1 96.88 334 GLU B N 1
ATOM 5259 C CA . GLU B 1 334 ? -18.578 31.672 19.266 1 96.88 334 GLU B CA 1
ATOM 5260 C C . GLU B 1 334 ? -18.281 30.797 20.484 1 96.88 334 GLU B C 1
ATOM 5262 O O . GLU B 1 334 ? -19.203 30.234 21.078 1 96.88 334 GLU B O 1
ATOM 5267 N N . GLY B 1 335 ? -17.078 30.703 20.812 1 96.44 335 GLY B N 1
ATOM 5268 C CA . GLY B 1 335 ? -16.719 29.844 21.922 1 96.44 335 GLY B CA 1
ATOM 5269 C C . GLY B 1 335 ? -16.812 28.375 21.609 1 96.44 335 GLY B C 1
ATOM 5270 O O . GLY B 1 335 ? -17.25 27.578 22.453 1 96.44 335 GLY B O 1
ATOM 5271 N N . THR B 1 336 ? -16.594 27.984 20.359 1 96.75 336 THR B N 1
ATOM 5272 C CA . THR B 1 336 ? -16.594 26.594 19.922 1 96.75 336 THR B CA 1
ATOM 5273 C C . THR B 1 336 ? -15.18 26.109 19.609 1 96.75 336 THR B C 1
ATOM 5275 O O . THR B 1 336 ? -14.211 26.844 19.828 1 96.75 336 THR B O 1
ATOM 5278 N N . SER B 1 337 ? -14.992 24.875 19.344 1 96.56 337 SER B N 1
ATOM 5279 C CA . SER B 1 337 ? -13.711 24.266 19 1 96.56 337 SER B CA 1
ATOM 5280 C C . SER B 1 337 ? -13.844 23.359 17.781 1 96.56 337 SER B C 1
ATOM 5282 O O . SER B 1 337 ? -13.578 22.156 17.875 1 96.56 337 SER B O 1
ATOM 5284 N N . THR B 1 338 ? -14.195 23.984 16.656 1 96.56 338 THR B N 1
ATOM 5285 C CA . THR B 1 338 ? -14.422 23.203 15.438 1 96.56 338 THR B CA 1
ATOM 5286 C C . THR B 1 338 ? -13.117 23.016 14.664 1 96.56 338 THR B C 1
ATOM 5288 O O . THR B 1 338 ? -12.961 22.047 13.93 1 96.56 338 THR B O 1
ATOM 5291 N N . ALA B 1 339 ? -12.203 23.938 14.75 1 97.69 339 ALA B N 1
ATOM 5292 C CA . ALA B 1 339 ? -10.859 23.734 14.219 1 97.69 339 ALA B CA 1
ATOM 5293 C C . ALA B 1 339 ? -10.086 22.719 15.047 1 97.69 339 ALA B C 1
ATOM 5295 O O . ALA B 1 339 ? -10.25 22.656 16.266 1 97.69 339 ALA B O 1
ATOM 5296 N N . PRO B 1 340 ? -9.305 21.891 14.32 1 98.5 340 PRO B N 1
ATOM 5297 C CA . PRO B 1 340 ? -8.477 21 15.148 1 98.5 340 PRO B CA 1
ATOM 5298 C C . PRO B 1 340 ? -7.617 21.766 16.156 1 98.5 340 PRO B C 1
ATOM 5300 O O . PRO B 1 340 ? -7.07 22.828 15.82 1 98.5 340 PRO B O 1
ATOM 5303 N N . ASN B 1 341 ? -7.574 21.266 17.344 1 98.62 341 ASN B N 1
ATOM 5304 C CA . ASN B 1 341 ? -6.891 21.969 18.438 1 98.62 341 ASN B CA 1
ATOM 5305 C C . ASN B 1 341 ? -5.832 21.078 19.078 1 98.62 341 ASN B C 1
ATOM 5307 O O . ASN B 1 341 ? -5.391 20.094 18.5 1 98.62 341 ASN B O 1
ATOM 5311 N N . PHE B 1 342 ? -5.355 21.438 20.281 1 98.88 342 PHE B N 1
ATOM 5312 C CA . PHE B 1 342 ? -4.238 20.75 20.906 1 98.88 342 PHE B CA 1
ATOM 5313 C C . PHE B 1 342 ? -4.648 19.344 21.344 1 98.88 342 PHE B C 1
ATOM 5315 O O . PHE B 1 342 ? -3.805 18.453 21.453 1 98.88 342 PHE B O 1
ATOM 5322 N N . ASP B 1 343 ? -5.977 19.094 21.578 1 98.69 343 ASP B N 1
ATOM 5323 C CA . ASP B 1 343 ? -6.449 17.734 21.859 1 98.69 343 ASP B CA 1
ATOM 5324 C C . ASP B 1 343 ? -6.207 16.812 20.672 1 98.69 343 ASP B C 1
ATOM 5326 O O . ASP B 1 343 ? -5.699 15.703 20.828 1 98.69 343 ASP B O 1
ATOM 5330 N N . GLU B 1 344 ? -6.598 17.281 19.5 1 98.62 344 GLU B N 1
ATOM 5331 C CA . GLU B 1 344 ? -6.375 16.5 18.281 1 98.62 344 GLU B CA 1
ATOM 5332 C C . GLU B 1 344 ? -4.887 16.297 18.031 1 98.62 344 GLU B C 1
ATOM 5334 O O . GLU B 1 344 ? -4.477 15.242 17.516 1 98.62 344 GLU B O 1
ATOM 5339 N N . ALA B 1 345 ? -4.133 17.312 18.375 1 98.88 345 ALA B N 1
ATOM 5340 C CA . ALA B 1 345 ? -2.689 17.188 18.203 1 98.88 345 ALA B CA 1
ATOM 5341 C C . ALA B 1 345 ? -2.111 16.078 19.062 1 98.88 345 ALA B C 1
ATOM 5343 O O . ALA B 1 345 ? -1.289 15.289 18.609 1 98.88 345 ALA B O 1
ATOM 5344 N N . VAL B 1 346 ? -2.508 16.062 20.328 1 98.88 346 VAL B N 1
ATOM 5345 C CA . VAL B 1 346 ? -2.029 15.039 21.25 1 98.88 346 VAL B CA 1
ATOM 5346 C C . VAL B 1 346 ? -2.414 13.656 20.734 1 98.88 346 VAL B C 1
ATOM 5348 O O . VAL B 1 346 ? -1.594 12.734 20.734 1 98.88 346 VAL B O 1
ATOM 5351 N N . LYS B 1 347 ? -3.646 13.523 20.266 1 98.81 347 LYS B N 1
ATOM 5352 C CA . LYS B 1 347 ? -4.117 12.25 19.719 1 98.81 347 LYS B CA 1
ATOM 5353 C C . LYS B 1 347 ? -3.252 11.812 18.547 1 98.81 347 LYS B C 1
ATOM 5355 O O . LYS B 1 347 ? -2.898 10.633 18.438 1 98.81 347 LYS B O 1
ATOM 5360 N N . LEU B 1 348 ? -2.918 12.703 17.703 1 98.88 348 LEU B N 1
ATOM 5361 C CA . LEU B 1 348 ? -2.092 12.375 16.547 1 98.88 348 LEU B CA 1
ATOM 5362 C C . LEU B 1 348 ? -0.681 11.992 16.984 1 98.88 348 LEU B C 1
ATOM 5364 O O . LEU B 1 348 ? -0.103 11.039 16.453 1 98.88 348 LEU B O 1
ATOM 5368 N N . HIS B 1 349 ? -0.109 12.766 17.953 1 98.94 349 HIS B N 1
ATOM 5369 C CA . HIS B 1 349 ? 1.188 12.383 18.484 1 98.94 349 HIS B CA 1
ATOM 5370 C C . HIS B 1 349 ? 1.155 10.953 19.031 1 98.94 349 HIS B C 1
ATOM 5372 O O . HIS B 1 349 ? 2.086 10.18 18.797 1 98.94 349 HIS B O 1
ATOM 5378 N N . GLN B 1 350 ? 0.122 10.609 19.719 1 98.88 350 GLN B N 1
ATOM 5379 C CA . GLN B 1 350 ? -0.015 9.281 20.281 1 98.88 350 GLN B CA 1
ATOM 5380 C C . GLN B 1 350 ? -0.132 8.219 19.203 1 98.88 350 GLN B C 1
ATOM 5382 O O . GLN B 1 350 ? 0.392 7.109 19.344 1 98.88 350 GLN B O 1
ATOM 5387 N N . LEU B 1 351 ? -0.812 8.5 18.141 1 98.94 351 LEU B N 1
ATOM 5388 C CA . LEU B 1 351 ? -0.883 7.594 17 1 98.94 351 LEU B CA 1
ATOM 5389 C C . LEU B 1 351 ? 0.503 7.352 16.406 1 98.94 351 LEU B C 1
ATOM 5391 O O . LEU B 1 351 ? 0.865 6.211 16.109 1 98.94 351 LEU B O 1
ATOM 5395 N N . LEU B 1 352 ? 1.282 8.391 16.25 1 98.88 352 LEU B N 1
ATOM 5396 C CA . LEU B 1 352 ? 2.627 8.273 15.703 1 98.88 352 LEU B CA 1
ATOM 5397 C C . LEU B 1 352 ? 3.529 7.477 16.641 1 98.88 352 LEU B C 1
ATOM 5399 O O . LEU B 1 352 ? 4.375 6.703 16.188 1 98.88 352 LEU B O 1
ATOM 5403 N N . ASP B 1 353 ? 3.326 7.691 17.953 1 98.88 353 ASP B N 1
ATOM 5404 C CA . ASP B 1 353 ? 4.051 6.883 18.938 1 98.88 353 ASP B CA 1
ATOM 5405 C C . ASP B 1 353 ? 3.713 5.402 18.781 1 98.88 353 ASP B C 1
ATOM 5407 O O . ASP B 1 353 ? 4.59 4.543 18.891 1 98.88 353 ASP B O 1
ATOM 5411 N N . ALA B 1 354 ? 2.445 5.129 18.578 1 98.88 354 ALA B N 1
ATOM 5412 C CA . ALA B 1 354 ? 2.018 3.748 18.375 1 98.88 354 ALA B CA 1
ATOM 5413 C C . ALA B 1 354 ? 2.701 3.137 17.156 1 98.88 354 ALA B C 1
ATOM 5415 O O . ALA B 1 354 ? 3.09 1.968 17.172 1 98.88 354 ALA B O 1
ATOM 5416 N N . VAL B 1 355 ? 2.842 3.893 16.109 1 98.88 355 VAL B N 1
ATOM 5417 C CA . VAL B 1 355 ? 3.531 3.449 14.898 1 98.88 355 VAL B CA 1
ATOM 5418 C C . VAL B 1 355 ? 4.98 3.096 15.234 1 98.88 355 VAL B C 1
ATOM 5420 O O . VAL B 1 355 ? 5.453 2.01 14.891 1 98.88 355 VAL B O 1
ATOM 5423 N N . GLU B 1 356 ? 5.625 4 15.93 1 98.62 356 GLU B N 1
ATOM 5424 C CA . GLU B 1 356 ? 7.027 3.789 16.266 1 98.62 356 GLU B CA 1
ATOM 5425 C C . GLU B 1 356 ? 7.195 2.592 17.203 1 98.62 356 GLU B C 1
ATOM 5427 O O . GLU B 1 356 ? 8.125 1.801 17.047 1 98.62 356 GLU B O 1
ATOM 5432 N N . GLU B 1 357 ? 6.309 2.551 18.172 1 98.69 357 GLU B N 1
ATOM 5433 C CA . GLU B 1 357 ? 6.379 1.449 19.141 1 98.69 357 GLU B CA 1
ATOM 5434 C C . GLU B 1 357 ? 6.172 0.105 18.438 1 98.69 357 GLU B C 1
ATOM 5436 O O . GLU B 1 357 ? 6.906 -0.851 18.703 1 98.69 357 GLU B O 1
ATOM 5441 N N . SER B 1 358 ? 5.176 0.036 17.594 1 98.81 358 SER B N 1
ATOM 5442 C CA . SER B 1 358 ? 4.91 -1.191 16.859 1 98.81 358 SER B CA 1
ATOM 5443 C C . SER B 1 358 ? 6.094 -1.578 15.977 1 98.81 358 SER B C 1
ATOM 5445 O O . SER B 1 358 ? 6.48 -2.748 15.93 1 98.81 358 SER B O 1
ATOM 5447 N N . ALA B 1 359 ? 6.66 -0.616 15.281 1 98.69 359 ALA B N 1
ATOM 5448 C CA . ALA B 1 359 ? 7.82 -0.87 14.43 1 98.69 359 ALA B CA 1
ATOM 5449 C C . ALA B 1 359 ? 9 -1.394 15.25 1 98.69 359 ALA B C 1
ATOM 5451 O O . ALA B 1 359 ? 9.711 -2.299 14.812 1 98.69 359 ALA B O 1
ATOM 5452 N N . ARG B 1 360 ? 9.195 -0.822 16.406 1 98.19 360 ARG B N 1
ATOM 5453 C CA . ARG B 1 360 ? 10.328 -1.174 17.25 1 98.19 360 ARG B CA 1
ATOM 5454 C C . ARG B 1 360 ? 10.148 -2.564 17.844 1 98.19 360 ARG B C 1
ATOM 5456 O O . ARG B 1 360 ? 11.086 -3.361 17.875 1 98.19 360 ARG B O 1
ATOM 5463 N N . THR B 1 361 ? 8.922 -2.877 18.297 1 98.44 361 THR B N 1
ATOM 5464 C CA . THR B 1 361 ? 8.703 -4.09 19.078 1 98.44 361 THR B CA 1
ATOM 5465 C C . THR B 1 361 ? 8.305 -5.25 18.172 1 98.44 361 THR B C 1
ATOM 5467 O O . THR B 1 361 ? 8.461 -6.414 18.547 1 98.44 361 THR B O 1
ATOM 5470 N N . GLY B 1 362 ? 7.715 -4.941 17.062 1 98.38 362 GLY B N 1
ATOM 5471 C CA . GLY B 1 362 ? 7.188 -5.965 16.172 1 98.38 362 GLY B CA 1
ATOM 5472 C C . GLY B 1 362 ? 5.812 -6.457 16.578 1 98.38 362 GLY B C 1
ATOM 5473 O O . GLY B 1 362 ? 5.34 -7.484 16.078 1 98.38 362 GLY B O 1
ATOM 5474 N N . ASN B 1 363 ? 5.188 -5.738 17.5 1 98.5 363 ASN B N 1
ATOM 5475 C CA . ASN B 1 363 ? 3.873 -6.129 17.984 1 98.5 363 ASN B CA 1
ATOM 5476 C C . ASN B 1 363 ? 2.777 -5.207 17.469 1 98.5 363 ASN B C 1
ATOM 5478 O O . ASN B 1 363 ? 2.975 -3.996 17.359 1 98.5 363 ASN B O 1
ATOM 5482 N N . ARG B 1 364 ? 1.688 -5.812 17.172 1 98.75 364 ARG B N 1
ATOM 5483 C CA . ARG B 1 364 ? 0.496 -5.039 16.844 1 98.75 364 ARG B CA 1
ATOM 5484 C C . ARG B 1 364 ? 0.085 -4.145 18.016 1 98.75 364 ARG B C 1
ATOM 5486 O O . ARG B 1 364 ? 0.098 -4.574 19.172 1 98.75 364 ARG B O 1
ATOM 5493 N N . HIS B 1 365 ? -0.13 -2.91 17.719 1 98.69 365 HIS B N 1
ATOM 5494 C CA . HIS B 1 365 ? -0.692 -1.996 18.719 1 98.69 365 HIS B CA 1
ATOM 5495 C C . HIS B 1 365 ? -2.215 -1.976 18.641 1 98.69 365 HIS B C 1
ATOM 5497 O O . HIS B 1 365 ? -2.787 -1.769 17.562 1 98.69 365 HIS B O 1
ATOM 5503 N N . VAL B 1 366 ? -2.867 -2.168 19.719 1 98.38 366 VAL B N 1
ATOM 5504 C CA . VAL B 1 366 ? -4.324 -2.107 19.797 1 98.38 366 VAL B CA 1
ATOM 5505 C C . VAL B 1 366 ? -4.742 -0.893 20.625 1 98.38 366 VAL B C 1
ATOM 5507 O O . VAL B 1 366 ? -4.238 -0.681 21.734 1 98.38 366 VAL B O 1
ATOM 5510 N N . PHE B 1 367 ? -5.641 -0.123 20.094 1 98 367 PHE B N 1
ATOM 5511 C CA . PHE B 1 367 ? -6.07 1.103 20.766 1 98 367 PHE B CA 1
ATOM 5512 C C . PHE B 1 367 ? -7.242 0.831 21.688 1 98 367 PHE B C 1
ATOM 5514 O O . PHE B 1 367 ? -8.062 -0.056 21.422 1 98 367 PHE B O 1
#

pLDDT: mean 96.83, std 4.35, range [46.66, 98.94]

Sequence (734 aa):
MGRKIRTGIIGGSINNGWARGTHIPALQQLEEYELTAVGTSRMESARQSAEAFGAAHAFDRAADLAGHPDVDLAVVSINVKEHHAAVRAIVPAGKPIYCEWPLGSNTAEALEMRQWVTESGIPNAIGLQARQAPAVNYVKDLLKQGFVGKVLSAKLNLSIEGMGGESDKANSYLFDREVGGNLLTIVTGHNLDAFTYMLGEFKELSAVTAQQFAEVRITDTNERMTKTTDDQILINGLLESGAAAQVHVQGGVKHGTGLTIEIFGDQGTLVLSAPATIQFGSHRLRGAGASDAELRDLDVPASYVDVPDSLQSDSGFVLNVAHAYRKFAADIAEGTSTAPNFDEAVKLHQLLDAVEESARTGNRHVFMGRKIRTGIIGGSINNGWARGTHIPALQQLEEYELTAVGTSRMESARQSAEAFGAAHAFDRAADLAGHPDVDLAVVSINVKEHHAAVRAIVPAGKPIYCEWPLGSNTAEALEMRQWVTESGIPNAIGLQARQAPAVNYVKDLLKQGFVGKVLSAKLNLSIEGMGGESDKANSYLFDREVGGNLLTIVTGHNLDAFTYMLGEFKELSAVTAQQFAEVRITDTNERMTKTTDDQILINGLLESGAAAQVHVQGGVKHGTGLTIEIFGDQGTLVLSAPATIQFGSHRLRGAGASDAELRDLDVPASYVDVPDSLQSDSGFVLNVAHAYRKFAADIAEGTSTAPNFDEAVKLHQLLDAVEESARTGNRHVF

Foldseek 3Di:
DPDAAAEEEAQQFPPRCQCVPAVLVLQVQFPNHDDAAYEYCDQVRQVVSCVVSVHNYGYNALLCRLQDPSHQEYEYDDQQQCLLVNLVSNLVSLHEYEYEPLNHLALVSLVVSVVSCVVSVYHFFYRLLLLLFLVLVLLLVCVVVCQQPQWAAKEKEFEEQPQAAEDAPVCVVQQPSSSSHHCLRPQVLSQVLSVCSRVNAFQKKAKAFARPHQWHQHPVVRDIDGGDDTFWIWMWGAGPSRHTYIYIGGYNDPPIQGIWMWIHHPFWIKIWGDSHGSQQAPIWIWMDGNPGPDIDTDDRDPVSQDGDPVCPPHRRSNRSSSSLVVVSSCCVVVVHRPHHGSVSSSVSSVVSVQNVVSNVPVDMDGD/DPDAAAEEEAQQFPPRCQCVPAVLVLQVFFPNHDDAAYEYCDQVRQVVSCVVSVHNYGYNALLCRLQDPSHQEYEYDDQQQCLLVNLVSNLVSLHEYEYEPLNHLALVSLVVSVVSCVVSVYHYFYRLLLLLFLVLVVLLVCVVVCQQPQWAAKEKEFEEQPQAAEDAPVCVVQQPSSSNHHCLRPQVLSQVLSVCSRVNAFQKKFKAFARPHQWHQHPVVRDIDGGDDTFWIWMWGAGPSRHTYIYIGGYNDPPIQGIWMWIHHPFKIKIWGDSHGSQQAPIWIWMDGNPGPDIDTDDRDPVSQDGDPVCPPHRRSNRSSSSLVVVSSCCVVPVHRPHHGSVSSSVSSVVSVQNVVSNVPVDMDGD

InterPro domains:
  IPR000683 Gfo/Idh/MocA-like oxidoreductase, N-terminal [PF01408] (5-121)
  IPR036291 NAD(P)-binding domain superfamily [SSF51735] (3-176)
  IPR050463 Gfo/Idh/MocA family oxidoreductases and glycosidases [PTHR43818] (3-363)
  IPR055080 Gal80p-like, C-terminal domain [PF22685] (134-273)

Secondary structure (DSSP, 8-state):
-PPPEEEEEET--TT-HHIIIIIHHHHHH-TTEEEEEEE-SSHHHHHHHHHHHT-SEEESSHHHHHHSTT-SEEEE-S-GGGHHHHHHHHGGGT--EEEESSSSSSHHHHHHHHHHHHHHT--EEEE-GGGG-HHHHHHHHHHHTTTTSSEEEEEEEEEESSSSSEE-GGGGGGG-GGGS-SIIIIIIHHHHHHHHHHH--EEEEEEEEE-S-SEEEETTTTEEEE--S-SEEEEEEEETTS-EEEEEEEES-SS--EEEEEEEESS-EEEEEESS-TTS---EEEEE-TT-SS-EE-PPPGGG--S-GGGTTS-SHHHHHHHHHHHHHHHHHHT---S--HHHHHHHHHHHHHHHHHHHH-B-EE-/-PPPEEEEEET--TT-HHIIIIIHHHHHH-TTEEEEEEE-SSHHHHHHHHHHHT-SEEESSHHHHHHSTT-SEEEE-S-GGGHHHHHHHHGGGT--EEEESSSSSSHHHHHHHHHHHHHHT--EEEE-GGGG-HHHHHHHHHHHTTTTSSEEEEEEEEEESSSSSEE-GGGGGGG-GGGS-SIIIIIIHHHHHHHHHHH--EEEEEEEEE-S-SEEEETTTTEEEE--S-SEEEEEEEETTS-EEEEEEEES-SS--EEEEEEEESS-EEEEEESS-TTS---EEEEE-TT-SS-EE-PPPGGG--S-GGGTTS-SHHHHHHHHHHHHHHHHHHT---S--HHHHHHHHHHHHHHHHHHHH-B-EE-

Radius of gyration: 30.05 Å; Cα contacts (8 Å, |Δi|>4): 1833; chains: 2; bounding box: 58×95×65 Å

Solvent-accessible surface area (backbone atoms only — not comparable to full-atom values): 35502 Å² total; per-residue (Å²): 128,79,84,51,43,24,25,22,31,37,29,41,28,80,81,32,65,63,31,57,62,18,52,50,57,25,35,71,65,36,80,62,35,37,57,30,28,17,21,25,88,40,54,69,55,6,44,55,20,10,60,73,71,63,21,84,33,54,23,47,45,58,39,60,48,37,55,33,88,68,30,51,32,34,33,43,47,62,62,34,67,48,34,52,62,43,50,62,44,27,53,82,53,63,44,33,37,38,35,39,62,46,62,20,43,44,54,70,49,24,49,50,55,36,48,55,36,62,75,68,65,34,56,52,32,39,53,60,31,26,66,42,28,43,61,52,48,47,50,29,49,39,52,73,72,39,52,22,45,59,63,52,32,36,37,40,41,33,32,35,54,54,66,33,46,50,37,47,69,91,58,49,58,41,31,36,57,85,37,28,39,29,54,61,49,40,57,42,38,51,41,50,49,38,49,32,70,51,72,44,50,68,37,30,36,37,26,44,64,40,58,86,40,63,44,26,36,24,72,78,76,69,44,73,44,78,37,67,39,51,27,34,43,35,38,36,29,31,27,67,89,63,20,37,36,38,37,37,42,36,32,29,31,34,82,47,70,12,24,40,36,41,38,33,7,67,30,4,27,39,38,41,32,19,76,43,57,72,53,45,30,60,65,46,42,30,34,22,40,72,86,47,88,54,72,36,83,49,81,72,62,69,86,51,59,82,65,56,74,90,40,68,80,45,58,17,49,32,38,13,44,32,36,41,51,53,43,41,52,50,17,66,75,67,73,52,78,82,39,56,19,48,67,55,44,37,53,49,40,50,52,53,47,43,40,52,49,10,34,72,71,33,34,48,38,71,110,127,80,81,52,43,24,25,23,31,37,28,41,29,80,82,31,65,63,32,56,61,18,53,50,57,25,37,69,65,35,81,62,36,35,57,29,28,17,21,26,90,40,54,69,55,6,44,54,18,9,61,74,72,64,22,83,34,55,23,46,45,57,40,60,48,36,55,33,90,66,29,52,31,36,34,43,47,62,63,34,69,49,33,52,62,43,51,64,44,28,54,82,53,64,44,33,37,38,34,40,64,44,62,20,43,44,55,70,49,22,48,51,54,35,49,55,37,61,75,69,66,34,55,52,32,38,53,60,31,27,64,44,28,42,60,50,47,47,51,30,49,40,53,74,72,39,51,22,44,58,63,52,32,37,39,39,41,34,32,35,54,54,65,32,46,49,37,48,68,91,58,47,59,41,31,36,57,84,36,28,40,30,54,62,49,40,57,43,38,52,41,52,50,40,48,31,68,50,72,45,50,67,35,30,38,38,28,43,64,40,58,84,38,62,42,26,36,24,70,78,77,67,43,74,42,79,36,67,41,51,26,33,42,35,38,37,29,30,27,68,88,62,21,37,34,39,37,38,42,36,30,31,31,36,82,47,70,14,23,37,36,40,39,31,7,67,30,4,29,40,38,42,33,18,76,44,56,71,51,48,31,61,67,45,42,31,36,23,38,72,86,46,88,52,72,38,80,47,82,72,61,68,86,50,59,83,66,57,74,90,40,68,82,46,57,15,49,32,37,12,44,32,37,42,49,53,41,40,51,51,16,65,76,68,73,53,78,82,38,56,20,48,69,56,45,38,53,49,40,51,51,53,47,45,41,53,48,10,34,72,70,32,35,49,39,73,110